Protein AF-A0A418VGQ1-F1 (afdb_monomer_lite)

Radius of gyration: 40.63 Å; chains: 1; bounding box: 97×60×153 Å

Secondary structure (DSSP, 8-state):
------STHHHHHHHHHHHHHHHHHHHHHHHHHHHHHHHHHHHHHHHHHHHHHHHHHHHHHHHHHHHTTTPBPPTT--SHHHHHHHHHHHHTTEEEEETTTEEEEEEEEEE--SSTTSPEEEEEEEEEEETTS--EEEEEEEEEEEEEEEE---S------SSSEEE-S--SEEE----EEE--------------HHHHHTT-EEEEESSSSPEEEEE-SSPPPTT--TT-EE------TT------EEEEEEETTTTEEEEEES-S----EE-TTS-EEEE--S-HHHHHHHHTTS--EEEETT--GGGB-HHHHHHHHHH-EEEE-S-HHHHHHHHHSS-HHHHHHHHHHTT-EE-SSB--TTSSEEEEE-SSSEEE----SS-EEEEEE-TT-S-SEEEEE--SSSEEEEEEEEE--TT-EEEEESS-EEEEEEEEE-TT-EEEE-S----SS--PPEEPTTS-EE--SEEE-HHHHHHHHHHHHHHTS--EEEEEEEEEEEEEEE---

Organism: NCBI:txid2320857

pLDDT: mean 70.97, std 15.16, range [31.3, 93.56]

Structure (mmCIF, N/CA/C/O backbone):
data_AF-A0A418VGQ1-F1
#
_entry.id   AF-A0A418VGQ1-F1
#
loop_
_atom_site.group_PDB
_atom_site.id
_atom_site.type_symbol
_atom_site.label_atom_id
_atom_site.label_alt_id
_atom_site.label_comp_id
_atom_site.label_asym_id
_atom_site.label_entity_id
_atom_site.label_seq_id
_atom_site.pdbx_PDB_ins_code
_atom_site.Cartn_x
_atom_site.Cartn_y
_atom_site.Cartn_z
_atom_site.occupancy
_atom_site.B_iso_or_equiv
_atom_site.auth_seq_id
_atom_site.auth_comp_id
_atom_site.auth_asym_id
_atom_site.auth_atom_id
_atom_site.pdbx_PDB_model_num
ATOM 1 N N . MET A 1 1 ? -66.917 -18.468 120.097 1.00 39.84 1 MET A N 1
ATOM 2 C CA . MET A 1 1 ? -66.584 -19.134 118.819 1.00 39.84 1 MET A CA 1
ATOM 3 C C . MET A 1 1 ? -65.568 -18.274 118.077 1.00 39.84 1 MET A C 1
ATOM 5 O O . MET A 1 1 ? -65.922 -17.199 117.620 1.00 39.84 1 MET A O 1
ATOM 9 N N . LYS A 1 2 ? -64.292 -18.683 118.050 1.00 44.50 2 LYS A N 1
ATOM 10 C CA . LYS A 1 2 ? -63.239 -18.052 117.236 1.00 44.50 2 LYS A CA 1
ATOM 11 C C . LYS A 1 2 ? -63.223 -18.777 115.892 1.00 44.50 2 LYS A C 1
ATOM 13 O O . LYS A 1 2 ? -62.833 -19.938 115.848 1.00 44.50 2 LYS A O 1
ATOM 18 N N . VAL A 1 3 ? -63.689 -18.120 114.834 1.00 47.09 3 VAL A N 1
ATOM 19 C CA . VAL A 1 3 ? -63.573 -18.629 113.462 1.00 47.09 3 VAL A CA 1
ATOM 20 C C . VAL A 1 3 ? -62.210 -18.197 112.930 1.00 47.09 3 VAL A C 1
ATOM 22 O O . VAL A 1 3 ? -61.875 -17.014 112.941 1.00 47.09 3 VAL A O 1
ATOM 25 N N . SER A 1 4 ? -61.399 -19.177 112.544 1.00 47.56 4 SER A N 1
ATOM 26 C CA . SER A 1 4 ? -60.056 -19.014 111.997 1.00 47.56 4 SER A CA 1
ATOM 27 C C . SER A 1 4 ? -60.097 -18.334 110.627 1.00 47.56 4 SER A C 1
ATOM 29 O O . SER A 1 4 ? -60.642 -18.885 109.672 1.00 47.56 4 SER A O 1
ATOM 31 N N . ALA A 1 5 ? -59.461 -17.169 110.509 1.00 52.00 5 ALA A N 1
ATOM 32 C CA . ALA A 1 5 ? -59.126 -16.553 109.231 1.00 52.00 5 ALA A CA 1
ATOM 33 C C . ALA A 1 5 ? -57.908 -17.273 108.627 1.00 52.00 5 ALA A C 1
ATOM 35 O O . ALA A 1 5 ? -56.771 -16.834 108.766 1.00 52.00 5 ALA A O 1
ATOM 36 N N . GLN A 1 6 ? -58.138 -18.422 107.997 1.00 55.06 6 GLN A N 1
ATOM 37 C CA . GLN A 1 6 ? -57.100 -19.170 107.295 1.00 55.06 6 GLN A CA 1
ATOM 38 C C . GLN A 1 6 ? -57.684 -19.658 105.963 1.00 55.06 6 GLN A C 1
ATOM 40 O O . GLN A 1 6 ? -58.451 -20.612 105.951 1.00 55.06 6 GLN A O 1
ATOM 45 N N . SER A 1 7 ? -57.399 -18.941 104.863 1.00 51.97 7 SER A N 1
ATOM 46 C CA . SER A 1 7 ? -57.286 -19.492 103.484 1.00 51.97 7 SER A CA 1
ATOM 47 C C . SER A 1 7 ? -57.290 -18.456 102.340 1.00 51.97 7 SER A C 1
ATOM 49 O O . SER A 1 7 ? -57.097 -18.847 101.194 1.00 51.97 7 SER A O 1
ATOM 51 N N . GLN A 1 8 ? -57.418 -17.142 102.573 1.00 52.12 8 GLN A N 1
ATOM 52 C CA . GLN A 1 8 ? -57.417 -16.167 101.457 1.00 52.12 8 GLN A CA 1
ATOM 53 C C . GLN A 1 8 ? -56.027 -15.812 100.882 1.00 52.12 8 GLN A C 1
ATOM 55 O O . GLN A 1 8 ? -55.946 -15.230 99.804 1.00 52.12 8 GLN A O 1
ATOM 60 N N . GLN A 1 9 ? -54.923 -16.196 101.533 1.00 53.75 9 GLN A N 1
ATOM 61 C CA . GLN A 1 9 ? -53.567 -15.872 101.052 1.00 53.75 9 GLN A CA 1
ATOM 62 C C . GLN A 1 9 ? -53.053 -16.805 99.932 1.00 53.75 9 GLN A C 1
ATOM 64 O O . GLN A 1 9 ? -52.163 -16.415 99.180 1.00 53.75 9 GLN A O 1
ATOM 69 N N . GLY A 1 10 ? -53.631 -18.003 99.760 1.00 57.38 10 GLY A N 1
ATOM 70 C CA . GLY A 1 10 ? -53.183 -18.972 98.744 1.00 57.38 10 GLY A CA 1
ATOM 71 C C . GLY A 1 10 ? -53.600 -18.625 97.308 1.00 57.38 10 GLY A C 1
ATOM 72 O O . GLY A 1 10 ? -52.819 -18.799 96.376 1.00 57.38 10 GLY A O 1
ATOM 73 N N . PHE A 1 11 ? -54.803 -18.070 97.121 1.00 62.16 11 PHE A N 1
ATOM 74 C CA . PHE A 1 11 ? -55.314 -17.699 95.793 1.00 62.16 11 PHE A CA 1
ATOM 75 C C . PHE A 1 11 ? -54.636 -16.453 95.213 1.00 62.16 11 PHE A C 1
ATOM 77 O O . PHE A 1 11 ? -54.399 -16.394 94.008 1.00 62.16 11 PHE A O 1
ATOM 84 N N . ALA A 1 12 ? -54.269 -15.485 96.059 1.00 68.94 12 ALA A N 1
ATOM 85 C CA . ALA A 1 12 ? -53.565 -14.280 95.620 1.00 68.94 12 ALA A CA 1
ATOM 86 C C . ALA A 1 12 ? -52.167 -14.602 95.061 1.00 68.94 12 ALA A C 1
ATOM 88 O O . ALA A 1 12 ? -51.757 -14.023 94.058 1.00 68.94 12 ALA A O 1
ATOM 89 N N . LEU A 1 13 ? -51.462 -15.569 95.660 1.00 72.69 13 LEU A N 1
ATOM 90 C CA . LEU A 1 13 ? -50.142 -16.001 95.200 1.00 72.69 13 LEU A CA 1
ATOM 91 C C . LEU A 1 13 ? -50.218 -16.738 93.853 1.00 72.69 13 LEU A C 1
ATOM 93 O O . LEU A 1 13 ? -49.416 -16.463 92.965 1.00 72.69 13 LEU A O 1
ATOM 97 N N . ILE A 1 14 ? -51.201 -17.629 93.675 1.00 76.19 14 ILE A N 1
ATOM 98 C CA . ILE A 1 14 ? -51.414 -18.355 92.411 1.00 76.19 14 ILE A CA 1
ATOM 99 C C . ILE A 1 14 ? -51.819 -17.386 91.293 1.00 76.19 14 ILE A C 1
ATOM 101 O O . ILE A 1 14 ? -51.289 -17.478 90.188 1.00 76.19 14 ILE A O 1
ATOM 105 N N . ALA A 1 15 ? -52.694 -16.417 91.579 1.00 75.00 15 ALA A N 1
ATOM 106 C CA . ALA A 1 15 ? -53.062 -15.377 90.621 1.00 75.00 15 ALA A CA 1
ATOM 107 C C . ALA A 1 15 ? -51.863 -14.484 90.250 1.00 75.00 15 ALA A C 1
ATOM 109 O O . ALA A 1 15 ? -51.658 -14.198 89.072 1.00 75.00 15 ALA A O 1
ATOM 110 N N . ALA A 1 16 ? -51.027 -14.101 91.221 1.00 77.56 16 ALA A N 1
ATOM 111 C CA . ALA A 1 16 ? -49.815 -13.321 90.973 1.00 77.56 16 ALA A CA 1
ATOM 112 C C . ALA A 1 16 ? -48.774 -14.100 90.147 1.00 77.56 16 ALA A C 1
ATOM 114 O O . ALA A 1 16 ? -48.224 -13.555 89.194 1.00 77.56 16 ALA A O 1
ATOM 115 N N . LEU A 1 17 ? -48.543 -15.383 90.445 1.00 78.81 17 LEU A N 1
ATOM 116 C CA . LEU A 1 17 ? -47.656 -16.256 89.664 1.00 78.81 17 LEU A CA 1
ATOM 117 C C . LEU A 1 17 ? -48.186 -16.511 88.248 1.00 78.81 17 LEU A C 1
ATOM 119 O O . LEU A 1 17 ? -47.407 -16.498 87.294 1.00 78.81 17 LEU A O 1
ATOM 123 N N . GLY A 1 18 ? -49.499 -16.690 88.089 1.00 82.44 18 GLY A N 1
ATOM 124 C CA . GLY A 1 18 ? -50.147 -16.795 86.780 1.00 82.44 18 GLY A CA 1
ATOM 125 C C . GLY A 1 18 ? -49.973 -15.519 85.954 1.00 82.44 18 GLY A C 1
ATOM 126 O O . GLY A 1 18 ? -49.640 -15.572 84.773 1.00 82.44 18 GLY A O 1
ATOM 127 N N . LEU A 1 19 ? -50.104 -14.354 86.588 1.00 82.31 19 LEU A N 1
ATOM 128 C CA . LEU A 1 19 ? -49.935 -13.072 85.911 1.00 82.31 19 LEU A CA 1
ATOM 129 C C . LEU A 1 19 ? -48.466 -12.809 85.545 1.00 82.31 19 LEU A C 1
ATOM 131 O O . LEU A 1 19 ? -48.191 -12.378 84.430 1.00 82.31 19 LEU A O 1
ATOM 135 N N . ILE A 1 20 ? -47.516 -13.148 86.424 1.00 84.50 20 ILE A N 1
ATOM 136 C CA . ILE A 1 20 ? -46.071 -13.047 86.155 1.00 84.50 20 ILE A CA 1
ATOM 137 C C . ILE A 1 20 ? -45.645 -13.985 85.019 1.00 84.50 20 ILE A C 1
ATOM 139 O O . ILE A 1 20 ? -44.871 -13.581 84.153 1.00 84.50 20 ILE A O 1
ATOM 143 N N . THR A 1 21 ? -46.146 -15.222 84.990 1.00 84.19 21 THR A N 1
ATOM 144 C CA . THR A 1 21 ? -45.816 -16.186 83.926 1.00 84.19 21 THR A CA 1
ATOM 145 C C . THR A 1 21 ? -46.377 -15.749 82.577 1.00 84.19 21 THR A C 1
ATOM 147 O O . THR A 1 21 ? -45.641 -15.772 81.593 1.00 84.19 21 THR A O 1
ATOM 150 N N . ILE A 1 22 ? -47.620 -15.256 82.529 1.00 84.94 22 ILE A N 1
ATOM 151 C CA . ILE A 1 22 ? -48.194 -14.656 81.314 1.00 84.94 22 ILE A CA 1
ATOM 152 C C . ILE A 1 22 ? -47.367 -13.443 80.870 1.00 84.94 22 ILE A C 1
ATOM 154 O O . ILE A 1 22 ? -47.045 -13.335 79.688 1.00 84.94 22 ILE A O 1
ATOM 158 N N . LEU A 1 23 ? -46.963 -12.567 81.798 1.00 86.38 23 LEU A N 1
ATOM 159 C CA . LEU A 1 23 ? -46.150 -11.390 81.489 1.00 86.38 23 LEU A CA 1
ATOM 160 C C . LEU A 1 23 ? -44.777 -11.779 80.918 1.00 86.38 23 LEU A C 1
ATOM 162 O O . LEU A 1 23 ? -44.359 -11.222 79.906 1.00 86.38 23 LEU A O 1
ATOM 166 N N . MET A 1 24 ? -44.097 -12.766 81.515 1.00 83.12 24 MET A N 1
ATOM 167 C CA . MET A 1 24 ? -42.823 -13.278 80.999 1.00 83.12 24 MET A CA 1
ATOM 168 C C . MET A 1 24 ? -42.970 -13.885 79.602 1.00 83.12 24 MET A C 1
ATOM 170 O O . MET A 1 24 ? -42.119 -13.651 78.745 1.00 83.12 24 MET A O 1
ATOM 174 N N . LEU A 1 25 ? -44.053 -14.623 79.350 1.00 83.12 25 LEU A N 1
ATOM 175 C CA . LEU A 1 25 ? -44.316 -15.233 78.047 1.00 83.12 25 LEU A CA 1
ATOM 176 C C . LEU A 1 25 ? -44.565 -14.161 76.973 1.00 83.12 25 LEU A C 1
ATOM 178 O O . LEU A 1 25 ? -44.035 -14.246 75.865 1.00 83.12 25 LEU A O 1
ATOM 182 N N . LEU A 1 26 ? -45.288 -13.097 77.331 1.00 82.00 26 LEU A N 1
ATOM 183 C CA . LEU A 1 26 ? -45.531 -11.934 76.473 1.00 82.00 26 LEU A CA 1
ATOM 184 C C . LEU A 1 26 ? -44.235 -11.176 76.152 1.00 82.00 26 LEU A C 1
ATOM 186 O O . LEU A 1 26 ? -44.017 -10.795 74.999 1.00 82.00 26 LEU A O 1
ATOM 190 N N . ILE A 1 27 ? -43.346 -11.014 77.138 1.00 82.31 27 ILE A N 1
ATOM 191 C CA . ILE A 1 27 ? -42.012 -10.422 76.956 1.00 82.31 27 ILE A CA 1
ATOM 192 C C . ILE A 1 27 ? -41.146 -11.304 76.042 1.00 82.31 27 ILE A C 1
ATOM 194 O O . ILE A 1 27 ? -40.477 -10.792 75.147 1.00 82.31 27 ILE A O 1
ATOM 198 N N . MET A 1 28 ? -41.181 -12.632 76.189 1.00 78.75 28 MET A N 1
ATOM 199 C CA . MET A 1 28 ? -40.442 -13.555 75.312 1.00 78.75 28 MET A CA 1
ATOM 200 C C . MET A 1 28 ? -40.919 -13.496 73.853 1.00 78.75 28 MET A C 1
ATOM 202 O O . MET A 1 28 ? -40.105 -13.472 72.926 1.00 78.75 28 MET A O 1
ATOM 206 N N . ILE A 1 29 ? -42.232 -13.433 73.622 1.00 77.62 29 ILE A N 1
ATOM 207 C CA . ILE A 1 29 ? -42.799 -13.337 72.267 1.00 77.62 29 ILE A CA 1
ATOM 208 C C . ILE A 1 29 ? -42.465 -11.979 71.635 1.00 77.62 29 ILE A C 1
ATOM 210 O O . ILE A 1 29 ? -42.020 -11.913 70.491 1.00 77.62 29 ILE A O 1
ATOM 214 N N . THR A 1 30 ? -42.600 -10.880 72.378 1.00 72.44 30 THR A N 1
ATOM 215 C CA . THR A 1 30 ? -42.271 -9.543 71.851 1.00 72.44 30 THR A CA 1
ATOM 216 C C . THR A 1 30 ? -40.773 -9.359 71.594 1.00 72.44 30 THR A C 1
ATOM 218 O O . THR A 1 30 ? -40.392 -8.763 70.583 1.00 72.44 30 THR A O 1
ATOM 221 N N . THR A 1 31 ? -39.901 -9.912 72.441 1.00 73.12 31 THR A N 1
ATOM 222 C CA . THR A 1 31 ? -38.441 -9.875 72.229 1.00 73.12 31 THR A CA 1
ATOM 223 C C . THR A 1 31 ? -38.003 -10.744 71.052 1.00 73.12 31 THR A C 1
ATOM 225 O O . THR A 1 31 ? -37.196 -10.299 70.242 1.00 73.12 31 THR A O 1
ATOM 228 N N . SER A 1 32 ? -38.567 -11.940 70.877 1.00 70.50 32 SER A N 1
ATOM 229 C CA . SER A 1 32 ? -38.243 -12.804 69.731 1.00 70.50 32 SER A CA 1
ATOM 230 C C . SER A 1 32 ? -38.710 -12.217 68.392 1.00 70.50 32 SER A C 1
ATOM 232 O O . SER A 1 32 ? -37.924 -12.176 67.443 1.00 70.50 32 SER A O 1
ATOM 234 N N . VAL A 1 33 ? -39.931 -11.672 68.321 1.00 71.56 33 VAL A N 1
ATOM 235 C CA . VAL A 1 33 ? -40.455 -11.015 67.109 1.00 71.56 33 VAL A CA 1
ATOM 236 C C . VAL A 1 33 ? -39.674 -9.738 66.779 1.00 71.56 33 VAL A C 1
ATOM 238 O O . VAL A 1 33 ? -39.316 -9.517 65.622 1.00 71.56 33 VAL A O 1
ATOM 241 N N . SER A 1 34 ? -39.336 -8.913 67.776 1.00 66.88 34 SER A N 1
ATOM 242 C CA . SER A 1 34 ? -38.537 -7.697 67.551 1.00 66.88 34 SER A CA 1
ATOM 243 C C . SER A 1 34 ? -37.099 -8.005 67.122 1.00 66.88 34 SER A C 1
ATOM 245 O O . SER A 1 34 ? -36.562 -7.308 66.255 1.00 66.88 34 SER A O 1
ATOM 247 N N . LEU A 1 35 ? -36.489 -9.078 67.639 1.00 71.19 35 LEU A N 1
ATOM 248 C CA . LEU A 1 35 ? -35.165 -9.537 67.210 1.00 71.19 35 LEU A CA 1
ATOM 249 C C . LEU A 1 35 ? -35.184 -10.070 65.767 1.00 71.19 35 LEU A C 1
ATOM 251 O O . LEU A 1 35 ? -34.270 -9.798 64.989 1.00 71.19 35 LEU A O 1
ATOM 255 N N . GLN A 1 36 ? -36.230 -10.808 65.385 1.00 70.38 36 GLN A N 1
ATOM 256 C CA . GLN A 1 36 ? -36.410 -11.274 64.007 1.00 70.38 36 GLN A CA 1
ATOM 257 C C . GLN A 1 36 ? -36.651 -10.105 63.046 1.00 70.38 36 GLN A C 1
ATOM 259 O O . GLN A 1 36 ? -36.000 -10.030 62.004 1.00 70.38 36 GLN A O 1
ATOM 264 N N . ALA A 1 37 ? -37.507 -9.150 63.416 1.00 66.88 37 ALA A N 1
ATOM 265 C CA . ALA A 1 37 ? -37.781 -7.967 62.606 1.00 66.88 37 ALA A CA 1
ATOM 266 C C . ALA A 1 37 ? -36.533 -7.086 62.426 1.00 66.88 37 ALA A C 1
ATOM 268 O O . ALA A 1 37 ? -36.251 -6.626 61.320 1.00 66.88 37 ALA A O 1
ATOM 269 N N . THR A 1 38 ? -35.733 -6.886 63.478 1.00 71.62 38 THR A N 1
ATOM 270 C CA . THR A 1 38 ? -34.477 -6.117 63.386 1.00 71.62 38 THR A CA 1
ATOM 271 C C . THR A 1 38 ? -33.420 -6.819 62.541 1.00 71.62 38 THR A C 1
ATOM 273 O O . THR A 1 38 ? -32.774 -6.153 61.733 1.00 71.62 38 THR A O 1
ATOM 276 N N . ARG A 1 39 ? -33.275 -8.147 62.656 1.00 73.25 39 ARG A N 1
ATOM 277 C CA . ARG A 1 39 ? -32.386 -8.942 61.787 1.00 73.25 39 ARG A CA 1
ATOM 278 C C . ARG A 1 39 ? -32.835 -8.930 60.326 1.00 73.25 39 ARG A C 1
ATOM 280 O O . ARG A 1 39 ? -32.000 -8.796 59.438 1.00 73.25 39 ARG A O 1
ATOM 287 N N . SER A 1 40 ? -34.139 -9.021 60.072 1.00 74.94 40 SER A N 1
ATOM 288 C CA . SER A 1 40 ? -34.696 -8.935 58.718 1.00 74.94 40 SER A CA 1
ATOM 289 C C . SER A 1 40 ? -34.453 -7.553 58.106 1.00 74.94 40 SER A C 1
ATOM 291 O O . SER A 1 40 ? -33.941 -7.444 56.996 1.00 74.94 40 SER A O 1
ATOM 293 N N . ASN A 1 41 ? -34.733 -6.482 58.854 1.00 76.75 41 ASN A N 1
ATOM 294 C CA . ASN A 1 41 ? -34.537 -5.107 58.392 1.00 76.75 41 ASN A CA 1
ATOM 295 C C . ASN A 1 41 ? -33.056 -4.754 58.188 1.00 76.75 41 ASN A C 1
ATOM 297 O O . ASN A 1 41 ? -32.725 -4.002 57.270 1.00 76.75 41 ASN A O 1
ATOM 301 N N . SER A 1 42 ? -32.151 -5.271 59.026 1.00 77.44 42 SER A N 1
ATOM 302 C CA . SER A 1 42 ? -30.711 -5.063 58.847 1.00 77.44 42 SER A CA 1
ATOM 303 C C . SER A 1 42 ? -30.178 -5.828 57.636 1.00 77.44 42 SER A C 1
ATOM 305 O O . SER A 1 42 ? -29.439 -5.240 56.847 1.00 77.44 42 SER A O 1
ATOM 307 N N . ALA A 1 43 ? -30.609 -7.076 57.427 1.00 76.00 43 ALA A N 1
ATOM 308 C CA . ALA A 1 43 ? -30.272 -7.854 56.237 1.00 76.00 43 ALA A CA 1
ATOM 309 C C . ALA A 1 43 ? -30.777 -7.175 54.954 1.00 76.00 43 ALA A C 1
ATOM 311 O O . ALA A 1 43 ? -30.032 -7.066 53.983 1.00 76.00 43 ALA A O 1
ATOM 312 N N . GLU A 1 44 ? -32.002 -6.646 54.960 1.00 80.00 44 GLU A N 1
ATOM 313 C CA . GLU A 1 44 ? -32.578 -5.973 53.793 1.00 80.00 44 GLU A CA 1
ATOM 314 C C . GLU A 1 44 ? -31.881 -4.644 53.475 1.00 80.00 44 GLU A C 1
ATOM 316 O O . GLU A 1 44 ? -31.546 -4.368 52.324 1.00 80.00 44 GLU A O 1
ATOM 321 N N . ARG A 1 45 ? -31.526 -3.855 54.499 1.00 79.44 45 ARG A N 1
ATOM 322 C CA . ARG A 1 45 ? -30.699 -2.649 54.316 1.00 79.44 45 ARG A CA 1
ATOM 323 C C . ARG A 1 45 ? -29.307 -2.973 53.776 1.00 79.44 45 ARG A C 1
ATOM 325 O O . ARG A 1 45 ? -28.789 -2.221 52.952 1.00 79.44 45 ARG A O 1
ATOM 332 N N . GLN A 1 46 ? -28.687 -4.059 54.236 1.00 82.56 46 GLN A N 1
ATOM 333 C CA . GLN A 1 46 ? -27.377 -4.487 53.740 1.00 82.56 46 GLN A CA 1
ATOM 334 C C . GLN A 1 46 ? -27.451 -4.932 52.273 1.00 82.56 46 GLN A C 1
ATOM 336 O O . GLN A 1 46 ? -26.603 -4.524 51.481 1.00 82.56 46 GLN A O 1
ATOM 341 N N . LYS A 1 47 ? -28.498 -5.673 51.888 1.00 82.44 47 LYS A N 1
ATOM 342 C CA . LYS A 1 47 ? -28.765 -6.049 50.491 1.00 82.44 47 LYS A CA 1
ATOM 343 C C . LYS A 1 47 ? -28.987 -4.831 49.597 1.00 82.44 47 LYS A C 1
ATOM 345 O O . LYS A 1 47 ? -28.355 -4.741 48.551 1.00 82.44 47 LYS A O 1
ATOM 350 N N . GLY A 1 48 ? -29.814 -3.874 50.023 1.00 82.75 48 GLY A N 1
ATOM 351 C CA . GLY A 1 48 ? -30.058 -2.646 49.259 1.00 82.75 48 GLY A CA 1
ATOM 352 C C . GLY A 1 48 ? -28.777 -1.841 49.024 1.00 82.75 48 GLY A C 1
ATOM 353 O O . GLY A 1 48 ? -28.531 -1.353 47.928 1.00 82.75 48 GLY A O 1
ATOM 354 N N . ARG A 1 49 ? -27.890 -1.760 50.022 1.00 85.25 49 ARG A N 1
ATOM 355 C CA . ARG A 1 49 ? -26.587 -1.100 49.846 1.00 85.25 49 ARG A CA 1
ATOM 356 C C . ARG A 1 49 ? -25.648 -1.871 48.914 1.00 85.25 49 ARG A C 1
ATOM 358 O O . ARG A 1 49 ? -25.014 -1.243 48.072 1.00 85.25 49 ARG A O 1
ATOM 365 N N . ALA A 1 50 ? -25.577 -3.199 49.026 1.00 85.12 50 ALA A N 1
ATOM 366 C CA . ALA A 1 50 ? -24.798 -4.029 48.103 1.00 85.12 50 ALA A CA 1
ATOM 367 C C . ALA A 1 50 ? -25.293 -3.883 46.650 1.00 85.12 50 ALA A C 1
ATOM 369 O O . ALA A 1 50 ? -24.483 -3.814 45.730 1.00 85.12 50 ALA A O 1
ATOM 370 N N . PHE A 1 51 ? -26.609 -3.741 46.452 1.00 88.44 51 PHE A N 1
ATOM 371 C CA . PHE A 1 51 ? -27.210 -3.442 45.151 1.00 88.44 51 PHE A CA 1
ATOM 372 C C . PHE A 1 51 ? -26.715 -2.107 44.576 1.00 88.44 51 PHE A C 1
ATOM 374 O O . PHE A 1 51 ? -26.267 -2.077 43.435 1.00 88.44 51 PHE A O 1
ATOM 381 N N . TYR A 1 52 ? -26.698 -1.018 45.355 1.00 87.94 52 TYR A N 1
ATOM 382 C CA . TYR A 1 52 ? -26.185 0.273 44.866 1.00 87.94 52 TYR A CA 1
ATOM 383 C C . TYR A 1 52 ? -24.686 0.238 44.531 1.00 87.94 52 TYR A C 1
ATOM 385 O O . TYR A 1 52 ? -24.239 0.886 43.579 1.00 87.94 52 TYR A O 1
ATOM 393 N N . VAL A 1 53 ? -23.900 -0.543 45.279 1.00 89.56 53 VAL A N 1
ATOM 394 C CA . VAL A 1 53 ? -22.484 -0.786 44.960 1.00 89.56 53 VAL A CA 1
ATOM 395 C C . VAL A 1 53 ? -22.361 -1.523 43.622 1.00 89.56 53 VAL A C 1
ATOM 397 O O . VAL A 1 53 ? -21.589 -1.103 42.760 1.00 89.56 53 VAL A O 1
ATOM 400 N N . ALA A 1 54 ? -23.170 -2.564 43.409 1.00 88.75 54 ALA A N 1
ATOM 401 C CA . ALA A 1 54 ? -23.224 -3.308 42.154 1.00 88.75 54 ALA A CA 1
ATOM 402 C C . ALA A 1 54 ? -23.653 -2.407 40.977 1.00 88.75 54 ALA A C 1
ATOM 404 O O . ALA A 1 54 ? -22.997 -2.392 39.934 1.00 88.75 54 ALA A O 1
ATOM 405 N N . GLN A 1 55 ? -24.688 -1.583 41.162 1.00 89.38 55 GLN A N 1
ATOM 406 C CA . GLN A 1 55 ? -25.170 -0.619 40.169 1.00 89.38 55 GLN A CA 1
ATOM 407 C C . GLN A 1 55 ? -24.083 0.383 39.762 1.00 89.38 55 GLN A C 1
ATOM 409 O O . GLN A 1 55 ? -23.896 0.628 38.573 1.00 89.38 55 GLN A O 1
ATOM 414 N N . SER A 1 56 ? -23.309 0.895 40.720 1.00 87.00 56 SER A N 1
ATOM 415 C CA . SER A 1 56 ? -22.202 1.820 40.438 1.00 87.00 56 SER A CA 1
ATOM 416 C C . SER A 1 56 ? -21.145 1.197 39.514 1.00 87.00 56 SER A C 1
ATOM 418 O O . SER A 1 56 ? -20.620 1.863 38.619 1.00 87.00 56 SER A O 1
ATOM 420 N N . GLY A 1 57 ? -20.833 -0.090 39.709 1.00 88.44 57 GLY A N 1
ATOM 421 C CA . GLY A 1 57 ? -19.934 -0.830 38.821 1.00 88.44 57 GLY A CA 1
ATOM 422 C C . GLY A 1 57 ? -20.512 -1.005 37.416 1.00 88.44 57 GLY A C 1
ATOM 423 O O . GLY A 1 57 ? -19.814 -0.793 36.423 1.00 88.44 57 GLY A O 1
ATOM 424 N N . LEU A 1 58 ? -21.811 -1.306 37.327 1.00 89.31 58 LEU A N 1
ATOM 425 C CA . LEU A 1 58 ? -22.510 -1.463 36.053 1.00 89.31 58 LEU A CA 1
ATOM 426 C C . LEU A 1 58 ? -22.552 -0.152 35.256 1.00 89.31 58 LEU A C 1
ATOM 428 O O . LEU A 1 58 ? -22.290 -0.156 34.055 1.00 89.31 58 LEU A O 1
ATOM 432 N N . GLU A 1 59 ? -22.817 0.978 35.913 1.00 86.56 59 GLU A N 1
ATOM 433 C CA . GLU A 1 59 ? -22.824 2.301 35.279 1.00 86.56 59 GLU A CA 1
ATOM 434 C C . GLU A 1 59 ? -21.451 2.667 34.700 1.00 86.56 59 GLU A C 1
ATOM 436 O O . GLU A 1 59 ? -21.371 3.136 33.563 1.00 86.56 59 GLU A O 1
ATOM 441 N N . ARG A 1 60 ? -20.357 2.378 35.418 1.00 86.69 60 ARG A N 1
ATOM 442 C CA . ARG A 1 60 ? -18.985 2.589 34.913 1.00 86.69 60 ARG A CA 1
ATOM 443 C C . ARG A 1 60 ? -18.661 1.719 33.700 1.00 86.69 60 ARG A C 1
ATOM 445 O O . ARG A 1 60 ? -17.993 2.175 32.766 1.00 86.69 60 ARG A O 1
ATOM 452 N N . ALA A 1 61 ? -19.138 0.478 33.696 1.00 86.75 61 ALA A N 1
ATOM 453 C CA . ALA A 1 61 ? -18.965 -0.420 32.564 1.00 86.75 61 ALA A CA 1
ATOM 454 C C . ALA A 1 61 ? -19.743 0.077 31.336 1.00 86.75 61 ALA A C 1
ATOM 456 O O . ALA A 1 61 ? -19.174 0.175 30.249 1.00 86.75 61 ALA A O 1
ATOM 457 N N . ILE A 1 62 ? -21.006 0.482 31.514 1.00 84.69 62 ILE A N 1
ATOM 458 C CA . ILE A 1 62 ? -21.832 1.062 30.444 1.00 84.69 62 ILE A CA 1
ATOM 459 C C . ILE A 1 62 ? -21.212 2.358 29.907 1.00 84.69 62 ILE A C 1
ATOM 461 O O . ILE A 1 62 ? -21.183 2.558 28.693 1.00 84.69 62 ILE A O 1
ATOM 465 N N . ASP A 1 63 ? -20.684 3.225 30.771 1.00 82.25 63 ASP A N 1
ATOM 466 C CA . ASP A 1 63 ? -19.991 4.445 30.347 1.00 82.25 63 ASP A CA 1
ATOM 467 C C . ASP A 1 63 ? -18.747 4.138 29.498 1.00 82.25 63 ASP A C 1
ATOM 469 O O . ASP A 1 63 ? -18.516 4.760 28.460 1.00 82.25 63 ASP A O 1
ATOM 473 N N . THR A 1 64 ? -17.980 3.114 29.877 1.00 82.81 64 THR A N 1
ATOM 474 C CA . THR A 1 64 ? -16.824 2.656 29.093 1.00 82.81 64 THR A CA 1
ATOM 475 C C . THR A 1 64 ? -17.246 2.163 27.710 1.00 82.81 64 THR A C 1
ATOM 477 O O . THR A 1 64 ? -16.599 2.501 26.719 1.00 82.81 64 THR A O 1
ATOM 480 N N . VAL A 1 65 ? -18.364 1.435 27.619 1.00 82.56 65 VAL A N 1
ATOM 481 C CA . VAL A 1 65 ? -18.954 1.029 26.335 1.00 82.56 65 VAL A CA 1
ATOM 482 C C . VAL A 1 65 ? -19.372 2.244 25.507 1.00 82.56 65 VAL A C 1
ATOM 484 O O . VAL A 1 65 ? -19.029 2.329 24.330 1.00 82.56 65 VAL A O 1
ATOM 487 N N . ARG A 1 66 ? -20.075 3.210 26.109 1.00 79.38 66 ARG A N 1
ATOM 488 C CA . ARG A 1 66 ? -20.540 4.423 25.417 1.00 79.38 66 ARG A CA 1
ATOM 489 C C . ARG A 1 66 ? -19.388 5.266 24.885 1.00 79.38 66 ARG A C 1
ATOM 491 O O . ARG A 1 66 ? -19.465 5.733 23.756 1.00 79.38 66 ARG A O 1
ATOM 498 N N . ARG A 1 67 ? -18.295 5.407 25.639 1.00 75.94 67 ARG A N 1
ATOM 499 C CA . ARG A 1 67 ? -17.089 6.122 25.184 1.00 75.94 67 ARG A CA 1
ATOM 500 C C . ARG A 1 67 ? -16.410 5.477 23.978 1.00 75.94 67 ARG A C 1
ATOM 502 O O . ARG A 1 67 ? -15.638 6.143 23.295 1.00 75.94 67 ARG A O 1
ATOM 509 N N . LYS A 1 68 ? -16.673 4.196 23.714 1.00 75.25 68 LYS A N 1
ATOM 510 C CA . LYS A 1 68 ? -16.175 3.499 22.526 1.00 75.25 68 LYS A CA 1
ATOM 511 C C . LYS A 1 68 ? -17.119 3.608 21.330 1.00 75.25 68 LYS A C 1
ATOM 513 O O . LYS A 1 68 ? -16.739 3.157 20.253 1.00 75.25 68 LYS A O 1
ATOM 518 N N . ASP A 1 69 ? -18.309 4.201 21.467 1.00 76.69 69 ASP A N 1
ATOM 519 C CA . ASP A 1 69 ? -19.225 4.419 20.338 1.00 76.69 69 ASP A CA 1
ATOM 520 C C . ASP A 1 69 ? -18.561 5.278 19.261 1.00 76.69 69 ASP A C 1
ATOM 522 O O . ASP A 1 69 ? -17.946 6.302 19.548 1.00 76.69 69 ASP A O 1
ATOM 526 N N . GLY A 1 70 ? -18.609 4.815 18.012 1.00 63.69 70 GLY A N 1
ATOM 527 C CA . GLY A 1 70 ? -17.910 5.471 16.910 1.00 63.69 70 GLY A CA 1
ATOM 528 C C . GLY A 1 70 ? -16.392 5.246 16.862 1.00 63.69 70 GLY A C 1
ATOM 529 O O . GLY A 1 70 ? -15.758 5.703 15.914 1.00 63.69 70 GLY A O 1
ATOM 530 N N . SER A 1 71 ? -15.793 4.534 17.825 1.00 66.69 71 SER A N 1
ATOM 531 C CA . SER A 1 71 ? -14.356 4.235 17.795 1.00 66.69 71 SER A CA 1
ATOM 532 C C . SER A 1 71 ? -14.018 3.212 16.713 1.00 66.69 71 SER A C 1
ATOM 534 O O . SER A 1 71 ? -14.743 2.235 16.504 1.00 66.69 71 SER A O 1
ATOM 536 N N . VAL A 1 72 ? -12.875 3.434 16.065 1.00 63.44 72 VAL A N 1
ATOM 537 C CA . VAL A 1 72 ? -12.264 2.509 15.108 1.00 63.44 72 VAL A CA 1
ATOM 538 C C . VAL A 1 72 ? -11.709 1.300 15.862 1.00 63.44 72 VAL A C 1
ATOM 540 O O . VAL A 1 72 ? -10.945 1.457 16.817 1.00 63.44 72 VAL A O 1
ATOM 543 N N . MET A 1 73 ? -12.102 0.097 15.449 1.00 69.12 73 MET A N 1
ATOM 544 C CA . MET A 1 73 ? -11.598 -1.158 16.010 1.00 69.12 73 MET A CA 1
ATOM 545 C C . MET A 1 73 ? -10.364 -1.669 15.254 1.00 69.12 73 MET A C 1
ATOM 547 O O . MET A 1 73 ? -10.182 -1.335 14.081 1.00 69.12 73 MET A O 1
ATOM 551 N N . PRO A 1 74 ? -9.531 -2.516 15.891 1.00 67.38 74 PRO A N 1
ATOM 552 C CA . PRO A 1 74 ? -8.453 -3.226 15.204 1.00 67.38 74 PRO A CA 1
ATOM 553 C C . PRO A 1 74 ? -8.967 -4.064 14.025 1.00 67.38 74 PRO A C 1
ATOM 555 O O . PRO A 1 74 ? -10.066 -4.613 14.090 1.00 67.38 74 PRO A O 1
ATOM 558 N N . ALA A 1 75 ? -8.144 -4.238 12.987 1.00 62.03 75 ALA A N 1
ATOM 559 C CA . ALA A 1 75 ? -8.503 -4.990 11.777 1.00 62.03 75 ALA A CA 1
ATOM 560 C C . ALA A 1 75 ? -8.859 -6.470 12.034 1.00 62.03 75 ALA A C 1
ATOM 562 O O . ALA A 1 75 ? -9.620 -7.068 11.277 1.00 62.03 75 ALA A O 1
ATOM 563 N N . THR A 1 76 ? -8.370 -7.053 13.135 1.00 65.94 76 THR A N 1
ATOM 564 C CA . THR A 1 76 ? -8.719 -8.417 13.573 1.00 65.94 76 THR A CA 1
ATOM 565 C C . THR A 1 76 ? -10.190 -8.566 13.976 1.00 65.94 76 THR A C 1
ATOM 567 O O . THR A 1 76 ? -10.695 -9.684 14.072 1.00 65.94 76 THR A O 1
ATOM 570 N N . VAL A 1 77 ? -10.897 -7.456 14.197 1.00 73.50 77 VAL A N 1
ATOM 571 C CA . VAL A 1 77 ? -12.315 -7.426 14.545 1.00 73.50 77 VAL A CA 1
ATOM 572 C C . VAL A 1 77 ? -13.147 -7.260 13.274 1.00 73.50 77 VAL A C 1
ATOM 574 O O . VAL A 1 77 ? -13.341 -6.153 12.780 1.00 73.50 77 VAL A O 1
ATOM 577 N N . ASN A 1 78 ? -13.657 -8.371 12.740 1.00 76.38 78 ASN A N 1
ATOM 578 C CA . ASN A 1 78 ? -14.312 -8.416 11.425 1.00 76.38 78 ASN A CA 1
ATOM 579 C C . ASN A 1 78 ? -15.790 -8.858 11.455 1.00 76.38 78 ASN A C 1
ATOM 581 O O . ASN A 1 78 ? -16.457 -8.847 10.416 1.00 76.38 78 ASN A O 1
ATOM 585 N N . SER A 1 79 ? -16.312 -9.208 12.633 1.00 80.50 79 SER A N 1
ATOM 586 C CA . SER A 1 79 ? -17.693 -9.649 12.864 1.00 80.50 79 SER A CA 1
ATOM 587 C C . SER A 1 79 ? -18.302 -9.010 14.119 1.00 80.50 79 SER A C 1
ATOM 589 O O . SER A 1 79 ? -17.578 -8.562 15.017 1.00 80.50 79 SER A O 1
ATOM 591 N N . ASN A 1 80 ? -19.639 -9.025 14.218 1.00 82.88 80 ASN A N 1
ATOM 592 C CA . ASN A 1 80 ? -20.365 -8.571 15.411 1.00 82.88 80 ASN A CA 1
ATOM 593 C C . ASN A 1 80 ? -19.880 -9.299 16.680 1.00 82.88 80 ASN A C 1
ATOM 595 O O . ASN A 1 80 ? -19.663 -8.664 17.711 1.00 82.88 80 ASN A O 1
ATOM 599 N N . LEU A 1 81 ? -19.631 -10.614 16.598 1.00 87.56 81 LEU A N 1
ATOM 600 C CA . LEU A 1 81 ? -19.147 -11.412 17.729 1.00 87.56 81 LEU A CA 1
ATOM 601 C C . LEU A 1 81 ? -17.745 -10.984 18.172 1.00 87.56 81 LEU A C 1
ATOM 603 O O . LEU A 1 81 ? -17.537 -10.699 19.349 1.00 87.56 81 LEU A O 1
ATOM 607 N N . THR A 1 82 ? -16.798 -10.888 17.235 1.00 85.31 82 THR A N 1
ATOM 608 C CA . THR A 1 82 ? -15.425 -10.453 17.552 1.00 85.31 82 THR A CA 1
ATOM 609 C C . THR A 1 82 ? -15.392 -9.026 18.105 1.00 85.31 82 THR A C 1
ATOM 611 O O . THR A 1 82 ? -14.537 -8.701 18.924 1.00 85.31 82 THR A O 1
ATOM 614 N N . SER A 1 83 ? -16.355 -8.181 17.717 1.00 83.06 83 SER A N 1
ATOM 615 C CA . SER A 1 83 ? -16.513 -6.827 18.253 1.00 83.06 83 SER A CA 1
ATOM 616 C C . SER A 1 83 ? -16.969 -6.837 19.709 1.00 83.06 83 SER A C 1
ATOM 618 O O . SER A 1 83 ? -16.357 -6.179 20.553 1.00 83.06 83 SER A O 1
ATOM 620 N N . ALA A 1 84 ? -17.984 -7.642 20.030 1.00 86.62 84 ALA A N 1
ATOM 621 C CA . ALA A 1 84 ? -18.424 -7.831 21.406 1.00 86.62 84 ALA A CA 1
ATOM 622 C C . ALA A 1 84 ? -17.320 -8.458 22.279 1.00 86.62 84 ALA A C 1
ATOM 624 O O . ALA A 1 84 ? -17.133 -8.031 23.414 1.00 86.62 84 ALA A O 1
ATOM 625 N N . GLN A 1 85 ? -16.544 -9.411 21.752 1.00 89.06 85 GLN A N 1
ATOM 626 C CA . GLN A 1 85 ? -15.408 -10.022 22.458 1.00 89.06 85 GLN A CA 1
ATOM 627 C C . GLN A 1 85 ? -14.284 -9.020 22.738 1.00 89.06 85 GLN A C 1
ATOM 629 O O . GLN A 1 85 ? -13.768 -8.972 23.855 1.00 89.06 85 GLN A O 1
ATOM 634 N N . TRP A 1 86 ? -13.928 -8.191 21.752 1.00 86.94 86 TRP A N 1
ATOM 635 C CA . TRP A 1 86 ? -12.940 -7.130 21.933 1.00 86.94 86 TRP A CA 1
ATOM 636 C C . TRP A 1 86 ? -13.370 -6.161 23.037 1.00 86.94 86 TRP A C 1
ATOM 638 O O . TRP A 1 86 ? -12.585 -5.852 23.930 1.00 86.94 86 TRP A O 1
ATOM 648 N N . LEU A 1 87 ? -14.637 -5.742 23.028 1.00 85.88 87 LEU A N 1
ATOM 649 C CA . LEU A 1 87 ? -15.182 -4.844 24.041 1.00 85.88 87 LEU A CA 1
ATOM 650 C C . LEU A 1 87 ? -15.262 -5.506 25.426 1.00 85.88 87 LEU A C 1
ATOM 652 O O . LEU A 1 87 ? -14.928 -4.872 26.424 1.00 85.88 87 LEU A O 1
ATOM 656 N N . ALA A 1 88 ? -15.627 -6.790 25.493 1.00 89.69 88 ALA A N 1
ATOM 657 C CA . ALA A 1 88 ? -15.610 -7.563 26.732 1.00 89.69 88 ALA A CA 1
ATOM 658 C C . ALA A 1 88 ? -14.206 -7.603 27.354 1.00 89.69 88 ALA A C 1
ATOM 660 O O . ALA A 1 88 ? -14.064 -7.414 28.560 1.00 89.69 88 ALA A O 1
ATOM 661 N N . ALA A 1 89 ? -13.157 -7.763 26.540 1.00 87.31 89 ALA A N 1
ATOM 662 C CA . ALA A 1 89 ? -11.773 -7.737 27.012 1.00 87.31 89 ALA A CA 1
ATOM 663 C C . ALA A 1 89 ? -11.353 -6.373 27.594 1.00 87.31 89 ALA A C 1
ATOM 665 O O . ALA A 1 89 ? -10.529 -6.336 28.500 1.00 87.31 89 ALA A O 1
ATOM 666 N N . GLN A 1 90 ? -11.934 -5.263 27.121 1.00 84.31 90 GLN A N 1
ATOM 667 C CA . GLN A 1 90 ? -11.665 -3.921 27.663 1.00 84.31 90 GLN A CA 1
ATOM 668 C C . GLN A 1 90 ? -12.350 -3.659 29.015 1.00 84.31 90 GLN A C 1
ATOM 670 O O . GLN A 1 90 ? -11.969 -2.731 29.724 1.00 84.31 90 GLN A O 1
ATOM 675 N N . ILE A 1 91 ? -13.386 -4.432 29.353 1.00 88.62 91 ILE A N 1
ATOM 676 C CA . ILE A 1 91 ? -14.215 -4.235 30.555 1.00 88.62 91 ILE A CA 1
ATOM 677 C C . ILE A 1 91 ? -13.917 -5.288 31.622 1.00 88.62 91 ILE A C 1
ATOM 679 O O . ILE A 1 91 ? -14.075 -5.020 32.814 1.00 88.62 91 ILE A O 1
ATOM 683 N N . ASN A 1 92 ? -13.511 -6.489 31.205 1.00 88.12 92 ASN A N 1
ATOM 684 C CA . ASN A 1 92 ? -13.263 -7.597 32.112 1.00 88.12 92 ASN A CA 1
ATOM 685 C C . ASN A 1 92 ? -12.273 -7.214 33.213 1.00 88.12 92 ASN A C 1
ATOM 687 O O . ASN A 1 92 ? -11.215 -6.646 32.952 1.00 88.12 92 ASN A O 1
ATOM 691 N N . ASN A 1 93 ? -12.625 -7.588 34.446 1.00 78.75 93 ASN A N 1
ATOM 692 C CA . ASN A 1 93 ? -11.873 -7.286 35.664 1.00 78.75 93 ASN A CA 1
ATOM 693 C C . ASN A 1 93 ? -11.855 -5.800 36.055 1.00 78.75 93 ASN A C 1
ATOM 695 O O . ASN A 1 93 ? -10.963 -5.370 36.784 1.00 78.75 93 ASN A O 1
ATOM 699 N N . MET A 1 94 ? -12.849 -5.014 35.630 1.00 86.50 94 MET A N 1
ATOM 700 C CA . MET A 1 94 ? -13.064 -3.692 36.212 1.00 86.50 94 MET A CA 1
ATOM 701 C C . MET A 1 94 ? -13.520 -3.848 37.667 1.00 86.50 94 MET A C 1
ATOM 703 O O . MET A 1 94 ? -14.642 -4.275 37.942 1.00 86.50 94 MET A O 1
ATOM 707 N N . GLU A 1 95 ? -12.637 -3.500 38.595 1.00 90.88 95 GLU A N 1
ATOM 708 C CA . GLU A 1 95 ? -12.857 -3.598 40.035 1.00 90.88 95 GLU A CA 1
ATOM 709 C C . GLU A 1 95 ? -12.497 -2.273 40.706 1.00 90.88 95 GLU A C 1
ATOM 711 O O . GLU A 1 95 ? -11.490 -1.644 40.372 1.00 90.88 95 GLU A O 1
ATOM 716 N N . ALA A 1 96 ? -13.328 -1.823 41.645 1.00 88.56 96 ALA A N 1
ATOM 717 C CA . ALA A 1 96 ? -12.976 -0.693 42.494 1.00 88.56 96 ALA A CA 1
ATOM 718 C C . ALA A 1 96 ? -13.666 -0.758 43.857 1.00 88.56 96 ALA A C 1
ATOM 720 O O . ALA A 1 96 ? -14.761 -1.305 44.011 1.00 88.56 96 ALA A O 1
ATOM 721 N N . ALA A 1 97 ? -13.031 -0.119 44.838 1.00 89.12 97 ALA A N 1
ATOM 722 C CA . ALA A 1 97 ? -13.627 0.170 46.131 1.00 89.12 97 ALA A CA 1
ATOM 723 C C . ALA A 1 97 ? -14.344 1.527 46.099 1.00 89.12 97 ALA A C 1
ATOM 725 O O . ALA A 1 97 ? -13.798 2.531 45.636 1.00 89.12 97 ALA A O 1
ATOM 726 N N . LEU A 1 98 ? -15.564 1.560 46.624 1.00 86.69 98 LEU A N 1
ATOM 727 C CA . LEU A 1 98 ? -16.312 2.767 46.943 1.00 86.69 98 LEU A CA 1
ATOM 728 C C . LEU A 1 98 ? -16.090 3.077 48.432 1.00 86.69 98 LEU A C 1
ATOM 730 O O . LEU A 1 98 ? -16.557 2.304 49.278 1.00 86.69 98 LEU A O 1
ATOM 734 N N . PRO A 1 99 ? -15.379 4.170 48.774 1.00 83.44 99 PRO A N 1
ATOM 735 C CA . PRO A 1 99 ? -15.046 4.499 50.157 1.00 83.44 99 PRO A CA 1
ATOM 736 C C . PRO A 1 99 ? -16.282 4.493 51.063 1.00 83.44 99 PRO A C 1
ATOM 738 O O . PRO A 1 99 ? -17.264 5.181 50.798 1.00 83.44 99 PRO A O 1
ATOM 741 N N . GLY A 1 100 ? -16.243 3.681 52.122 1.00 79.25 100 GLY A N 1
ATOM 742 C CA . GLY A 1 100 ? -17.333 3.563 53.096 1.00 79.25 100 GLY A CA 1
ATOM 743 C C . GLY A 1 100 ? -18.581 2.798 52.629 1.00 79.25 100 GLY A C 1
ATOM 744 O O . GLY A 1 100 ? -19.491 2.617 53.436 1.00 79.25 100 GLY A O 1
ATOM 745 N N . ALA A 1 101 ? -18.636 2.323 51.378 1.00 83.81 101 ALA A N 1
ATOM 746 C CA . ALA A 1 101 ? -19.784 1.595 50.834 1.00 83.81 101 ALA A CA 1
ATOM 747 C C . ALA A 1 101 ? -19.466 0.119 50.550 1.00 83.81 101 ALA A C 1
ATOM 749 O O . ALA A 1 101 ? -20.061 -0.760 51.165 1.00 83.81 101 ALA A O 1
ATOM 750 N N . GLY A 1 102 ? -18.510 -0.190 49.675 1.00 89.88 102 GLY A N 1
ATOM 751 C CA . GLY A 1 102 ? -18.257 -1.576 49.265 1.00 89.88 102 GLY A CA 1
ATOM 752 C C . GLY A 1 102 ? -17.214 -1.702 48.169 1.00 89.88 102 GLY A C 1
ATOM 753 O O . GLY A 1 102 ? -16.590 -0.716 47.790 1.00 89.88 102 GLY A O 1
ATOM 754 N N . THR A 1 103 ? -17.048 -2.902 47.632 1.00 91.56 103 THR A N 1
ATOM 755 C CA . THR A 1 103 ? -16.300 -3.158 46.397 1.00 91.56 103 THR A CA 1
ATOM 756 C C . THR A 1 103 ? -17.250 -3.658 45.321 1.00 91.56 103 THR A C 1
ATOM 758 O O . THR A 1 103 ? -18.239 -4.324 45.625 1.00 91.56 103 THR A O 1
ATOM 761 N N . PHE A 1 104 ? -16.975 -3.334 44.061 1.00 93.25 104 PHE A N 1
ATOM 762 C CA . PHE A 1 104 ? -17.662 -3.955 42.932 1.00 93.25 104 PHE A CA 1
ATOM 763 C C . PHE A 1 104 ? -16.657 -4.626 42.004 1.00 93.25 104 PHE A C 1
ATOM 765 O O . PHE A 1 104 ? -15.534 -4.143 41.868 1.00 93.25 104 PHE A O 1
ATOM 772 N N . LYS A 1 105 ? -17.092 -5.680 41.315 1.00 92.56 105 LYS A N 1
ATOM 773 C CA . LYS A 1 105 ? -16.352 -6.337 40.236 1.00 92.56 105 LYS A CA 1
ATOM 774 C C . LYS A 1 105 ? -17.266 -6.547 39.037 1.00 92.56 105 LYS A C 1
ATOM 776 O O . LYS A 1 105 ? -18.344 -7.118 39.186 1.00 92.56 105 LYS A O 1
ATOM 781 N N . VAL A 1 106 ? -16.820 -6.117 37.861 1.00 93.25 106 VAL A N 1
ATOM 782 C CA . VAL A 1 106 ? -17.551 -6.294 36.602 1.00 93.25 106 VAL A CA 1
ATOM 783 C C . VAL A 1 106 ? -16.934 -7.415 35.775 1.00 93.25 106 VAL A C 1
ATOM 785 O O . VAL A 1 106 ? -15.721 -7.458 35.547 1.00 93.25 106 VAL A O 1
ATOM 788 N N . THR A 1 107 ? -17.791 -8.300 35.281 1.00 92.81 107 THR A N 1
ATOM 789 C CA . THR A 1 107 ? -17.481 -9.284 34.246 1.00 92.81 107 THR A CA 1
ATOM 790 C C . THR A 1 107 ? -18.277 -8.974 32.984 1.00 92.81 107 THR A C 1
ATOM 792 O O . THR A 1 107 ? -19.412 -8.503 33.031 1.00 92.81 107 THR A O 1
ATOM 795 N N . ALA A 1 108 ? -17.657 -9.209 31.834 1.00 93.19 108 ALA A N 1
ATOM 796 C CA . ALA A 1 108 ? -18.243 -8.989 30.526 1.00 93.19 108 ALA A CA 1
ATOM 797 C C . ALA A 1 108 ? -18.128 -10.271 29.696 1.00 93.19 108 ALA A C 1
ATOM 799 O O . ALA A 1 108 ? -17.039 -10.827 29.527 1.00 93.19 108 ALA A O 1
ATOM 800 N N . THR A 1 109 ? -19.255 -10.736 29.165 1.00 92.31 109 THR A N 1
ATOM 801 C CA . THR A 1 109 ? -19.331 -11.923 28.303 1.00 92.31 109 THR A CA 1
ATOM 802 C C . THR A 1 109 ? -19.992 -11.570 26.977 1.00 92.31 109 THR A C 1
ATOM 804 O O . THR A 1 109 ? -20.889 -10.733 26.924 1.00 92.31 109 THR A O 1
ATOM 807 N N . ALA A 1 110 ? -19.520 -12.178 25.890 1.00 92.69 110 ALA A N 1
ATOM 808 C CA . ALA A 1 110 ? -20.005 -11.916 24.540 1.00 92.69 110 ALA A CA 1
ATOM 809 C C . ALA A 1 110 ? -20.671 -13.168 23.963 1.00 92.69 110 ALA A C 1
ATOM 811 O O . ALA A 1 110 ? -20.094 -14.254 24.013 1.00 92.69 110 ALA A O 1
ATOM 812 N N . ALA A 1 111 ? -21.855 -13.002 23.383 1.00 91.56 111 ALA A N 1
ATOM 813 C CA . ALA A 1 111 ? -22.603 -14.048 22.700 1.00 91.56 111 ALA A CA 1
ATOM 814 C C . ALA A 1 111 ? -22.938 -13.624 21.265 1.00 91.56 111 ALA A C 1
ATOM 816 O O . ALA A 1 111 ? -23.188 -12.447 20.989 1.00 91.56 111 ALA A O 1
ATOM 817 N N . ALA A 1 112 ? -22.939 -14.589 20.345 1.00 88.81 112 ALA A N 1
ATOM 818 C CA . ALA A 1 112 ? -23.322 -14.347 18.958 1.00 88.81 112 ALA A CA 1
ATOM 819 C C . ALA A 1 112 ? -24.826 -14.049 18.846 1.00 88.81 112 ALA A C 1
ATOM 821 O O . ALA A 1 112 ? -25.623 -14.532 19.652 1.00 88.81 112 ALA A O 1
ATOM 822 N N . GLY A 1 113 ? -25.204 -13.267 17.832 1.00 84.88 113 GLY A N 1
ATOM 823 C CA . GLY A 1 113 ? -26.598 -13.157 17.406 1.00 84.88 113 GLY A CA 1
ATOM 824 C C . GLY A 1 113 ? -27.104 -14.469 16.793 1.00 84.88 113 GLY A C 1
ATOM 825 O O . GLY A 1 113 ? -26.326 -15.396 16.561 1.00 84.88 113 GLY A O 1
ATOM 826 N N . ALA A 1 114 ? -28.410 -14.556 16.523 1.00 82.00 114 ALA A N 1
ATOM 827 C CA . ALA A 1 114 ? -29.011 -15.755 15.928 1.00 82.00 114 ALA A CA 1
ATOM 828 C C . ALA A 1 114 ? -28.438 -16.061 14.531 1.00 82.00 114 ALA A C 1
ATOM 830 O O . ALA A 1 114 ? -28.270 -17.222 14.161 1.00 82.00 114 ALA A O 1
ATOM 831 N N . THR A 1 115 ? -28.091 -15.018 13.778 1.00 80.06 115 THR A N 1
ATOM 832 C CA . THR A 1 115 ? -27.384 -15.094 12.499 1.00 80.06 115 THR A CA 1
ATOM 833 C C . THR A 1 115 ? -26.133 -14.211 12.503 1.00 80.06 115 THR A C 1
ATOM 835 O O . THR A 1 115 ? -25.956 -13.349 13.363 1.00 80.06 115 THR A O 1
ATOM 838 N N . ALA A 1 116 ? -25.259 -14.380 11.505 1.00 70.00 116 ALA A N 1
ATOM 839 C CA . ALA A 1 116 ? -24.048 -13.566 11.356 1.00 70.00 116 ALA A CA 1
ATOM 840 C C . ALA A 1 116 ? -24.327 -12.065 11.117 1.00 70.00 116 ALA A C 1
ATOM 842 O O . ALA A 1 116 ? -23.449 -11.236 11.359 1.00 70.00 116 ALA A O 1
ATOM 843 N N . ALA A 1 117 ? -25.529 -11.720 10.638 1.00 71.56 117 ALA A N 1
ATOM 844 C CA . ALA A 1 117 ? -25.963 -10.341 10.425 1.00 71.56 117 ALA A CA 1
ATOM 845 C C . ALA A 1 117 ? -26.582 -9.714 11.685 1.00 71.56 117 ALA A C 1
ATOM 847 O O . ALA A 1 117 ? -26.611 -8.487 11.808 1.00 71.56 117 ALA A O 1
ATOM 848 N N . ASP A 1 118 ? -27.055 -10.538 12.623 1.00 81.75 118 ASP A N 1
ATOM 849 C CA . ASP A 1 118 ? -27.682 -10.058 13.847 1.00 81.75 118 ASP A CA 1
ATOM 850 C C . ASP A 1 118 ? -26.649 -9.448 14.804 1.00 81.75 118 ASP A C 1
ATOM 852 O O . ASP A 1 118 ? -25.496 -9.901 14.854 1.00 81.75 118 ASP A O 1
ATOM 856 N N . PRO A 1 119 ? -27.044 -8.437 15.601 1.00 84.12 119 PRO A N 1
ATOM 857 C CA . PRO A 1 119 ? -26.185 -7.883 16.634 1.00 84.12 119 PRO A CA 1
ATOM 858 C C . PRO A 1 119 ? -25.693 -8.963 17.591 1.00 84.12 119 PRO A C 1
ATOM 860 O O . PRO A 1 119 ? -26.472 -9.796 18.058 1.00 84.12 119 PRO A O 1
ATOM 863 N N . ALA A 1 120 ? -24.410 -8.903 17.940 1.00 88.19 120 ALA A N 1
ATOM 864 C CA . ALA A 1 120 ? -23.901 -9.681 19.058 1.00 88.19 120 ALA A CA 1
ATOM 865 C C . ALA A 1 120 ? -24.407 -9.078 20.372 1.00 88.19 120 ALA A C 1
ATOM 867 O O . ALA A 1 120 ? -24.697 -7.881 20.453 1.00 88.19 120 ALA A O 1
ATOM 868 N N . VAL A 1 121 ? -24.503 -9.901 21.410 1.00 89.69 121 VAL A N 1
ATOM 869 C CA . VAL A 1 121 ? -24.946 -9.470 22.736 1.00 89.69 121 VAL A CA 1
ATOM 870 C C . VAL A 1 121 ? -23.751 -9.462 23.676 1.00 89.69 121 VAL A C 1
ATOM 872 O O . VAL A 1 121 ? -23.103 -10.485 23.882 1.00 89.69 121 VAL A O 1
ATOM 875 N N . LEU A 1 122 ? -23.461 -8.295 24.244 1.00 90.62 122 LEU A N 1
ATOM 876 C CA . LEU A 1 122 ? -22.524 -8.118 25.342 1.00 90.62 122 LEU A CA 1
ATOM 877 C C . LEU A 1 122 ? -23.313 -8.086 26.652 1.00 90.62 122 LEU A C 1
ATOM 879 O O . LEU A 1 122 ? -24.107 -7.172 26.874 1.00 90.62 122 LEU A O 1
ATOM 883 N N . THR A 1 123 ? -23.079 -9.064 27.517 1.00 92.12 123 THR A N 1
ATOM 884 C CA . THR A 1 123 ? -23.670 -9.136 28.853 1.00 92.12 123 THR A CA 1
ATOM 885 C C . THR A 1 123 ? -22.656 -8.636 29.870 1.00 92.12 123 THR A C 1
ATOM 887 O O . THR A 1 123 ? -21.574 -9.209 30.011 1.00 92.12 123 THR A O 1
ATOM 890 N N . LEU A 1 124 ? -23.004 -7.554 30.560 1.00 91.50 124 LEU A N 1
ATOM 891 C CA . LEU A 1 124 ? -22.234 -6.966 31.646 1.00 91.50 124 LEU A CA 1
ATOM 892 C C . LEU A 1 124 ? -22.867 -7.373 32.969 1.00 91.50 124 LEU A C 1
ATOM 894 O O . LEU A 1 124 ? -24.022 -7.033 33.210 1.00 91.50 124 LEU A O 1
ATOM 898 N N . THR A 1 125 ? -22.112 -8.032 33.836 1.00 93.00 125 THR A N 1
ATOM 899 C CA . THR A 1 125 ? -22.558 -8.402 35.179 1.00 93.00 125 THR A CA 1
ATOM 900 C C . THR A 1 125 ? -21.667 -7.698 36.189 1.00 93.00 125 THR A C 1
ATOM 902 O O . THR A 1 125 ? -20.452 -7.866 36.176 1.00 93.00 125 THR A O 1
ATOM 905 N N . SER A 1 126 ? -22.257 -6.885 37.059 1.00 93.56 126 SER A N 1
ATOM 906 C CA . SER A 1 126 ? -21.546 -6.216 38.146 1.00 93.56 126 SER A CA 1
ATOM 907 C C . SER A 1 126 ? -21.967 -6.822 39.472 1.00 93.56 126 SER A C 1
ATOM 909 O O . SER A 1 126 ? -23.149 -6.791 39.806 1.00 93.56 126 SER A O 1
ATOM 911 N N . THR A 1 127 ? -21.006 -7.345 40.226 1.00 92.44 127 THR A N 1
ATOM 912 C CA . THR A 1 127 ? -21.211 -7.891 41.569 1.00 92.44 127 THR A CA 1
ATOM 913 C C . THR A 1 127 ? -20.712 -6.887 42.596 1.00 92.44 127 THR A C 1
ATOM 915 O O . THR A 1 127 ? -19.540 -6.520 42.573 1.00 92.44 127 THR A O 1
ATOM 918 N N . GLY A 1 128 ? -21.592 -6.438 43.488 1.00 91.06 128 GLY A N 1
ATOM 919 C CA . GLY A 1 128 ? -21.292 -5.536 44.594 1.00 91.06 128 GLY A CA 1
ATOM 920 C C . GLY A 1 128 ? -21.262 -6.268 45.932 1.00 91.06 128 GLY A C 1
ATOM 921 O O . GLY A 1 128 ? -22.194 -7.002 46.267 1.00 91.06 128 GLY A O 1
ATOM 922 N N . THR A 1 129 ? -20.216 -6.006 46.708 1.00 90.50 129 THR A N 1
ATOM 923 C CA . THR A 1 129 ? -19.996 -6.537 48.055 1.00 90.50 129 THR A CA 1
ATOM 924 C C . THR A 1 129 ? -19.892 -5.376 49.033 1.00 90.50 129 THR A C 1
ATOM 926 O O . THR A 1 129 ? -19.118 -4.442 48.827 1.00 90.50 129 THR A O 1
ATOM 929 N N . LEU A 1 130 ? -20.677 -5.403 50.108 1.00 89.75 130 LEU A N 1
ATOM 930 C CA . LEU A 1 130 ? -20.665 -4.345 51.120 1.00 89.75 130 LEU A CA 1
ATOM 931 C C . LEU A 1 130 ? -19.436 -4.463 52.045 1.00 89.75 130 LEU A C 1
ATOM 933 O O . LEU A 1 130 ? -19.034 -5.564 52.417 1.00 89.75 130 LEU A O 1
ATOM 937 N N . VAL A 1 131 ? -18.865 -3.333 52.483 1.00 82.88 131 VAL A N 1
ATOM 938 C CA . VAL A 1 131 ? -17.791 -3.345 53.498 1.00 82.88 131 VAL A CA 1
ATOM 939 C C . VAL A 1 131 ? -18.311 -3.964 54.803 1.00 82.88 131 VAL A C 1
ATOM 941 O O . VAL A 1 131 ? -19.377 -3.589 55.292 1.00 82.88 131 VAL A O 1
ATOM 944 N N . ASN A 1 132 ? -17.542 -4.886 55.392 1.00 79.56 132 ASN A N 1
ATOM 945 C CA . ASN A 1 132 ? -17.849 -5.550 56.668 1.00 79.56 132 ASN A CA 1
ATOM 946 C C . ASN A 1 132 ? -19.180 -6.336 56.689 1.00 79.56 132 ASN A C 1
ATOM 948 O O . ASN A 1 132 ? -19.788 -6.499 57.748 1.00 79.56 132 ASN A O 1
ATOM 952 N N . SER A 1 133 ? -19.657 -6.825 55.540 1.00 77.12 133 SER A N 1
ATOM 953 C CA . SER A 1 133 ? -20.834 -7.697 55.449 1.00 77.12 133 SER A CA 1
ATOM 954 C C . SER A 1 133 ? -20.646 -8.750 54.357 1.00 77.12 133 SER A C 1
ATOM 956 O O . SER A 1 133 ? -19.952 -8.521 53.374 1.00 77.12 133 SER A O 1
ATOM 958 N N . ALA A 1 134 ? -21.299 -9.902 54.520 1.00 77.19 134 ALA A N 1
ATOM 959 C CA . ALA A 1 134 ? -21.387 -10.940 53.493 1.00 77.19 134 ALA A CA 1
ATOM 960 C C . ALA A 1 134 ? -22.503 -10.666 52.461 1.00 77.19 134 ALA A C 1
ATOM 962 O O . ALA A 1 134 ? -22.811 -11.525 51.640 1.00 77.19 134 ALA A O 1
ATOM 963 N N . ALA A 1 135 ? -23.163 -9.502 52.519 1.00 80.94 135 ALA A N 1
ATOM 964 C CA . ALA A 1 135 ? -24.201 -9.138 51.564 1.00 80.94 135 ALA A CA 1
ATOM 965 C C . ALA A 1 135 ? -23.595 -8.887 50.174 1.00 80.94 135 ALA A C 1
ATOM 967 O O . ALA A 1 135 ? -22.877 -7.907 49.966 1.00 80.94 135 ALA A O 1
ATOM 968 N N . ILE A 1 136 ? -23.940 -9.772 49.236 1.00 86.12 136 ILE A N 1
ATOM 969 C CA . ILE A 1 136 ? -23.536 -9.724 47.831 1.00 86.12 136 ILE A CA 1
ATOM 970 C C . ILE A 1 136 ? -24.786 -9.548 46.961 1.00 86.12 136 ILE A C 1
ATOM 972 O O . ILE A 1 136 ? -25.835 -10.168 47.194 1.00 86.12 136 ILE A O 1
ATOM 976 N N . ARG A 1 137 ? -24.691 -8.673 45.960 1.00 87.88 137 ARG A N 1
ATOM 977 C CA . ARG A 1 137 ? -25.723 -8.471 44.936 1.00 87.88 137 ARG A CA 1
ATOM 978 C C . ARG A 1 137 ? -25.087 -8.363 43.566 1.00 87.88 137 ARG A C 1
ATOM 980 O O . ARG A 1 137 ? -23.996 -7.820 43.450 1.00 87.88 137 ARG A O 1
ATOM 987 N N . ALA A 1 138 ? -25.783 -8.854 42.550 1.00 88.69 138 ALA A N 1
ATOM 988 C CA . ALA A 1 138 ? -25.346 -8.747 41.172 1.00 88.69 138 ALA A CA 1
ATOM 989 C C . ALA A 1 138 ? -26.428 -8.076 40.323 1.00 88.69 138 ALA A C 1
ATOM 991 O O . ALA A 1 138 ? -27.623 -8.302 40.504 1.00 88.69 138 ALA A O 1
ATOM 992 N N . VAL A 1 139 ? -25.999 -7.222 39.403 1.00 89.12 139 VAL A N 1
ATOM 993 C CA . VAL A 1 139 ? -26.871 -6.557 38.432 1.00 89.12 139 VAL A CA 1
ATOM 994 C C . VAL A 1 139 ? -26.325 -6.785 37.036 1.00 89.12 139 VAL A C 1
ATOM 996 O O . VAL A 1 139 ? -25.109 -6.785 36.832 1.00 89.12 139 VAL A O 1
ATOM 999 N N . GLU A 1 140 ? -27.223 -6.984 36.080 1.00 90.69 140 GLU A N 1
ATOM 1000 C CA . GLU A 1 140 ? -26.880 -7.320 34.706 1.00 90.69 140 GLU A CA 1
ATOM 1001 C C . GLU A 1 140 ? -27.421 -6.274 33.723 1.00 90.69 140 GLU A C 1
ATOM 1003 O O . GLU A 1 140 ? -28.551 -5.797 33.850 1.00 90.69 140 GLU A O 1
ATOM 1008 N N . ALA A 1 141 ? -26.623 -5.949 32.705 1.00 88.00 141 ALA A N 1
ATOM 1009 C CA . ALA A 1 141 ? -27.082 -5.244 31.515 1.00 88.00 141 ALA A CA 1
ATOM 1010 C C . ALA A 1 141 ? -26.694 -6.001 30.245 1.00 88.00 141 ALA A C 1
ATOM 1012 O O . ALA A 1 141 ? -25.547 -6.418 30.085 1.00 88.00 141 ALA A O 1
ATOM 1013 N N . LYS A 1 142 ? -27.635 -6.109 29.306 1.00 86.69 142 LYS A N 1
ATOM 1014 C CA . LYS A 1 142 ? -27.394 -6.658 27.967 1.00 86.69 142 LYS A CA 1
ATOM 1015 C C . LYS A 1 142 ? -27.333 -5.528 26.952 1.00 86.69 142 LYS A C 1
ATOM 1017 O O . LYS A 1 142 ? -28.241 -4.702 26.884 1.00 86.69 142 LYS A O 1
ATOM 1022 N N . ILE A 1 143 ? -26.266 -5.498 26.162 1.00 84.75 143 ILE A N 1
ATOM 1023 C CA . ILE A 1 143 ? -25.994 -4.467 25.158 1.00 84.75 143 ILE A CA 1
ATOM 1024 C C . ILE A 1 143 ? -25.870 -5.132 23.791 1.00 84.75 143 ILE A C 1
ATOM 1026 O O . ILE A 1 143 ? -25.097 -6.074 23.620 1.00 84.75 143 ILE A O 1
ATOM 1030 N N . LYS A 1 144 ? -26.603 -4.620 22.800 1.00 83.94 144 LYS A N 1
ATOM 1031 C CA . LYS A 1 144 ? -26.480 -5.069 21.408 1.00 83.94 144 LYS A CA 1
ATOM 1032 C C . LYS A 1 144 ? -25.325 -4.336 20.725 1.00 83.94 144 LYS A C 1
ATOM 1034 O O . LYS A 1 144 ? -25.266 -3.106 20.749 1.00 83.94 144 LYS A O 1
ATOM 1039 N N . VAL A 1 145 ? -24.428 -5.102 20.111 1.00 81.25 145 VAL A N 1
ATOM 1040 C CA . VAL A 1 145 ? -23.184 -4.639 19.489 1.00 81.25 145 VAL A CA 1
ATOM 1041 C C . VAL A 1 145 ? -23.207 -4.936 17.995 1.00 81.25 145 VAL A C 1
ATOM 1043 O O . VAL A 1 145 ? -23.317 -6.095 17.592 1.00 81.25 145 VAL A O 1
ATOM 1046 N N . ASN A 1 146 ? -23.049 -3.882 17.190 1.00 80.56 146 ASN A N 1
ATOM 1047 C CA . ASN A 1 146 ? -22.878 -3.986 15.743 1.00 80.56 146 ASN A CA 1
ATOM 1048 C C . ASN A 1 146 ? -21.523 -3.441 15.300 1.00 80.56 146 ASN A C 1
ATOM 1050 O O . ASN A 1 146 ? -21.060 -2.410 15.799 1.00 80.56 146 ASN A O 1
ATOM 1054 N N . ILE A 1 147 ? -20.950 -4.100 14.295 1.00 75.94 147 ILE A N 1
ATOM 1055 C CA . ILE A 1 147 ? -19.826 -3.589 13.524 1.00 75.94 147 ILE A CA 1
ATOM 1056 C C . ILE A 1 147 ? -20.351 -2.792 12.323 1.00 75.94 147 ILE A C 1
ATOM 1058 O O . ILE A 1 147 ? -20.967 -3.336 11.408 1.00 75.94 147 ILE A O 1
ATOM 1062 N N . ASN A 1 148 ? -20.109 -1.484 12.309 1.00 68.69 148 ASN A N 1
ATOM 1063 C CA . ASN A 1 148 ? -20.317 -0.668 11.120 1.00 68.69 148 ASN A CA 1
ATOM 1064 C C . ASN A 1 148 ? -19.023 -0.614 10.329 1.00 68.69 148 ASN A C 1
ATOM 1066 O O . ASN A 1 148 ? -18.059 0.024 10.724 1.00 68.69 148 ASN A O 1
ATOM 1070 N N . LYS A 1 149 ? -19.016 -1.283 9.193 1.00 59.62 149 LYS A N 1
ATOM 1071 C CA . LYS A 1 149 ? -17.894 -1.312 8.272 1.00 59.62 149 LYS A CA 1
ATOM 1072 C C . LYS A 1 149 ? -17.745 0.054 7.582 1.00 59.62 149 LYS A C 1
ATOM 1074 O O . LYS A 1 149 ? -18.595 0.424 6.779 1.00 59.62 149 LYS A O 1
ATOM 1079 N N . VAL A 1 150 ? -16.703 0.814 7.927 1.00 48.78 150 VAL A N 1
ATOM 1080 C CA . VAL A 1 150 ? -16.377 2.106 7.301 1.00 48.78 150 VAL A CA 1
ATOM 1081 C C . VAL A 1 150 ? -15.116 1.952 6.459 1.00 48.78 150 VAL A C 1
ATOM 1083 O O . VAL A 1 150 ? -14.078 1.521 6.959 1.00 48.78 150 VAL A O 1
ATOM 1086 N N . SER A 1 151 ? -15.209 2.311 5.179 1.00 46.94 151 SER A N 1
ATOM 1087 C CA . SER A 1 151 ? -14.054 2.398 4.285 1.00 46.94 151 SER A CA 1
ATOM 1088 C C . SER A 1 151 ? -13.318 3.703 4.566 1.00 46.94 151 SER A C 1
ATOM 1090 O O . SER A 1 151 ? -13.834 4.780 4.269 1.00 46.94 151 SER A O 1
ATOM 1092 N N . LEU A 1 152 ? -12.126 3.632 5.157 1.00 41.25 152 LEU A N 1
ATOM 1093 C CA . LEU A 1 152 ? -11.263 4.805 5.258 1.00 41.25 152 LEU A CA 1
ATOM 1094 C C . LEU A 1 152 ? -10.493 4.963 3.946 1.00 41.25 152 LEU A C 1
ATOM 1096 O O . LEU A 1 152 ? -9.501 4.282 3.712 1.00 41.25 152 LEU A O 1
ATOM 1100 N N . THR A 1 153 ? -10.918 5.898 3.101 1.00 37.97 153 THR A N 1
ATOM 1101 C CA . THR A 1 153 ? -10.096 6.411 2.000 1.00 37.97 153 THR A CA 1
ATOM 1102 C C . THR A 1 153 ? -8.982 7.290 2.573 1.00 37.97 153 THR A C 1
ATOM 1104 O O . THR A 1 153 ? -9.075 8.515 2.555 1.00 37.97 153 THR A O 1
ATOM 1107 N N . SER A 1 154 ? -7.925 6.691 3.130 1.00 37.97 154 SER A N 1
ATOM 1108 C CA . SER A 1 154 ? -6.635 7.392 3.191 1.00 37.97 154 SER A CA 1
ATOM 1109 C C . SER A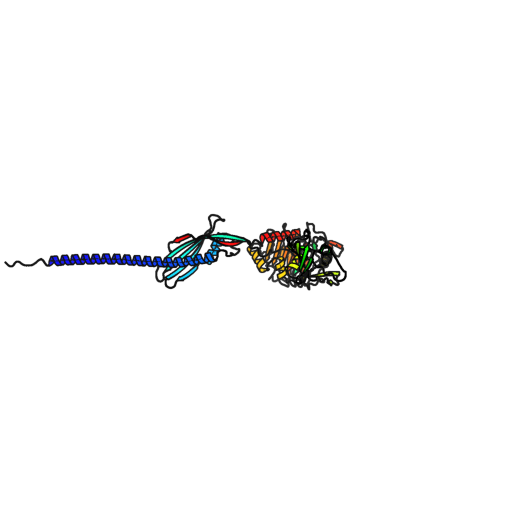 1 154 ? -6.110 7.501 1.760 1.00 37.97 154 SER A C 1
ATOM 1111 O O . SER A 1 154 ? -6.229 6.501 1.056 1.00 37.97 154 SER A O 1
ATOM 1113 N N . ASN A 1 155 ? -5.601 8.680 1.365 1.00 38.31 155 ASN A N 1
ATOM 1114 C CA . ASN A 1 155 ? -5.030 9.046 0.053 1.00 38.31 155 ASN A CA 1
ATOM 1115 C C . ASN A 1 155 ? -4.827 7.862 -0.902 1.00 38.31 155 ASN A C 1
ATOM 1117 O O . ASN A 1 155 ? -4.113 6.935 -0.510 1.00 38.31 155 ASN A O 1
ATOM 1121 N N . PRO A 1 156 ? -5.411 7.879 -2.120 1.00 40.91 156 PRO A N 1
ATOM 1122 C CA . PRO A 1 156 ? -5.373 6.731 -3.014 1.00 40.91 156 PRO A CA 1
ATOM 1123 C C . PRO A 1 156 ? -3.918 6.321 -3.216 1.00 40.91 156 PRO A C 1
ATOM 1125 O O . PRO A 1 156 ? -3.141 7.031 -3.848 1.00 40.91 156 PRO A O 1
ATOM 1128 N N . MET A 1 157 ? -3.538 5.203 -2.602 1.00 48.16 157 MET A N 1
ATOM 1129 C CA . MET A 1 157 ? -2.247 4.597 -2.846 1.00 48.16 157 MET A CA 1
ATOM 1130 C C . MET A 1 157 ? -2.243 4.184 -4.312 1.00 48.16 157 MET A C 1
ATOM 1132 O O . MET A 1 157 ? -3.028 3.327 -4.710 1.00 48.16 157 MET A O 1
ATOM 1136 N N . VAL A 1 158 ? -1.414 4.831 -5.123 1.00 55.94 158 VAL A N 1
ATOM 1137 C CA . VAL A 1 158 ? -1.347 4.549 -6.554 1.00 55.94 158 VAL A CA 1
ATOM 1138 C C . VAL A 1 158 ? -0.198 3.584 -6.755 1.00 55.94 158 VAL A C 1
ATOM 1140 O O . VAL A 1 158 ? 0.935 4.029 -6.674 1.00 55.94 158 VAL A O 1
ATOM 1143 N N . ALA A 1 159 ? -0.457 2.302 -7.033 1.00 52.38 159 ALA A N 1
ATOM 1144 C CA . ALA A 1 159 ? 0.590 1.366 -7.453 1.00 52.38 159 ALA A CA 1
ATOM 1145 C C . ALA A 1 159 ? 1.021 1.701 -8.890 1.00 52.38 159 ALA A C 1
ATOM 1147 O O . ALA A 1 159 ? 0.725 0.976 -9.839 1.00 52.38 159 ALA A O 1
ATOM 1148 N N . LYS A 1 160 ? 1.663 2.861 -9.053 1.00 63.72 160 LYS A N 1
ATOM 1149 C CA . LYS A 1 160 ? 2.154 3.376 -10.326 1.00 63.72 160 LYS A CA 1
ATOM 1150 C C . LYS A 1 160 ? 3.668 3.342 -10.273 1.00 63.72 160 LYS A C 1
ATOM 1152 O O . LYS A 1 160 ? 4.302 4.146 -9.590 1.00 63.72 160 LYS A O 1
ATOM 1157 N N . ALA A 1 161 ? 4.232 2.337 -10.931 1.00 62.91 161 ALA A N 1
ATOM 1158 C CA . ALA A 1 161 ? 5.669 2.275 -11.085 1.00 62.91 161 ALA A CA 1
ATOM 1159 C C . ALA A 1 161 ? 6.116 3.453 -11.951 1.00 62.91 161 ALA A C 1
ATOM 1161 O O . ALA A 1 161 ? 5.524 3.684 -13.011 1.00 62.91 161 ALA A O 1
ATOM 1162 N N . PRO A 1 162 ? 7.165 4.165 -11.527 1.00 61.41 162 PRO A N 1
ATOM 1163 C CA . PRO A 1 162 ? 7.574 5.362 -12.210 1.00 61.41 162 PRO A CA 1
ATOM 1164 C C . PRO A 1 162 ? 8.283 4.980 -13.508 1.00 61.41 162 PRO A C 1
ATOM 1166 O O . PRO A 1 162 ? 8.133 5.688 -14.471 1.00 61.41 162 PRO A O 1
ATOM 1169 N N . ALA A 1 163 ? 8.967 3.843 -13.626 1.00 68.75 163 ALA A N 1
ATOM 1170 C CA . ALA A 1 163 ? 9.582 3.446 -14.894 1.00 68.75 163 ALA A CA 1
ATOM 1171 C C . ALA A 1 163 ? 9.610 1.921 -15.056 1.00 68.75 163 ALA A C 1
ATOM 1173 O O . ALA A 1 163 ? 9.265 1.199 -14.118 1.00 68.75 163 ALA A O 1
ATOM 1174 N N . ALA A 1 164 ? 10.070 1.429 -16.213 1.00 74.88 164 ALA A N 1
ATOM 1175 C CA . ALA A 1 164 ? 10.262 -0.004 -16.448 1.00 74.88 164 ALA A CA 1
ATOM 1176 C C . ALA A 1 164 ? 11.206 -0.604 -15.398 1.00 74.88 164 ALA A C 1
ATOM 1178 O O . ALA A 1 164 ? 10.883 -1.603 -14.755 1.00 74.88 164 ALA A O 1
ATOM 1179 N N . LEU A 1 165 ? 12.344 0.064 -15.181 1.00 78.81 165 LEU A N 1
ATOM 1180 C CA . LEU A 1 165 ? 13.295 -0.245 -14.122 1.00 78.81 165 LEU A CA 1
ATOM 1181 C C . LEU A 1 165 ? 13.552 1.002 -13.280 1.00 78.81 165 LEU A C 1
ATOM 1183 O O . LEU A 1 165 ? 14.004 2.025 -13.786 1.00 78.81 165 LEU A O 1
ATOM 1187 N N . THR A 1 166 ? 13.321 0.897 -11.979 1.00 78.50 166 THR A N 1
ATOM 1188 C CA . THR A 1 166 ? 13.654 1.936 -11.004 1.00 78.50 166 THR A CA 1
ATOM 1189 C C . THR A 1 166 ? 14.625 1.378 -9.987 1.00 78.50 166 THR A C 1
ATOM 1191 O O . THR A 1 166 ? 14.381 0.305 -9.445 1.00 78.50 166 THR A O 1
ATOM 1194 N N . VAL A 1 167 ? 15.705 2.095 -9.687 1.00 78.25 167 VAL A N 1
ATOM 1195 C CA . VAL A 1 167 ? 16.650 1.673 -8.647 1.00 78.25 167 VAL A CA 1
ATOM 1196 C C . VAL A 1 167 ? 16.860 2.787 -7.640 1.00 78.25 167 VAL A C 1
ATOM 1198 O O . VAL A 1 167 ? 17.080 3.927 -8.042 1.00 78.25 167 VAL A O 1
ATOM 1201 N N . THR A 1 168 ? 16.830 2.461 -6.343 1.00 71.06 168 THR A N 1
ATOM 1202 C CA . THR A 1 168 ? 17.016 3.436 -5.269 1.00 71.06 168 THR A CA 1
ATOM 1203 C C . THR A 1 168 ? 18.299 3.276 -4.473 1.00 71.06 168 THR A C 1
ATOM 1205 O O . THR A 1 168 ? 18.340 2.676 -3.402 1.00 71.06 168 THR A O 1
ATOM 1208 N N . GLY A 1 169 ? 19.360 3.898 -4.991 1.00 65.19 169 GLY A N 1
ATOM 1209 C CA . GLY A 1 169 ? 20.576 4.229 -4.253 1.00 65.19 169 GLY A CA 1
ATOM 1210 C C . GLY A 1 169 ? 21.780 4.524 -5.149 1.00 65.19 169 GLY A C 1
ATOM 1211 O O . GLY A 1 169 ? 21.688 4.421 -6.371 1.00 65.19 169 GLY A O 1
ATOM 1212 N N . LEU A 1 170 ? 22.892 4.977 -4.554 1.00 61.78 170 LEU A N 1
ATOM 1213 C CA . LEU A 1 170 ? 24.125 5.321 -5.275 1.00 61.78 170 LEU A CA 1
ATOM 1214 C C . LEU A 1 170 ? 24.808 4.025 -5.719 1.00 61.78 170 LEU A C 1
ATOM 1216 O O . LEU A 1 170 ? 25.734 3.525 -5.082 1.00 61.78 170 LEU A O 1
ATOM 1220 N N . MET A 1 171 ? 24.254 3.442 -6.776 1.00 62.25 171 MET A N 1
ATOM 1221 C CA . MET A 1 171 ? 24.572 2.105 -7.246 1.00 62.25 171 MET A CA 1
ATOM 1222 C C . MET A 1 171 ? 26.061 1.934 -7.525 1.00 62.25 171 MET A C 1
ATOM 1224 O O . MET A 1 171 ? 26.709 2.804 -8.110 1.00 62.25 171 MET A O 1
ATOM 1228 N N . SER A 1 172 ? 26.579 0.751 -7.196 1.00 57.19 172 SER A N 1
ATOM 1229 C CA . SER A 1 172 ? 27.924 0.356 -7.613 1.00 57.19 172 SER A CA 1
ATOM 1230 C C . SER A 1 172 ? 27.975 -0.094 -9.081 1.00 57.19 172 SER A C 1
ATOM 1232 O O . SER A 1 172 ? 28.985 0.164 -9.732 1.00 57.19 172 SER A O 1
ATOM 1234 N N . SER A 1 173 ? 26.918 -0.736 -9.614 1.00 65.38 173 SER A N 1
ATOM 1235 C CA . SER A 1 173 ? 26.763 -1.109 -11.042 1.00 65.38 173 SER A CA 1
ATOM 1236 C C . SER A 1 173 ? 25.366 -1.681 -11.378 1.00 65.38 173 SER A C 1
ATOM 1238 O O . SER A 1 173 ? 24.724 -2.279 -10.508 1.00 65.38 173 SER A O 1
ATOM 1240 N N . ILE A 1 174 ? 24.917 -1.530 -12.638 1.00 68.50 174 ILE A N 1
ATOM 1241 C CA . ILE A 1 174 ? 23.851 -2.350 -13.259 1.00 68.50 174 ILE A CA 1
ATOM 1242 C C . ILE A 1 174 ? 24.536 -3.299 -14.238 1.00 68.50 174 ILE A C 1
ATOM 1244 O O . ILE A 1 174 ? 24.956 -2.893 -15.325 1.00 68.50 174 ILE A O 1
ATOM 1248 N N . ASN A 1 175 ? 24.652 -4.562 -13.851 1.00 66.38 175 ASN A N 1
ATOM 1249 C CA . ASN A 1 175 ? 25.320 -5.580 -14.645 1.00 66.38 175 ASN A CA 1
ATOM 1250 C C . ASN A 1 175 ? 24.314 -6.451 -15.400 1.00 66.38 175 ASN A C 1
ATOM 1252 O O . ASN A 1 175 ? 23.156 -6.604 -15.017 1.00 66.38 175 ASN A O 1
ATOM 1256 N N . GLY A 1 176 ? 24.804 -7.062 -16.472 1.00 58.75 176 GLY A N 1
ATOM 1257 C CA . GLY A 1 176 ? 24.089 -8.094 -17.207 1.00 58.75 176 GLY A CA 1
ATOM 1258 C C . GLY A 1 176 ? 23.517 -7.651 -18.548 1.00 58.75 176 GLY A C 1
ATOM 1259 O O . GLY A 1 176 ? 23.280 -6.475 -18.811 1.00 58.75 176 GLY A O 1
ATOM 1260 N N . SER A 1 177 ? 23.401 -8.615 -19.456 1.00 58.75 177 SER A N 1
ATOM 1261 C CA . SER A 1 177 ? 23.126 -8.412 -20.882 1.00 58.75 177 SER A CA 1
ATOM 1262 C C . SER A 1 177 ? 21.638 -8.463 -21.239 1.00 58.75 177 SER A C 1
ATOM 1264 O O . SER A 1 177 ? 21.301 -8.586 -22.414 1.00 58.75 177 SER A O 1
ATOM 1266 N N . ALA A 1 178 ? 20.736 -8.381 -20.269 1.00 67.44 178 ALA A N 1
ATOM 1267 C CA . ALA A 1 178 ? 19.313 -8.497 -20.539 1.00 67.44 178 ALA A CA 1
ATOM 1268 C C . ALA A 1 178 ? 18.744 -7.233 -21.224 1.00 67.44 178 ALA A C 1
ATOM 1270 O O . ALA A 1 178 ? 18.875 -6.141 -20.667 1.00 67.44 178 ALA A O 1
ATOM 1271 N N . PRO A 1 179 ? 18.115 -7.340 -22.412 1.00 70.62 179 PRO A N 1
ATOM 1272 C CA . PRO A 1 179 ? 17.471 -6.197 -23.062 1.00 70.62 179 PRO A CA 1
ATOM 1273 C C . PRO A 1 179 ? 16.181 -5.779 -22.334 1.00 70.62 179 PRO A C 1
ATOM 1275 O O . PRO A 1 179 ? 15.479 -6.628 -21.778 1.00 70.62 179 PRO A O 1
ATOM 1278 N N . ILE A 1 180 ? 15.852 -4.484 -22.365 1.00 74.25 180 ILE A N 1
ATOM 1279 C CA . ILE A 1 180 ? 14.612 -3.907 -21.810 1.00 74.25 180 ILE A CA 1
ATOM 1280 C C . ILE A 1 180 ? 13.841 -3.233 -22.951 1.00 74.25 180 ILE A C 1
ATOM 1282 O O . ILE A 1 180 ? 14.444 -2.578 -23.801 1.00 74.25 180 ILE A O 1
ATOM 1286 N N . ALA A 1 181 ? 12.521 -3.386 -22.977 1.00 71.25 181 ALA A N 1
ATOM 1287 C CA . ALA A 1 181 ? 11.641 -2.756 -23.957 1.00 71.25 181 ALA A CA 1
ATOM 1288 C C . ALA A 1 181 ? 10.361 -2.230 -23.298 1.00 71.25 181 ALA A C 1
ATOM 1290 O O . ALA A 1 181 ? 10.070 -2.554 -22.147 1.00 71.25 181 ALA A O 1
ATOM 1291 N N . GLY A 1 182 ? 9.579 -1.454 -24.040 1.00 66.50 182 GLY A N 1
ATOM 1292 C CA . GLY A 1 182 ? 8.220 -1.079 -23.666 1.00 66.50 182 GLY A CA 1
ATOM 1293 C C . GLY A 1 182 ? 7.463 -0.499 -24.853 1.00 66.50 182 GLY A C 1
ATOM 1294 O O . GLY A 1 182 ? 8.044 -0.312 -25.929 1.00 66.50 182 GLY A O 1
ATOM 1295 N N . ASP A 1 183 ? 6.179 -0.212 -24.656 1.00 57.81 183 ASP A N 1
ATOM 1296 C CA . ASP A 1 183 ? 5.358 0.431 -25.680 1.00 57.81 183 ASP A CA 1
ATOM 1297 C C . ASP A 1 183 ? 5.914 1.811 -26.032 1.00 57.81 183 ASP A C 1
ATOM 1299 O O . ASP A 1 183 ? 5.845 2.781 -25.281 1.00 57.81 183 ASP A O 1
ATOM 1303 N N . ASN A 1 184 ? 6.519 1.871 -27.215 1.00 48.81 184 ASN A N 1
ATOM 1304 C CA . ASN A 1 184 ? 7.143 3.062 -27.760 1.00 48.81 184 ASN A CA 1
ATOM 1305 C C . ASN A 1 184 ? 6.085 3.875 -28.521 1.00 48.81 184 ASN A C 1
ATOM 1307 O O . ASN A 1 184 ? 6.198 4.091 -29.731 1.00 48.81 184 ASN A O 1
ATOM 1311 N N . GLU A 1 185 ? 5.004 4.278 -27.848 1.00 42.84 185 GLU A N 1
ATOM 1312 C CA . GLU A 1 185 ? 4.154 5.334 -28.397 1.00 42.84 185 GLU A CA 1
ATOM 1313 C C . GLU A 1 185 ? 4.967 6.625 -28.347 1.00 42.84 185 GLU A C 1
ATOM 1315 O O . GLU A 1 185 ? 5.148 7.225 -27.291 1.00 42.84 185 GLU A O 1
ATOM 1320 N N . GLY A 1 186 ? 5.559 6.972 -29.495 1.00 38.38 186 GLY A N 1
ATOM 1321 C CA . GLY A 1 186 ? 6.600 7.981 -29.641 1.00 38.38 186 GLY A CA 1
ATOM 1322 C C . GLY A 1 186 ? 6.389 9.207 -28.763 1.00 38.38 186 GLY A C 1
ATOM 1323 O O . GLY A 1 186 ? 5.655 10.133 -29.114 1.00 38.38 186 GLY A O 1
ATOM 1324 N N . ALA A 1 187 ? 7.113 9.258 -27.647 1.00 38.03 187 ALA A N 1
ATOM 1325 C CA . ALA A 1 187 ? 7.330 10.491 -26.923 1.00 38.03 187 ALA A CA 1
ATOM 1326 C C . ALA A 1 187 ? 8.272 11.344 -27.783 1.00 38.03 187 ALA A C 1
ATOM 1328 O O . ALA A 1 187 ? 9.482 11.368 -27.593 1.00 38.03 187 ALA A O 1
ATOM 1329 N N . GLY A 1 188 ? 7.717 12.005 -28.800 1.00 34.12 188 GLY A N 1
ATOM 1330 C CA . GLY A 1 188 ? 8.392 13.084 -29.505 1.00 34.12 188 GLY A CA 1
ATOM 1331 C C . GLY A 1 188 ? 8.680 14.190 -28.496 1.00 34.12 188 GLY A C 1
ATOM 1332 O O . GLY A 1 188 ? 7.760 14.855 -28.018 1.00 34.12 188 GLY A O 1
ATOM 1333 N N . LEU A 1 189 ? 9.947 14.325 -28.118 1.00 31.62 189 LEU A N 1
ATOM 1334 C CA . LEU A 1 189 ? 10.400 15.242 -27.079 1.00 31.62 189 LEU A CA 1
ATOM 1335 C C . LEU A 1 189 ? 10.962 16.500 -27.728 1.00 31.62 189 LEU A C 1
ATOM 1337 O O . LEU A 1 189 ? 12.006 16.496 -28.384 1.00 31.62 189 LEU A O 1
ATOM 1341 N N . THR A 1 190 ? 10.201 17.583 -27.627 1.00 31.30 190 THR A N 1
ATOM 1342 C CA . THR A 1 190 ? 10.705 18.955 -27.714 1.00 31.30 190 THR A CA 1
ATOM 1343 C C . THR A 1 190 ? 9.650 19.908 -27.135 1.00 31.30 190 THR A C 1
ATOM 1345 O O . THR A 1 190 ? 8.476 19.549 -27.108 1.00 31.30 190 THR A O 1
ATOM 1348 N N . HIS A 1 191 ? 10.076 21.115 -26.718 1.00 36.06 191 HIS A N 1
ATOM 1349 C CA . HIS A 1 191 ? 9.342 22.408 -26.691 1.00 36.06 191 HIS A CA 1
ATOM 1350 C C . HIS A 1 191 ? 9.187 23.122 -25.323 1.00 36.06 191 HIS A C 1
ATOM 1352 O O . HIS A 1 191 ? 8.975 22.511 -24.279 1.00 36.06 191 HIS A O 1
ATOM 1358 N N . LYS A 1 192 ? 9.248 24.467 -25.373 1.00 36.56 192 LYS A N 1
ATOM 1359 C CA . LYS A 1 192 ? 8.950 25.425 -24.284 1.00 36.56 192 LYS A CA 1
ATOM 1360 C C . LYS A 1 192 ? 7.535 25.988 -24.437 1.00 36.56 192 LYS A C 1
ATOM 1362 O O . LYS A 1 192 ? 7.086 26.201 -25.567 1.00 36.56 192 LYS A O 1
ATOM 1367 N N . PHE A 1 193 ? 6.860 26.327 -23.337 1.00 39.59 193 PHE A N 1
ATOM 1368 C CA . PHE A 1 193 ? 5.608 27.089 -23.408 1.00 39.59 193 PHE A CA 1
ATOM 1369 C C . PHE A 1 193 ? 5.869 28.552 -23.687 1.00 39.59 193 PHE A C 1
ATOM 1371 O O . PHE A 1 193 ? 6.639 29.230 -23.013 1.00 39.59 193 PHE A O 1
ATOM 1378 N N . LYS A 1 194 ? 5.124 29.065 -24.651 1.00 50.53 194 LYS A N 1
ATOM 1379 C CA . LYS A 1 194 ? 4.874 30.487 -24.817 1.00 50.53 194 LYS A CA 1
ATOM 1380 C C . LYS A 1 194 ? 3.361 30.616 -24.879 1.00 50.53 194 LYS A C 1
ATOM 1382 O O . LYS A 1 194 ? 2.748 29.855 -25.628 1.00 50.53 194 LYS A O 1
ATOM 1387 N N . CYS A 1 195 ? 2.765 31.527 -24.101 1.00 53.91 195 CYS A N 1
ATOM 1388 C CA . CYS A 1 195 ? 1.319 31.774 -24.156 1.00 53.91 195 CYS A CA 1
ATOM 1389 C C . CYS A 1 195 ? 0.889 31.860 -25.638 1.00 53.91 195 CYS A C 1
ATOM 1391 O O . CYS A 1 195 ? 1.495 32.652 -26.374 1.00 53.91 195 CYS A O 1
ATOM 1393 N N . PRO A 1 196 ? -0.065 31.031 -26.112 1.00 53.16 196 PRO A N 1
ATOM 1394 C CA . PRO A 1 196 ? -0.350 30.925 -27.538 1.00 53.16 196 PRO A CA 1
ATOM 1395 C C . PRO A 1 196 ? -0.728 32.293 -28.109 1.00 53.16 196 PRO A C 1
ATOM 1397 O O . PRO A 1 196 ? -1.663 32.933 -27.627 1.00 53.16 196 PRO A O 1
ATOM 1400 N N . ALA A 1 197 ? -0.011 32.755 -29.137 1.00 50.00 197 ALA A N 1
ATOM 1401 C CA . ALA A 1 197 ? -0.244 34.078 -29.724 1.00 50.00 197 ALA A CA 1
ATOM 1402 C C . ALA A 1 197 ? -1.682 34.233 -30.255 1.00 50.00 197 ALA A C 1
ATOM 1404 O O . ALA A 1 197 ? -2.248 35.318 -30.198 1.00 50.00 197 ALA A O 1
ATOM 1405 N N . THR A 1 198 ? -2.298 33.134 -30.697 1.00 48.66 198 THR A N 1
ATOM 1406 C CA . THR A 1 198 ? -3.704 33.050 -31.120 1.00 48.66 198 THR A CA 1
ATOM 1407 C C . THR A 1 198 ? -4.698 33.307 -29.984 1.00 48.66 198 THR A C 1
ATOM 1409 O O . THR A 1 198 ? -5.749 33.894 -30.216 1.00 48.66 198 THR A O 1
ATOM 1412 N N . LEU A 1 199 ? -4.359 32.917 -28.754 1.00 51.91 199 LEU A N 1
ATOM 1413 C CA . LEU A 1 199 ? -5.198 33.091 -27.565 1.00 51.91 199 LEU A CA 1
ATOM 1414 C C . LEU A 1 199 ? -5.129 34.538 -27.053 1.00 51.91 199 LEU A C 1
ATOM 1416 O O . LEU A 1 199 ? -6.150 35.110 -26.678 1.00 51.91 199 LEU A O 1
ATOM 1420 N N . LEU A 1 200 ? -3.947 35.159 -27.143 1.00 54.16 200 LEU A N 1
ATOM 1421 C CA . LEU A 1 200 ? -3.754 36.592 -26.887 1.00 54.16 200 LEU A CA 1
ATOM 1422 C C . LEU A 1 200 ? -4.416 37.465 -27.971 1.00 54.16 200 LEU A C 1
ATOM 1424 O O . LEU A 1 200 ? -5.013 38.490 -27.655 1.00 54.16 200 LEU A O 1
ATOM 1428 N N . ALA A 1 201 ? -4.363 37.046 -29.240 1.00 47.56 201 ALA A N 1
ATOM 1429 C CA . ALA A 1 201 ? -4.987 37.757 -30.360 1.00 47.56 201 ALA A CA 1
ATOM 1430 C C . ALA A 1 201 ? -6.528 37.739 -30.317 1.00 47.56 201 ALA A C 1
ATOM 1432 O O . ALA A 1 201 ? -7.162 38.656 -30.830 1.00 47.56 201 ALA A O 1
ATOM 1433 N N . ALA A 1 202 ? -7.129 36.730 -29.678 1.00 49.75 202 ALA A N 1
ATOM 1434 C CA . ALA A 1 202 ? -8.572 36.623 -29.455 1.00 49.75 202 ALA A CA 1
ATOM 1435 C C . ALA A 1 202 ? -9.047 37.296 -28.147 1.00 49.75 202 ALA A C 1
ATOM 1437 O O . ALA A 1 202 ? -10.166 37.056 -27.705 1.00 49.75 202 ALA A O 1
ATOM 1438 N N . GLY A 1 203 ? -8.198 38.101 -27.494 1.00 48.00 203 GLY A N 1
ATOM 1439 C CA . GLY A 1 203 ? -8.537 38.823 -26.262 1.00 48.00 203 GLY A CA 1
ATOM 1440 C C . GLY A 1 203 ? -8.581 37.966 -24.988 1.00 48.00 203 GLY A C 1
ATOM 1441 O O . GLY A 1 203 ? -9.082 38.430 -23.961 1.00 48.00 203 GLY A O 1
ATOM 1442 N N . GLY A 1 204 ? -8.089 36.723 -25.029 1.00 60.84 204 GLY A N 1
ATOM 1443 C CA . GLY A 1 204 ? -7.880 35.901 -23.835 1.00 60.84 204 GLY A CA 1
ATOM 1444 C C . GLY A 1 204 ? -6.681 36.381 -23.013 1.00 60.84 204 GLY A C 1
ATOM 1445 O O . GLY A 1 204 ? -5.816 37.106 -23.508 1.00 60.84 204 GLY A O 1
ATOM 1446 N N . THR A 1 205 ? -6.609 35.970 -21.747 1.00 72.12 205 THR A N 1
ATOM 1447 C CA . THR A 1 205 ? -5.502 36.334 -20.846 1.00 72.12 205 THR A CA 1
ATOM 1448 C C . THR A 1 205 ? -4.727 35.102 -20.391 1.00 72.12 205 THR A C 1
ATOM 1450 O O . THR A 1 205 ? -5.284 34.019 -20.218 1.00 72.12 205 THR A O 1
ATOM 1453 N N . CYS A 1 206 ? -3.414 35.275 -20.241 1.00 75.19 206 CYS A N 1
ATOM 1454 C CA . CYS A 1 206 ? -2.474 34.261 -19.779 1.00 75.19 206 CYS A CA 1
ATOM 1455 C C . CYS A 1 206 ? -1.662 34.887 -18.646 1.00 75.19 206 CYS A C 1
ATOM 1457 O O . CYS A 1 206 ? -0.779 35.706 -18.902 1.00 75.19 206 CYS A O 1
ATOM 1459 N N . ASN A 1 207 ? -1.997 34.553 -17.402 1.00 76.00 207 ASN A N 1
ATOM 1460 C CA . ASN A 1 207 ? -1.354 35.135 -16.226 1.00 76.00 207 ASN A CA 1
ATOM 1461 C C . ASN A 1 207 ? -0.460 34.098 -15.555 1.00 76.00 207 ASN A C 1
ATOM 1463 O O . ASN A 1 207 ? -0.948 33.053 -15.129 1.00 76.00 207 ASN A O 1
ATOM 1467 N N . LYS A 1 208 ? 0.833 34.409 -15.437 1.00 69.56 208 LYS A N 1
ATOM 1468 C CA . LYS A 1 208 ? 1.778 33.635 -14.632 1.00 69.56 208 LYS A CA 1
ATOM 1469 C C . LYS A 1 208 ? 1.713 34.119 -13.182 1.00 69.56 208 LYS A C 1
ATOM 1471 O O . LYS A 1 208 ? 1.927 35.300 -12.919 1.00 69.56 208 LYS A O 1
ATOM 1476 N N . SER A 1 209 ? 1.431 33.222 -12.245 1.00 67.25 209 SER A N 1
ATOM 1477 C CA . SER A 1 209 ? 1.602 33.483 -10.815 1.00 67.25 209 SER A CA 1
ATOM 1478 C C . SER A 1 209 ? 3.079 33.339 -10.447 1.00 67.25 209 SER A C 1
ATOM 1480 O O . SER A 1 209 ? 3.746 32.442 -10.953 1.00 67.25 209 SER A O 1
ATOM 1482 N N . SER A 1 210 ? 3.568 34.163 -9.523 1.00 54.62 210 SER A N 1
ATOM 1483 C CA . SER A 1 210 ? 4.939 34.096 -8.999 1.00 54.62 210 SER A CA 1
ATOM 1484 C C . SER A 1 210 ? 5.132 33.067 -7.873 1.00 54.62 210 SER A C 1
ATOM 1486 O O . SER A 1 210 ? 6.135 33.125 -7.165 1.00 54.62 210 SER A O 1
ATOM 1488 N N . SER A 1 211 ? 4.153 32.190 -7.630 1.00 51.44 211 SER A N 1
ATOM 1489 C CA . SER A 1 211 ? 4.284 31.109 -6.645 1.00 51.44 211 SER A CA 1
ATOM 1490 C C . SER A 1 211 ? 5.025 29.921 -7.257 1.00 51.44 211 SER A C 1
ATOM 1492 O O . SER A 1 211 ? 4.837 29.652 -8.435 1.00 51.44 211 SER A O 1
ATOM 1494 N N . ALA A 1 212 ? 5.865 29.241 -6.469 1.00 46.66 212 ALA A N 1
ATOM 1495 C CA . ALA A 1 212 ? 6.542 28.010 -6.873 1.00 46.66 212 ALA A CA 1
ATOM 1496 C C . ALA A 1 212 ? 5.730 26.780 -6.401 1.00 46.66 212 ALA A C 1
ATOM 1498 O O . ALA A 1 212 ? 5.359 26.743 -5.221 1.00 46.66 212 ALA A O 1
ATOM 1499 N N . PRO A 1 213 ? 5.467 25.771 -7.257 1.00 51.44 213 PRO A N 1
ATOM 1500 C CA . PRO A 1 213 ? 5.771 25.742 -8.692 1.00 51.44 213 PRO A CA 1
ATOM 1501 C C . PRO A 1 213 ? 4.949 26.777 -9.469 1.00 51.44 213 PRO A C 1
ATOM 1503 O O . PRO A 1 213 ? 3.807 27.059 -9.101 1.00 51.44 213 PRO A O 1
ATOM 1506 N N . ASP A 1 214 ? 5.542 27.318 -10.538 1.00 57.84 214 ASP A N 1
ATOM 1507 C CA . ASP A 1 214 ? 4.919 28.333 -11.390 1.00 57.84 214 ASP A CA 1
ATOM 1508 C C . ASP A 1 214 ? 3.509 27.899 -11.824 1.00 57.84 214 ASP A C 1
ATOM 1510 O O . ASP A 1 214 ? 3.287 26.777 -12.284 1.00 57.84 214 ASP A O 1
ATOM 1514 N N . LYS A 1 215 ? 2.540 28.808 -11.720 1.00 70.12 215 LYS A N 1
ATOM 1515 C CA . LYS A 1 215 ? 1.154 28.561 -12.145 1.00 70.12 215 LYS A CA 1
ATOM 1516 C C . LYS A 1 215 ? 0.762 29.487 -13.275 1.00 70.12 215 LYS A C 1
ATOM 1518 O O . LYS A 1 215 ? 1.123 30.660 -13.261 1.00 70.12 215 LYS A O 1
ATOM 1523 N N . TYR A 1 216 ? -0.028 28.980 -14.206 1.00 72.75 216 TYR A N 1
ATOM 1524 C CA . TYR A 1 216 ? -0.593 29.726 -15.317 1.00 72.75 216 TYR A CA 1
ATOM 1525 C C . TYR A 1 216 ? -2.112 29.646 -15.268 1.00 72.75 216 TYR A C 1
ATOM 1527 O O . TYR A 1 216 ? -2.683 28.562 -15.224 1.00 72.75 216 TYR A O 1
ATOM 1535 N N . THR A 1 217 ? -2.777 30.792 -15.320 1.00 82.31 217 THR A N 1
ATOM 1536 C CA . THR A 1 217 ? -4.223 30.860 -15.542 1.00 82.31 217 THR A CA 1
ATOM 1537 C C . THR A 1 217 ? -4.476 31.296 -16.976 1.00 82.31 217 THR A C 1
ATOM 1539 O O . THR A 1 217 ? -4.067 32.393 -17.370 1.00 82.31 217 THR A O 1
ATOM 1542 N N . LEU A 1 218 ? -5.140 30.435 -17.747 1.00 78.38 218 LEU A N 1
ATOM 1543 C CA . LEU A 1 218 ? -5.646 30.737 -19.082 1.00 78.38 218 LEU A CA 1
ATOM 1544 C C . LEU A 1 218 ? -7.138 31.040 -18.995 1.00 78.38 218 LEU A C 1
ATOM 1546 O O . LEU A 1 218 ? -7.902 30.197 -18.535 1.00 78.38 218 LEU A O 1
ATOM 1550 N N . THR A 1 219 ? -7.560 32.202 -19.481 1.00 81.44 219 THR A N 1
ATOM 1551 C CA . THR A 1 219 ? -8.984 32.551 -19.577 1.00 81.44 219 THR A CA 1
ATOM 1552 C C . THR A 1 219 ? -9.398 32.599 -21.041 1.00 81.44 219 THR A C 1
ATOM 1554 O O . THR A 1 219 ? -8.895 33.424 -21.810 1.00 81.44 219 THR A O 1
ATOM 1557 N N . PHE A 1 220 ? -10.317 31.714 -21.430 1.00 74.50 220 PHE A N 1
ATOM 1558 C CA . PHE A 1 220 ? -10.846 31.627 -22.789 1.00 74.50 220 PHE A CA 1
ATOM 1559 C C . PHE A 1 220 ? -12.074 32.533 -22.937 1.00 74.50 220 PHE A C 1
ATOM 1561 O O . PHE A 1 220 ? -12.979 32.505 -22.109 1.00 74.50 220 PHE A O 1
ATOM 1568 N N . GLN A 1 221 ? -12.148 33.320 -24.015 1.00 71.00 221 GLN A N 1
ATOM 1569 C CA . GLN A 1 221 ? -13.359 34.102 -24.313 1.00 71.00 221 GLN A CA 1
ATOM 1570 C C . GLN A 1 221 ? -14.524 33.235 -24.837 1.00 71.00 221 GLN A C 1
ATOM 1572 O O . GLN A 1 221 ? -15.670 33.676 -24.828 1.00 71.00 221 GLN A O 1
ATOM 1577 N N . GLY A 1 222 ? -14.243 32.003 -25.276 1.00 71.44 222 GLY A N 1
ATOM 1578 C CA . GLY A 1 222 ? -15.227 31.023 -25.745 1.00 71.44 222 GLY A CA 1
ATOM 1579 C C . GLY A 1 222 ? -15.177 29.717 -24.950 1.00 71.44 222 GLY A C 1
ATOM 1580 O O . GLY A 1 222 ? -14.634 29.666 -23.849 1.00 71.44 222 GLY A O 1
ATOM 1581 N N . SER A 1 223 ? -15.728 28.643 -25.519 1.00 74.06 223 SER A N 1
ATOM 1582 C CA . SER A 1 223 ? -15.669 27.315 -24.902 1.00 74.06 223 SER A CA 1
ATOM 1583 C C . SER A 1 223 ? -14.224 26.853 -24.721 1.00 74.06 223 SER A C 1
ATOM 1585 O O . SER A 1 223 ? -13.424 26.918 -25.657 1.00 74.06 223 SER A O 1
ATOM 1587 N N . ILE A 1 224 ? -13.921 26.328 -23.537 1.00 73.31 224 ILE A N 1
ATOM 1588 C CA . ILE A 1 224 ? -12.643 25.680 -23.248 1.00 73.31 224 ILE A CA 1
ATOM 1589 C C . ILE A 1 224 ? -12.453 24.502 -24.228 1.00 73.31 224 ILE A C 1
ATOM 1591 O O . ILE A 1 224 ? -13.370 23.684 -24.355 1.00 73.31 224 ILE A O 1
ATOM 1595 N N . PRO A 1 225 ? -11.308 24.394 -24.933 1.00 72.69 225 PRO A N 1
ATOM 1596 C CA . PRO A 1 225 ? -11.053 23.276 -25.837 1.00 72.69 225 PRO A CA 1
ATOM 1597 C C . PRO A 1 225 ? -11.116 21.933 -25.102 1.00 72.69 225 PRO A C 1
ATOM 1599 O O . PRO A 1 225 ? -10.654 21.820 -23.969 1.00 72.69 225 PRO A O 1
ATOM 1602 N N . SER A 1 226 ? -11.625 20.891 -25.762 1.00 65.38 226 SER A N 1
ATOM 1603 C CA . SER A 1 226 ? -11.798 19.557 -25.163 1.00 65.38 226 SER A CA 1
ATOM 1604 C C . SER A 1 226 ? -10.490 18.881 -24.738 1.00 65.38 226 SER A C 1
ATOM 1606 O O . SER A 1 226 ? -10.521 17.916 -23.985 1.00 65.38 226 SER A O 1
ATOM 1608 N N . THR A 1 227 ? -9.346 19.383 -25.206 1.00 56.66 227 THR A N 1
ATOM 1609 C CA . THR A 1 227 ? -8.006 18.945 -24.790 1.00 56.66 227 THR A CA 1
ATOM 1610 C C . THR A 1 227 ? -7.666 19.337 -23.352 1.00 56.66 227 THR A C 1
ATOM 1612 O O . THR A 1 227 ? -6.727 18.793 -22.781 1.00 56.66 227 THR A O 1
ATOM 1615 N N . PHE A 1 228 ? -8.402 20.285 -22.766 1.00 62.31 228 PHE A N 1
ATOM 1616 C CA . PHE A 1 228 ? -8.267 20.661 -21.366 1.00 62.31 228 PHE A CA 1
ATOM 1617 C C . PHE A 1 228 ? -9.293 19.886 -20.540 1.00 62.31 228 PHE A C 1
ATOM 1619 O O . PHE A 1 228 ? -10.480 20.215 -20.510 1.00 62.31 228 PHE A O 1
ATOM 1626 N N . THR A 1 229 ? -8.816 18.860 -19.846 1.00 66.94 229 THR A N 1
ATOM 1627 C CA . THR A 1 229 ? -9.531 18.178 -18.762 1.00 66.94 229 THR A CA 1
ATOM 1628 C C . THR A 1 229 ? -8.702 18.278 -17.489 1.00 66.94 229 THR A C 1
ATOM 1630 O O . THR A 1 229 ? -7.486 18.426 -17.554 1.00 66.94 229 THR A O 1
ATOM 1633 N N . GLU A 1 230 ? -9.332 18.221 -16.319 1.00 64.38 230 GLU A N 1
ATOM 1634 C CA . GLU A 1 230 ? -8.588 18.191 -15.056 1.00 64.38 230 GLU A CA 1
ATOM 1635 C C . GLU A 1 230 ? -7.660 16.964 -15.038 1.00 64.38 230 GLU A C 1
ATOM 1637 O O . GLU A 1 230 ? -8.070 15.866 -15.416 1.00 64.38 230 GLU A O 1
ATOM 1642 N N . GLY A 1 231 ? -6.383 17.172 -14.714 1.00 49.56 231 GLY A N 1
ATOM 1643 C CA . GLY A 1 231 ? -5.328 16.160 -14.832 1.00 49.56 231 GLY A CA 1
ATOM 1644 C C . GLY A 1 231 ? -4.722 15.991 -16.233 1.00 49.56 231 GLY A C 1
ATOM 1645 O O . GLY A 1 231 ? -3.787 15.209 -16.385 1.00 49.56 231 GLY A O 1
ATOM 1646 N N . ALA A 1 232 ? -5.192 16.716 -17.258 1.00 53.00 232 ALA A N 1
ATOM 1647 C CA . ALA A 1 232 ? -4.586 16.666 -18.589 1.00 53.00 232 ALA A CA 1
ATOM 1648 C C . ALA A 1 232 ? -3.172 17.254 -18.573 1.00 53.00 232 ALA A C 1
ATOM 1650 O O . ALA A 1 232 ? -2.964 18.383 -18.111 1.00 53.00 232 ALA A O 1
ATOM 1651 N N . ILE A 1 233 ? -2.226 16.499 -19.134 1.00 54.84 233 ILE A N 1
ATOM 1652 C CA . ILE A 1 233 ? -0.842 16.926 -19.337 1.00 54.84 233 ILE A CA 1
ATOM 1653 C C . ILE A 1 233 ? -0.740 17.593 -20.706 1.00 54.84 233 ILE A C 1
ATOM 1655 O O . ILE A 1 233 ? -1.051 16.991 -21.734 1.00 54.84 233 ILE A O 1
ATOM 1659 N N . LEU A 1 234 ? -0.291 18.844 -20.722 1.00 55.50 234 LEU A N 1
ATOM 1660 C CA . LEU A 1 234 ? -0.231 19.670 -21.921 1.00 55.50 234 LEU A CA 1
ATOM 1661 C C . LEU A 1 234 ? 1.213 19.917 -22.350 1.00 55.50 234 LEU A C 1
ATOM 1663 O O . LEU A 1 234 ? 2.092 20.194 -21.531 1.00 55.50 234 LEU A O 1
ATOM 1667 N N . ARG A 1 235 ? 1.426 19.851 -23.669 1.00 55.53 235 ARG A N 1
ATOM 1668 C CA . ARG A 1 235 ? 2.722 20.030 -24.335 1.00 55.53 235 ARG A CA 1
ATOM 1669 C C . ARG A 1 235 ? 2.619 21.168 -25.365 1.00 55.53 235 ARG A C 1
ATOM 1671 O O . ARG A 1 235 ? 1.999 20.980 -26.410 1.00 55.53 235 ARG A O 1
ATOM 1678 N N . PRO A 1 236 ? 3.146 22.367 -25.090 1.00 48.34 236 PRO A N 1
ATOM 1679 C CA . PRO A 1 236 ? 3.132 23.486 -26.041 1.00 48.34 236 PRO A CA 1
ATOM 1680 C C . PRO A 1 236 ? 4.168 23.321 -27.160 1.00 48.34 236 PRO A C 1
ATOM 1682 O O . PRO A 1 236 ? 5.134 22.596 -26.996 1.00 48.34 236 PRO A O 1
ATOM 1685 N N . THR A 1 237 ? 4.013 24.037 -28.279 1.00 41.22 237 THR A N 1
ATOM 1686 C CA . THR A 1 237 ? 4.852 23.903 -29.488 1.00 41.22 237 THR A CA 1
ATOM 1687 C C . THR A 1 237 ? 5.627 25.190 -29.824 1.00 41.22 237 THR A C 1
ATOM 1689 O O . THR A 1 237 ? 5.037 26.119 -30.371 1.00 41.22 237 THR A O 1
ATOM 1692 N N . SER A 1 238 ? 6.937 25.270 -29.527 1.00 41.72 238 SER A N 1
ATOM 1693 C CA . SER A 1 238 ? 7.964 26.035 -30.294 1.00 41.72 238 SER A CA 1
ATOM 1694 C C . SER A 1 238 ? 9.382 25.911 -29.682 1.00 41.72 238 SER A C 1
ATOM 1696 O O . SER A 1 238 ? 9.519 25.589 -28.500 1.00 41.72 238 SER A O 1
ATOM 1698 N N . VAL A 1 239 ? 10.451 26.128 -30.477 1.00 38.16 239 VAL A N 1
ATOM 1699 C CA . VAL A 1 239 ? 11.873 25.941 -30.077 1.00 38.16 239 VAL A CA 1
ATOM 1700 C C . VAL A 1 239 ? 12.784 27.077 -30.574 1.00 38.16 239 VAL A C 1
ATOM 1702 O O . VAL A 1 239 ? 12.637 27.531 -31.706 1.00 38.16 239 VAL A O 1
ATOM 1705 N N . THR A 1 240 ? 13.793 27.447 -29.772 1.00 37.84 240 THR A N 1
ATOM 1706 C CA . THR A 1 240 ? 15.087 28.004 -30.229 1.00 37.84 240 THR A CA 1
ATOM 1707 C C . THR A 1 240 ? 16.258 27.180 -29.661 1.00 37.84 240 THR A C 1
ATOM 1709 O O . THR A 1 240 ? 16.107 26.461 -28.674 1.00 37.84 240 THR A O 1
ATOM 1712 N N . SER A 1 241 ? 17.412 27.216 -30.334 1.00 43.44 241 SER A N 1
ATOM 1713 C CA . SER A 1 241 ? 18.363 26.097 -30.470 1.00 43.44 241 SER A CA 1
ATOM 1714 C C . SER A 1 241 ? 19.441 25.897 -29.391 1.00 43.44 241 SER A C 1
ATOM 1716 O O . SER A 1 241 ? 20.187 24.930 -29.510 1.00 43.44 241 SER A O 1
ATOM 1718 N N . SER A 1 242 ? 19.568 26.730 -28.353 1.00 39.41 242 SER A N 1
ATOM 1719 C CA . SER A 1 242 ? 20.760 26.683 -27.474 1.00 39.41 242 SER A CA 1
ATOM 1720 C C . SER A 1 242 ? 20.536 26.263 -26.016 1.00 39.41 242 SER A C 1
ATOM 1722 O O . SER A 1 242 ? 21.512 26.011 -25.317 1.00 39.41 242 SER A O 1
ATOM 1724 N N . GLN A 1 243 ? 19.292 26.121 -25.550 1.00 40.47 243 GLN A N 1
ATOM 1725 C CA . GLN A 1 243 ? 18.961 25.567 -24.227 1.00 40.47 243 GLN A CA 1
ATOM 1726 C C . GLN A 1 243 ? 17.588 24.889 -24.299 1.00 40.47 243 GLN A C 1
ATOM 1728 O O . GLN A 1 243 ? 16.567 25.579 -24.407 1.00 40.47 243 GLN A O 1
ATOM 1733 N N . ARG A 1 244 ? 17.547 23.553 -24.241 1.00 44.16 244 ARG A N 1
ATOM 1734 C CA . ARG A 1 244 ? 16.296 22.787 -24.166 1.00 44.16 244 ARG A CA 1
ATOM 1735 C C . ARG A 1 244 ? 15.844 22.736 -22.706 1.00 44.16 244 ARG A C 1
ATOM 1737 O O . ARG A 1 244 ? 16.207 21.833 -21.975 1.00 44.16 244 ARG A O 1
ATOM 1744 N N . SER A 1 245 ? 15.102 23.751 -22.266 1.00 44.03 245 SER A N 1
ATOM 1745 C CA . SER A 1 245 ? 14.165 23.536 -21.161 1.00 44.03 245 SER A CA 1
ATOM 1746 C C . SER A 1 245 ? 12.881 23.015 -21.797 1.00 44.03 245 SER A C 1
ATOM 1748 O O . SER A 1 245 ? 12.364 23.643 -22.719 1.00 44.03 245 SER A O 1
ATOM 1750 N N . GLU A 1 246 ? 12.418 21.840 -21.395 1.00 49.00 246 GLU A N 1
ATOM 1751 C CA . GLU A 1 246 ? 11.060 21.394 -21.701 1.00 49.00 246 GLU A CA 1
ATOM 1752 C C . GLU A 1 246 ? 10.209 21.785 -20.500 1.00 49.00 246 GLU A C 1
ATOM 1754 O O . GLU A 1 246 ? 10.481 21.330 -19.395 1.00 49.00 246 GLU A O 1
ATOM 1759 N N . GLU A 1 247 ? 9.249 22.687 -20.697 1.00 49.00 247 GLU A N 1
ATOM 1760 C CA . GLU A 1 247 ? 8.283 23.047 -19.657 1.00 49.00 247 GLU A CA 1
ATOM 1761 C C . GLU A 1 247 ? 6.984 22.294 -19.941 1.00 49.00 247 GLU A C 1
ATOM 1763 O O . GLU A 1 247 ? 6.390 22.459 -21.011 1.00 49.00 247 GLU A O 1
ATOM 1768 N N . ARG A 1 248 ? 6.563 21.435 -19.008 1.00 56.34 248 ARG A N 1
ATOM 1769 C CA . ARG A 1 248 ? 5.292 20.694 -19.074 1.00 56.34 248 ARG A CA 1
ATOM 1770 C C . ARG A 1 248 ? 4.272 21.290 -18.111 1.00 56.34 248 ARG A C 1
ATOM 1772 O O . ARG A 1 248 ? 4.648 21.947 -17.144 1.00 56.34 248 ARG A O 1
ATOM 1779 N N . TYR A 1 249 ? 2.985 21.063 -18.370 1.00 62.75 249 TYR A N 1
ATOM 1780 C CA . TYR A 1 249 ? 1.883 21.632 -17.585 1.00 62.75 249 TYR A CA 1
ATOM 1781 C C . TYR A 1 249 ? 0.851 20.565 -17.267 1.00 62.75 249 TYR A C 1
ATOM 1783 O O . TYR A 1 249 ? 0.479 19.801 -18.155 1.00 62.75 249 TYR A O 1
ATOM 1791 N N . VAL A 1 250 ? 0.333 20.564 -16.040 1.00 64.06 250 VAL A N 1
ATOM 1792 C CA . VAL A 1 250 ? -0.881 19.825 -15.681 1.00 64.06 250 VAL A CA 1
ATOM 1793 C C . VAL A 1 250 ? -2.015 20.806 -15.484 1.00 64.06 250 VAL A C 1
ATOM 1795 O O . VAL A 1 250 ? -1.858 21.815 -14.797 1.00 64.06 250 VAL A O 1
ATOM 1798 N N . THR A 1 251 ? -3.166 20.503 -16.071 1.00 69.50 251 THR A N 1
ATOM 1799 C CA . THR A 1 251 ? -4.401 21.233 -15.785 1.00 69.50 251 THR A CA 1
ATOM 1800 C C . THR A 1 251 ? -4.870 20.868 -14.379 1.00 69.50 251 THR A C 1
ATOM 1802 O O . THR A 1 251 ? -5.335 19.752 -14.154 1.00 69.50 251 THR A O 1
ATOM 1805 N N . THR A 1 252 ? -4.724 21.781 -13.422 1.00 71.62 252 THR A N 1
ATOM 1806 C CA . THR A 1 252 ? -5.073 21.541 -12.015 1.00 71.62 252 THR A CA 1
ATOM 1807 C C . THR A 1 252 ? -6.517 21.862 -11.700 1.00 71.62 252 THR A C 1
ATOM 1809 O O . THR A 1 252 ? -7.078 21.266 -10.791 1.00 71.62 252 THR A O 1
ATOM 1812 N N . SER A 1 253 ? -7.126 22.801 -12.420 1.00 78.81 253 SER A N 1
ATOM 1813 C CA . SER A 1 253 ? -8.540 23.103 -12.244 1.00 78.81 253 SER A CA 1
ATOM 1814 C C . SER A 1 253 ? -9.146 23.689 -13.512 1.00 78.81 253 SER A C 1
ATOM 1816 O O . SER A 1 253 ? -8.481 24.370 -14.298 1.00 78.81 253 SER A O 1
ATOM 1818 N N . ILE A 1 254 ? -10.434 23.412 -13.716 1.00 79.62 254 ILE A N 1
ATOM 1819 C CA . ILE A 1 254 ? -11.218 23.976 -14.813 1.00 79.62 254 ILE A CA 1
ATOM 1820 C C . ILE A 1 254 ? -12.449 24.649 -14.233 1.00 79.62 254 ILE A C 1
ATOM 1822 O O . ILE A 1 254 ? -13.381 23.994 -13.764 1.00 79.62 254 ILE A O 1
ATOM 1826 N N . ASN A 1 255 ? -12.488 25.971 -14.328 1.00 83.94 255 ASN A N 1
ATOM 1827 C CA . ASN A 1 255 ? -13.657 26.744 -13.974 1.00 83.94 255 ASN A CA 1
ATOM 1828 C C . ASN A 1 255 ? -14.493 27.035 -15.225 1.00 83.94 255 ASN A C 1
ATOM 1830 O O . ASN A 1 255 ? -14.232 27.970 -15.984 1.00 83.94 255 ASN A O 1
ATOM 1834 N N . LYS A 1 256 ? -15.540 26.228 -15.420 1.00 81.50 256 LYS A N 1
ATOM 1835 C CA . LYS A 1 256 ? -16.461 26.356 -16.557 1.00 81.50 256 LYS A CA 1
ATOM 1836 C C . LYS A 1 256 ? -17.362 27.594 -16.486 1.00 81.50 256 LYS A C 1
ATOM 1838 O O . LYS A 1 256 ? -17.896 27.981 -17.516 1.00 81.50 256 LYS A O 1
ATOM 1843 N N . SER A 1 257 ? -17.553 28.213 -15.314 1.00 79.62 257 SER A N 1
ATOM 1844 C CA . SER A 1 257 ? -18.369 29.432 -15.200 1.00 79.62 257 SER A CA 1
ATOM 1845 C C . SER A 1 257 ? -17.590 30.697 -15.560 1.00 79.62 257 SER A C 1
ATOM 1847 O O . SER A 1 257 ? -18.192 31.671 -16.004 1.00 79.62 257 SER A O 1
ATOM 1849 N N . THR A 1 258 ? -16.260 30.676 -15.430 1.00 83.19 258 THR A N 1
ATOM 1850 C CA . THR A 1 258 ? -15.371 31.784 -15.822 1.00 83.19 258 THR A CA 1
ATOM 1851 C C . THR A 1 258 ? -14.541 31.491 -17.073 1.00 83.19 258 THR A C 1
ATOM 1853 O O . THR A 1 258 ? -13.711 32.313 -17.453 1.00 83.19 258 THR A O 1
ATOM 1856 N N . ASN A 1 259 ? -14.742 30.328 -17.705 1.00 81.06 259 ASN A N 1
ATOM 1857 C CA . ASN A 1 259 ? -13.916 29.802 -18.798 1.00 81.06 259 ASN A CA 1
ATOM 1858 C C . ASN A 1 259 ? -12.406 29.837 -18.494 1.00 81.06 259 ASN A C 1
ATOM 1860 O O . ASN A 1 259 ? -11.583 30.058 -19.387 1.00 81.06 259 ASN A O 1
ATOM 1864 N N . ALA A 1 260 ? -12.041 29.638 -17.226 1.00 83.44 260 ALA A N 1
ATOM 1865 C CA . ALA A 1 260 ? -10.660 29.667 -16.772 1.00 83.44 260 ALA A CA 1
ATOM 1866 C C . ALA A 1 260 ? -10.111 28.249 -16.598 1.00 83.44 260 ALA A C 1
ATOM 1868 O O . ALA A 1 260 ? -10.780 27.364 -16.064 1.00 83.44 260 ALA A O 1
ATOM 1869 N N . VAL A 1 261 ? -8.870 28.054 -17.021 1.00 79.00 261 VAL A N 1
ATOM 1870 C CA . VAL A 1 261 ? -8.088 26.839 -16.818 1.00 79.00 261 VAL A CA 1
ATOM 1871 C C . VAL A 1 261 ? -6.867 27.221 -15.997 1.00 79.00 261 VAL A C 1
ATOM 1873 O O . VAL A 1 261 ? -6.058 28.046 -16.428 1.00 79.00 261 VAL A O 1
ATOM 1876 N N . GLU A 1 262 ? -6.737 26.632 -14.814 1.00 81.88 262 GLU A N 1
ATOM 1877 C CA . GLU A 1 262 ? -5.510 26.709 -14.032 1.00 81.88 262 GLU A CA 1
ATOM 1878 C C . GLU A 1 262 ? -4.593 25.562 -14.441 1.00 81.88 262 GLU A C 1
ATOM 1880 O O . GLU A 1 262 ? -5.000 24.401 -14.524 1.00 81.88 262 GLU A O 1
ATOM 1885 N N . MET A 1 263 ? -3.345 25.908 -14.711 1.00 72.44 263 MET A N 1
ATOM 1886 C CA . MET A 1 263 ? -2.295 24.970 -15.041 1.00 72.44 263 MET A CA 1
ATOM 1887 C C . MET A 1 263 ? -1.128 25.191 -14.095 1.00 72.44 263 MET A C 1
ATOM 1889 O O . MET A 1 263 ? -0.715 26.326 -13.864 1.00 72.44 263 MET A O 1
ATOM 1893 N N . THR A 1 264 ? -0.550 24.112 -13.599 1.00 67.69 264 THR A N 1
ATOM 1894 C CA . THR A 1 264 ? 0.693 24.166 -12.831 1.00 67.69 264 THR A CA 1
ATOM 1895 C C . THR A 1 264 ? 1.821 23.654 -13.710 1.00 67.69 264 THR A C 1
ATOM 1897 O O . THR A 1 264 ? 1.663 22.633 -14.382 1.00 67.69 264 THR A O 1
ATOM 1900 N N . VAL A 1 265 ? 2.945 24.370 -13.725 1.00 59.25 265 VAL A N 1
ATOM 1901 C CA . VAL A 1 265 ? 4.177 23.906 -14.364 1.00 59.25 265 VAL A CA 1
ATOM 1902 C C . VAL A 1 265 ? 4.633 22.635 -13.655 1.00 59.25 265 VAL A C 1
ATOM 1904 O O . VAL A 1 265 ? 4.856 22.624 -12.448 1.00 59.25 265 VAL A O 1
ATOM 1907 N N . LEU A 1 266 ? 4.756 21.557 -14.422 1.00 55.47 266 LEU A N 1
ATOM 1908 C CA . LEU A 1 266 ? 5.247 20.257 -13.973 1.00 55.47 266 LEU A CA 1
ATOM 1909 C C . LEU A 1 266 ? 6.780 20.215 -13.890 1.00 55.47 266 LEU A C 1
ATOM 1911 O O . LEU A 1 266 ? 7.333 19.350 -13.220 1.00 55.47 266 LEU A O 1
ATOM 1915 N N . SER A 1 267 ? 7.487 21.145 -14.534 1.00 49.00 267 SER A N 1
ATOM 1916 C CA . SER A 1 267 ? 8.951 21.175 -14.517 1.00 49.00 267 SER A CA 1
ATOM 1917 C C . SER A 1 267 ? 9.526 22.581 -14.333 1.00 49.00 267 SER A C 1
ATOM 1919 O O . SER A 1 267 ? 9.516 23.390 -15.263 1.00 49.00 267 SER A O 1
ATOM 1921 N N . ASP A 1 268 ? 10.131 22.822 -13.172 1.00 42.84 268 ASP A N 1
ATOM 1922 C CA . ASP A 1 268 ? 11.203 23.805 -13.049 1.00 42.84 268 ASP A CA 1
ATOM 1923 C C . ASP A 1 268 ? 12.463 23.202 -13.687 1.00 42.84 268 ASP A C 1
ATOM 1925 O O . ASP A 1 268 ? 12.961 22.165 -13.256 1.00 42.84 268 ASP A O 1
ATOM 1929 N N . TYR A 1 269 ? 12.946 23.841 -14.754 1.00 41.91 269 TYR A N 1
ATOM 1930 C CA . TYR A 1 269 ? 14.262 23.640 -15.370 1.00 41.91 269 TYR A CA 1
ATOM 1931 C C . TYR A 1 269 ? 14.731 22.170 -15.505 1.00 41.91 269 TYR A C 1
ATOM 1933 O O . TYR A 1 269 ? 15.571 21.695 -14.739 1.00 41.91 269 TYR A O 1
ATOM 1941 N N . ILE A 1 270 ? 14.271 21.456 -16.541 1.00 44.38 270 ILE A N 1
ATOM 1942 C CA . ILE A 1 270 ? 14.959 20.230 -16.982 1.00 44.38 270 ILE A CA 1
ATOM 1943 C C . ILE A 1 270 ? 16.324 20.651 -17.532 1.00 44.38 270 ILE A C 1
ATOM 1945 O O . ILE A 1 270 ? 16.417 21.263 -18.597 1.00 44.38 270 ILE A O 1
ATOM 1949 N N . GLN A 1 271 ? 17.389 20.369 -16.781 1.00 46.00 271 GLN A N 1
ATOM 1950 C CA . GLN A 1 271 ? 18.751 20.581 -17.254 1.00 46.00 271 GLN A CA 1
ATOM 1951 C C . GLN A 1 271 ? 19.190 19.362 -18.063 1.00 46.00 271 GLN A C 1
ATOM 1953 O O . GLN A 1 271 ? 19.691 18.385 -17.503 1.00 46.00 271 GLN A O 1
ATOM 1958 N N . ASP A 1 272 ? 19.031 19.443 -19.382 1.00 47.59 272 ASP A N 1
ATOM 1959 C CA . ASP A 1 272 ? 19.679 18.512 -20.298 1.00 47.59 272 ASP A CA 1
ATOM 1960 C C . ASP A 1 272 ? 21.191 18.717 -20.213 1.00 47.59 272 ASP A C 1
ATOM 1962 O O . ASP A 1 272 ? 21.731 19.741 -20.636 1.00 47.59 272 ASP A O 1
ATOM 1966 N N . THR A 1 273 ? 21.896 17.740 -19.652 1.00 50.97 273 THR A N 1
ATOM 1967 C CA . THR A 1 273 ? 23.358 17.704 -19.747 1.00 50.97 273 THR A CA 1
ATOM 1968 C C . THR A 1 273 ? 23.717 16.626 -20.754 1.00 50.97 273 THR A C 1
ATOM 1970 O O . THR A 1 273 ? 23.494 15.446 -20.482 1.00 50.97 273 THR A O 1
ATOM 1973 N N . SER A 1 274 ? 24.257 16.998 -21.920 1.00 46.06 274 SER A N 1
ATOM 1974 C CA . SER A 1 274 ? 24.844 15.989 -22.805 1.00 46.06 274 SER A CA 1
ATOM 1975 C C . SER A 1 274 ? 26.032 15.377 -22.074 1.00 46.06 274 SER A C 1
ATOM 1977 O O . SER A 1 274 ? 26.981 16.087 -21.727 1.00 46.06 274 SER A O 1
ATOM 1979 N N . VAL A 1 275 ? 25.982 14.080 -21.806 1.00 49.34 275 VAL A N 1
ATOM 1980 C CA . VAL A 1 275 ? 27.121 13.372 -21.220 1.00 49.34 275 VAL A CA 1
ATOM 1981 C C . VAL A 1 275 ? 28.019 12.908 -22.370 1.00 49.34 275 VAL A C 1
ATOM 1983 O O . VAL A 1 275 ? 27.525 12.619 -23.459 1.00 49.34 275 VAL A O 1
ATOM 1986 N N . ALA A 1 276 ? 29.339 12.847 -22.156 1.00 40.81 276 ALA A N 1
ATOM 1987 C CA . ALA A 1 276 ? 30.350 12.526 -23.182 1.00 40.81 276 ALA A CA 1
ATOM 1988 C C . ALA A 1 276 ? 30.115 11.199 -23.944 1.00 40.81 276 ALA A C 1
ATOM 1990 O O . ALA A 1 276 ? 30.748 10.934 -24.960 1.00 40.81 276 ALA A O 1
ATOM 1991 N N . SER A 1 277 ? 29.202 10.373 -23.451 1.00 44.25 277 SER A N 1
ATOM 1992 C CA . SER A 1 277 ? 28.793 9.057 -23.930 1.00 44.25 277 SER A CA 1
ATOM 1993 C C . SER A 1 277 ? 27.571 9.061 -24.869 1.00 44.25 277 SER A C 1
ATOM 1995 O O . SER A 1 277 ? 27.099 7.987 -25.229 1.00 44.25 277 SER A O 1
ATOM 1997 N N . GLY A 1 278 ? 27.069 10.228 -25.294 1.00 43.84 278 GLY A N 1
ATOM 1998 C CA . GLY A 1 278 ? 26.086 10.336 -26.385 1.00 43.84 278 GLY A CA 1
ATOM 1999 C C . GLY A 1 278 ? 24.608 10.214 -25.992 1.00 43.84 278 GLY A C 1
ATOM 2000 O O . GLY A 1 278 ? 23.764 10.166 -26.879 1.00 43.84 278 GLY A O 1
ATOM 2001 N N . TYR A 1 279 ? 24.281 10.211 -24.696 1.00 47.06 279 TYR A N 1
ATOM 2002 C CA . TYR A 1 279 ? 22.899 10.195 -24.196 1.00 47.06 279 TYR A CA 1
ATOM 2003 C C . TYR A 1 279 ? 22.521 11.487 -23.454 1.00 47.06 279 TYR A C 1
ATOM 2005 O O . TYR A 1 279 ? 23.375 12.194 -22.900 1.00 47.06 279 TYR A O 1
ATOM 2013 N N . THR A 1 280 ? 21.218 11.778 -23.423 1.00 46.62 280 THR A N 1
ATOM 2014 C CA . THR A 1 280 ? 20.634 12.942 -22.743 1.00 46.62 280 THR A CA 1
ATOM 2015 C C . THR A 1 280 ? 20.355 12.608 -21.281 1.00 46.62 280 THR A C 1
ATOM 2017 O O . THR A 1 280 ? 19.606 11.682 -20.980 1.00 46.62 280 THR A O 1
ATOM 2020 N N . ARG A 1 281 ? 20.958 13.357 -20.354 1.00 52.06 281 ARG A N 1
ATOM 2021 C CA . ARG A 1 281 ? 20.665 13.263 -18.919 1.00 52.06 281 ARG A CA 1
ATOM 2022 C C . ARG A 1 281 ? 19.587 14.277 -18.547 1.00 52.06 281 ARG A C 1
ATOM 2024 O O . ARG A 1 281 ? 19.849 15.471 -18.667 1.00 52.06 281 ARG A O 1
ATOM 2031 N N . ARG A 1 282 ? 18.459 13.811 -17.995 1.00 54.44 282 ARG A N 1
ATOM 2032 C CA . ARG A 1 282 ? 17.409 14.662 -17.406 1.00 54.44 282 ARG A CA 1
ATOM 2033 C C . ARG A 1 282 ? 17.420 14.568 -15.882 1.00 54.44 282 ARG A C 1
ATOM 2035 O O . ARG A 1 282 ? 17.448 13.468 -15.331 1.00 54.44 282 ARG A O 1
ATOM 2042 N N . THR A 1 283 ? 17.407 15.714 -15.204 1.00 52.81 283 THR A N 1
ATOM 2043 C CA . THR A 1 283 ? 17.313 15.799 -13.735 1.00 52.81 283 THR A CA 1
ATOM 2044 C C . THR A 1 283 ? 16.040 16.543 -13.356 1.00 52.81 283 THR A C 1
ATOM 2046 O O . THR A 1 283 ? 15.828 17.653 -13.836 1.00 52.81 283 THR A O 1
ATOM 2049 N N . PHE A 1 284 ? 15.221 15.946 -12.488 1.00 52.16 284 PHE A N 1
ATOM 2050 C CA . PHE A 1 284 ? 14.003 16.567 -11.965 1.00 52.16 284 PHE A CA 1
ATOM 2051 C C . PHE A 1 284 ? 14.259 17.144 -10.565 1.00 52.16 284 PHE A C 1
ATOM 2053 O O . PHE A 1 284 ? 14.546 16.405 -9.618 1.00 52.16 284 PHE A O 1
ATOM 2060 N N . ASN A 1 285 ? 14.150 18.467 -10.437 1.00 44.69 285 ASN A N 1
ATOM 2061 C CA . ASN A 1 285 ? 14.160 19.173 -9.157 1.00 44.69 285 ASN A CA 1
ATOM 2062 C C . ASN A 1 285 ? 12.706 19.537 -8.816 1.00 44.69 285 ASN A C 1
ATOM 2064 O O . ASN A 1 285 ? 12.156 20.449 -9.421 1.00 44.69 285 ASN A O 1
ATOM 2068 N N . GLY A 1 286 ? 12.044 18.819 -7.903 1.00 45.16 286 GLY A N 1
ATOM 2069 C CA . GLY A 1 286 ? 10.634 19.096 -7.601 1.00 45.16 286 GLY A CA 1
ATOM 2070 C C . GLY A 1 286 ? 10.037 18.284 -6.449 1.00 45.16 286 GLY A C 1
ATOM 2071 O O . GLY A 1 286 ? 10.639 17.327 -5.968 1.00 45.16 286 GLY A O 1
ATOM 2072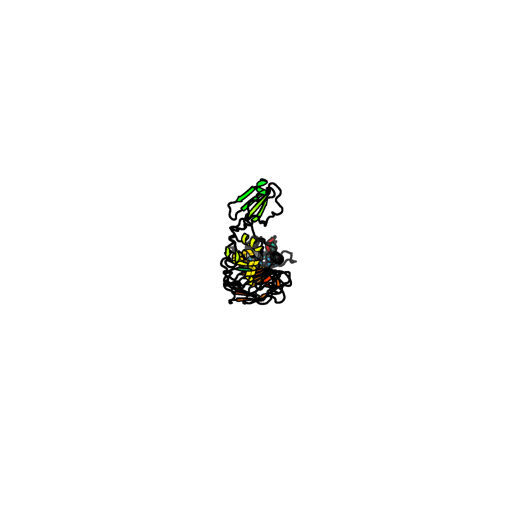 N N . ASN A 1 287 ? 8.843 18.701 -6.009 1.00 44.28 287 ASN A N 1
ATOM 2073 C CA . ASN A 1 287 ? 8.028 18.032 -4.989 1.00 44.28 287 ASN A CA 1
ATOM 2074 C C . ASN A 1 287 ? 7.567 16.634 -5.467 1.00 44.28 287 ASN A C 1
ATOM 2076 O O . ASN A 1 287 ? 7.346 16.423 -6.663 1.00 44.28 287 ASN A O 1
ATOM 2080 N N . THR A 1 288 ? 7.413 15.693 -4.533 1.00 48.91 288 THR A N 1
ATOM 2081 C CA . THR A 1 288 ? 7.264 14.240 -4.755 1.00 48.91 288 THR A CA 1
ATOM 2082 C C . THR A 1 288 ? 6.119 13.850 -5.688 1.00 48.91 288 THR A C 1
ATOM 2084 O O . THR A 1 288 ? 6.242 12.883 -6.435 1.00 48.91 288 THR A O 1
ATOM 2087 N N . ASP A 1 289 ? 5.028 14.613 -5.692 1.00 45.16 289 ASP A N 1
ATOM 2088 C CA . ASP A 1 289 ? 3.827 14.287 -6.471 1.00 45.16 289 ASP A CA 1
ATOM 2089 C C . ASP A 1 289 ? 4.009 14.544 -7.974 1.00 45.16 289 ASP A C 1
ATOM 2091 O O . ASP A 1 289 ? 3.473 13.818 -8.811 1.00 45.16 289 ASP A O 1
ATOM 2095 N N . ILE A 1 290 ? 4.804 15.556 -8.323 1.00 40.97 290 ILE A N 1
ATOM 2096 C CA . ILE A 1 290 ? 4.953 16.050 -9.697 1.00 40.97 290 ILE A CA 1
ATOM 2097 C C . ILE A 1 290 ? 5.984 15.220 -10.464 1.00 40.97 290 ILE A C 1
ATOM 2099 O O . ILE A 1 290 ? 5.706 14.761 -11.570 1.00 40.97 290 ILE A O 1
ATOM 2103 N N . ALA A 1 291 ? 7.140 14.946 -9.845 1.00 46.44 291 ALA A N 1
ATOM 2104 C CA . ALA A 1 291 ? 8.140 14.048 -10.420 1.00 46.44 291 ALA A CA 1
ATOM 2105 C C . ALA A 1 291 ? 7.526 12.670 -10.703 1.00 46.44 291 ALA A C 1
ATOM 2107 O O . ALA A 1 291 ? 7.762 12.078 -11.746 1.00 46.44 291 ALA A O 1
ATOM 2108 N N . MET A 1 292 ? 6.658 12.187 -9.817 1.00 51.06 292 MET A N 1
ATOM 2109 C CA . MET A 1 292 ? 6.020 10.887 -9.979 1.00 51.06 292 MET A CA 1
ATOM 2110 C C . MET A 1 292 ? 4.991 10.868 -11.103 1.00 51.06 292 MET A C 1
ATOM 2112 O O . MET A 1 292 ? 4.997 9.926 -11.887 1.00 51.06 292 MET A O 1
ATOM 2116 N N . GLN A 1 293 ? 4.149 11.896 -11.249 1.00 49.62 293 GLN A N 1
ATOM 2117 C CA . GLN A 1 293 ? 3.232 11.991 -12.395 1.00 49.62 293 GLN A CA 1
ATOM 2118 C C . GLN A 1 293 ? 3.965 11.956 -13.746 1.00 49.62 293 GLN A C 1
ATOM 2120 O O . GLN A 1 293 ? 3.459 11.337 -14.680 1.00 49.62 293 GLN A O 1
ATOM 2125 N N . GLU A 1 294 ? 5.158 12.552 -13.819 1.00 47.59 294 GLU A N 1
ATOM 2126 C CA . GLU A 1 294 ? 6.004 12.582 -15.016 1.00 47.59 294 GLU A CA 1
ATOM 2127 C C . GLU A 1 294 ? 6.661 11.233 -15.325 1.00 47.59 294 GLU A C 1
ATOM 2129 O O . GLU A 1 294 ? 6.596 10.773 -16.468 1.00 47.59 294 GLU A O 1
ATOM 2134 N N . ILE A 1 295 ? 7.266 10.571 -14.329 1.00 52.81 295 ILE A N 1
ATOM 2135 C CA . ILE A 1 295 ? 8.014 9.336 -14.603 1.00 52.81 295 ILE A CA 1
ATOM 2136 C C . ILE A 1 295 ? 7.033 8.233 -15.042 1.00 52.81 295 ILE A C 1
ATOM 2138 O O . ILE A 1 295 ? 7.277 7.578 -16.050 1.00 52.81 295 ILE A O 1
ATOM 2142 N N . ASN A 1 296 ? 5.860 8.154 -14.400 1.00 52.03 296 ASN A N 1
ATOM 2143 C CA . ASN A 1 296 ? 4.782 7.169 -14.587 1.00 52.03 296 ASN A CA 1
ATOM 2144 C C . ASN A 1 296 ? 4.249 6.934 -16.026 1.00 52.03 296 ASN A C 1
ATOM 2146 O O . ASN A 1 296 ? 3.298 6.169 -16.180 1.00 52.03 296 ASN A O 1
ATOM 2150 N N . SER A 1 297 ? 4.765 7.625 -17.043 1.00 48.88 297 SER A N 1
ATOM 2151 C CA . SER A 1 297 ? 4.303 7.574 -18.438 1.00 48.88 297 SER A CA 1
ATOM 2152 C C . SER A 1 297 ? 5.396 7.223 -19.453 1.00 48.88 297 SER A C 1
ATOM 2154 O O . SER A 1 297 ? 5.141 7.269 -20.654 1.00 48.88 297 SER A O 1
ATOM 2156 N N . ILE A 1 298 ? 6.618 6.905 -19.006 1.00 54.69 298 ILE A N 1
ATOM 2157 C CA . ILE A 1 298 ? 7.748 6.659 -19.910 1.00 54.69 298 ILE A CA 1
ATOM 2158 C C . ILE A 1 298 ? 8.343 5.271 -19.629 1.00 54.69 298 ILE A C 1
ATOM 2160 O O . ILE A 1 298 ? 8.716 4.998 -18.483 1.00 54.69 298 ILE A O 1
ATOM 2164 N N . PRO A 1 299 ? 8.502 4.400 -20.646 1.00 55.25 299 PRO A N 1
ATOM 2165 C CA . PRO A 1 299 ? 9.254 3.149 -20.536 1.00 55.25 299 PRO A CA 1
ATOM 2166 C C . PRO A 1 299 ? 10.764 3.428 -20.393 1.00 55.25 299 PRO A C 1
ATOM 2168 O O . PRO A 1 299 ? 11.566 3.112 -21.261 1.00 55.25 299 PRO A O 1
ATOM 2171 N N . ALA A 1 300 ? 11.160 4.058 -19.290 1.00 65.00 300 ALA A N 1
ATOM 2172 C CA . ALA A 1 300 ? 12.516 4.523 -19.023 1.00 65.00 300 ALA A CA 1
ATOM 2173 C C . ALA A 1 300 ? 13.201 3.707 -17.919 1.00 65.00 300 ALA A C 1
ATOM 2175 O O . ALA A 1 300 ? 12.617 2.823 -17.283 1.00 65.00 300 ALA A O 1
ATOM 2176 N N . ILE A 1 301 ? 14.463 4.050 -17.665 1.00 71.62 301 ILE A N 1
ATOM 2177 C CA . ILE A 1 301 ? 15.178 3.652 -16.453 1.00 71.62 301 ILE A CA 1
ATOM 2178 C C . ILE A 1 301 ? 15.285 4.871 -15.549 1.00 71.62 301 ILE A C 1
ATOM 2180 O O . ILE A 1 301 ? 15.720 5.938 -15.990 1.00 71.62 301 ILE A O 1
ATOM 2184 N N . LEU A 1 302 ? 14.912 4.695 -14.284 1.00 73.00 302 LEU A N 1
ATOM 2185 C CA . LEU A 1 302 ? 14.972 5.725 -13.260 1.00 73.00 302 LEU A CA 1
ATOM 2186 C C . LEU A 1 302 ? 16.055 5.401 -12.219 1.00 73.00 302 LEU A C 1
ATOM 2188 O O . LEU A 1 302 ? 16.028 4.346 -11.586 1.00 73.00 302 LEU A O 1
ATOM 2192 N N . MET A 1 303 ? 16.997 6.326 -12.014 1.00 72.62 303 MET A N 1
ATOM 2193 C CA . MET A 1 303 ? 18.119 6.179 -11.067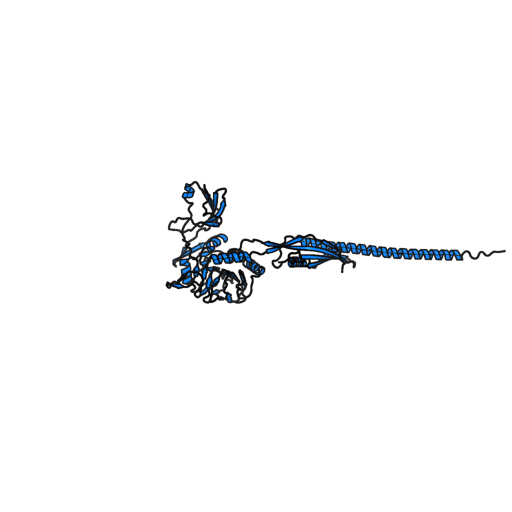 1.00 72.62 303 MET A CA 1
ATOM 2194 C C . MET A 1 303 ? 18.342 7.458 -10.251 1.00 72.62 303 MET A C 1
ATOM 2196 O O . MET A 1 303 ? 17.975 8.538 -10.704 1.00 72.62 303 MET A O 1
ATOM 2200 N N . PRO A 1 304 ? 18.960 7.424 -9.060 1.00 68.00 304 PRO A N 1
ATOM 2201 C CA . PRO A 1 304 ? 19.203 8.652 -8.318 1.00 68.00 304 PRO A CA 1
ATOM 2202 C C . PRO A 1 304 ? 20.283 9.507 -8.987 1.00 68.00 304 PRO A C 1
ATOM 2204 O O . PRO A 1 304 ? 21.129 9.027 -9.753 1.00 68.00 304 PRO A O 1
ATOM 2207 N N . VAL A 1 305 ? 20.288 10.801 -8.680 1.00 62.88 305 VAL A N 1
ATOM 2208 C CA . VAL A 1 305 ? 21.399 11.692 -9.032 1.00 62.88 305 VAL A CA 1
ATOM 2209 C C . VAL A 1 305 ? 22.700 11.167 -8.407 1.00 62.88 305 VAL A C 1
ATOM 2211 O O . VAL A 1 305 ? 22.757 10.898 -7.211 1.00 62.88 305 VAL A O 1
ATOM 2214 N N . GLY A 1 306 ? 23.747 11.018 -9.227 1.00 59.91 306 GLY A N 1
ATOM 2215 C CA . GLY A 1 306 ? 25.036 10.440 -8.817 1.00 59.91 306 GLY A CA 1
ATOM 2216 C C . GLY A 1 306 ? 25.224 8.964 -9.187 1.00 59.91 306 GLY A C 1
ATOM 2217 O O . GLY A 1 306 ? 26.323 8.446 -9.016 1.00 59.91 306 GLY A O 1
ATOM 2218 N N . GLY A 1 307 ? 24.197 8.300 -9.733 1.00 64.19 307 GLY A N 1
ATOM 2219 C CA . GLY A 1 307 ? 24.353 6.989 -10.367 1.00 64.19 307 GLY A CA 1
ATOM 2220 C C . GLY A 1 307 ? 25.303 7.051 -11.570 1.00 64.19 307 GLY A C 1
ATOM 2221 O O . GLY A 1 307 ? 25.191 7.944 -12.414 1.00 64.19 307 GLY A O 1
ATOM 2222 N N . ASP A 1 308 ? 26.244 6.110 -11.642 1.00 65.25 308 ASP A N 1
ATOM 2223 C CA . ASP A 1 308 ? 27.278 6.072 -12.676 1.00 65.25 308 ASP A CA 1
ATOM 2224 C C . ASP A 1 308 ? 26.858 5.194 -13.866 1.00 65.25 308 ASP A C 1
ATOM 2226 O O . ASP A 1 308 ? 27.053 3.977 -13.874 1.00 65.25 308 ASP A O 1
ATOM 2230 N N . LEU A 1 309 ? 26.314 5.835 -14.904 1.00 62.91 309 LEU A N 1
ATOM 2231 C CA . LEU A 1 309 ? 25.922 5.202 -16.170 1.00 62.91 309 LEU A CA 1
ATOM 2232 C C . LEU A 1 309 ? 27.096 4.567 -16.942 1.00 62.91 309 LEU A C 1
ATOM 2234 O O . LEU A 1 309 ? 26.875 3.774 -17.859 1.00 62.91 309 LEU A O 1
ATOM 2238 N N . SER A 1 310 ? 28.353 4.874 -16.599 1.00 62.28 310 SER A N 1
ATOM 2239 C CA . SER A 1 310 ? 29.502 4.191 -17.204 1.00 62.28 310 SER A CA 1
ATOM 2240 C C . SER A 1 310 ? 29.634 2.741 -16.723 1.00 62.28 310 SER A C 1
ATOM 2242 O O . SER A 1 310 ? 30.113 1.895 -17.480 1.00 62.28 310 SER A O 1
ATOM 2244 N N . LYS A 1 311 ? 29.118 2.435 -15.522 1.00 68.19 311 LYS A N 1
ATOM 2245 C CA . LYS A 1 311 ? 29.100 1.106 -14.879 1.00 68.19 311 LYS A CA 1
ATOM 2246 C C . LYS A 1 311 ? 27.818 0.322 -15.155 1.00 68.19 311 LYS A C 1
ATOM 2248 O O . LYS A 1 311 ? 27.402 -0.531 -14.369 1.00 68.19 311 LYS A O 1
ATOM 2253 N N . VAL A 1 312 ? 27.168 0.665 -16.256 1.00 69.50 312 VAL A N 1
ATOM 2254 C CA . VAL A 1 312 ? 25.927 0.068 -16.723 1.00 69.50 312 VAL A CA 1
ATOM 2255 C C . VAL A 1 312 ? 26.220 -0.699 -18.010 1.00 69.50 312 VAL A C 1
ATOM 2257 O O . VAL A 1 312 ? 27.042 -0.268 -18.827 1.00 69.50 312 VAL A O 1
ATOM 2260 N N . SER A 1 313 ? 25.602 -1.867 -18.179 1.00 70.38 313 SER A N 1
ATOM 2261 C CA . SER A 1 313 ? 25.857 -2.730 -19.334 1.00 70.38 313 SER A CA 1
ATOM 2262 C C . SER A 1 313 ? 25.451 -2.086 -20.669 1.00 70.38 313 SER A C 1
ATOM 2264 O O . SER A 1 313 ? 24.590 -1.208 -20.731 1.00 70.38 313 SER A O 1
ATOM 2266 N N . ALA A 1 314 ? 26.062 -2.558 -21.757 1.00 67.25 314 ALA A N 1
ATOM 2267 C CA . ALA A 1 314 ? 25.771 -2.172 -23.143 1.00 67.25 314 ALA A CA 1
ATOM 2268 C C . ALA A 1 314 ? 24.266 -2.147 -23.478 1.00 67.25 314 ALA A C 1
ATOM 2270 O O . ALA A 1 314 ? 23.720 -1.151 -23.947 1.00 67.25 314 ALA A O 1
ATOM 2271 N N . ASN A 1 315 ? 23.546 -3.222 -23.148 1.00 64.94 315 ASN A N 1
ATOM 2272 C CA . ASN A 1 315 ? 22.123 -3.323 -23.481 1.00 64.94 315 ASN A CA 1
ATOM 2273 C C . ASN A 1 315 ? 21.261 -2.338 -22.688 1.00 64.94 315 ASN A C 1
ATOM 2275 O O . ASN A 1 315 ? 20.261 -1.852 -23.205 1.00 64.94 315 ASN A O 1
ATOM 2279 N N . VAL A 1 316 ? 21.675 -1.978 -21.475 1.00 66.19 316 VAL A N 1
ATOM 2280 C CA . VAL A 1 316 ? 20.999 -0.948 -20.686 1.00 66.19 316 VAL A CA 1
ATOM 2281 C C . VAL A 1 316 ? 21.295 0.456 -21.242 1.00 66.19 316 VAL A C 1
ATOM 2283 O O . VAL A 1 316 ? 20.413 1.312 -21.251 1.00 66.19 316 VAL A O 1
ATOM 2286 N N . LYS A 1 317 ? 22.485 0.693 -21.814 1.00 67.56 317 LYS A N 1
ATOM 2287 C CA . LYS A 1 317 ? 22.787 1.940 -22.547 1.00 67.56 317 LYS A CA 1
ATOM 2288 C C . LYS A 1 317 ? 21.920 2.099 -23.800 1.00 67.56 317 LYS A C 1
ATOM 2290 O O . LYS A 1 317 ? 21.417 3.193 -24.045 1.00 67.56 317 LYS A O 1
ATOM 2295 N N . ASN A 1 318 ? 21.662 1.022 -24.544 1.00 65.19 318 ASN A N 1
ATOM 2296 C CA . ASN A 1 318 ? 20.742 1.055 -25.692 1.00 65.19 318 ASN A CA 1
ATOM 2297 C C . ASN A 1 318 ? 19.309 1.438 -25.308 1.00 65.19 318 ASN A C 1
ATOM 2299 O O . ASN A 1 318 ? 18.632 2.137 -26.063 1.00 65.19 318 ASN A O 1
ATOM 2303 N N . VAL A 1 319 ? 18.858 1.025 -24.123 1.00 66.62 319 VAL A N 1
ATOM 2304 C CA . VAL A 1 319 ? 17.557 1.431 -23.572 1.00 66.62 319 VAL A CA 1
ATOM 2305 C C . VAL A 1 319 ? 17.552 2.937 -23.326 1.00 66.62 319 VAL A C 1
ATOM 2307 O O . VAL A 1 319 ? 16.625 3.609 -23.762 1.00 66.62 319 VAL A O 1
ATOM 2310 N N . CYS A 1 320 ? 18.619 3.490 -22.737 1.00 63.47 320 CYS A N 1
ATOM 2311 C CA . CYS A 1 320 ? 18.761 4.939 -22.567 1.00 63.47 320 CYS A CA 1
ATOM 2312 C C . CYS A 1 320 ? 18.785 5.706 -23.898 1.00 63.47 320 CYS A C 1
ATOM 2314 O O . CYS A 1 320 ? 18.300 6.831 -23.949 1.00 63.47 320 CYS A O 1
ATOM 2316 N N . ASN A 1 321 ? 19.318 5.114 -24.970 1.00 63.47 321 ASN A N 1
ATOM 2317 C CA . ASN A 1 321 ? 19.291 5.721 -26.305 1.00 63.47 321 ASN A CA 1
ATOM 2318 C C . ASN A 1 321 ? 17.895 5.675 -26.944 1.00 63.47 321 ASN A C 1
ATOM 2320 O O . ASN A 1 321 ? 17.543 6.568 -27.707 1.00 63.47 321 ASN A O 1
ATOM 2324 N N . THR A 1 322 ? 17.117 4.630 -26.651 1.00 59.97 322 THR A N 1
ATOM 2325 C CA . THR A 1 322 ? 15.805 4.395 -27.275 1.00 59.97 322 THR A CA 1
ATOM 2326 C C . THR A 1 322 ? 14.670 5.107 -26.538 1.00 59.97 322 THR A C 1
ATOM 2328 O O . THR A 1 322 ? 13.767 5.626 -27.186 1.00 59.97 322 THR A O 1
ATOM 2331 N N . TYR A 1 323 ? 14.714 5.136 -25.204 1.00 60.62 323 TYR A N 1
ATOM 2332 C CA . TYR A 1 323 ? 13.602 5.577 -24.353 1.00 60.62 323 TYR A CA 1
ATOM 2333 C C . TYR A 1 323 ? 13.958 6.707 -23.374 1.00 60.62 323 TYR A C 1
ATOM 2335 O O . TYR A 1 323 ? 13.092 7.161 -22.635 1.00 60.62 323 TYR A O 1
ATOM 2343 N N . GLU A 1 324 ? 15.214 7.168 -23.389 1.00 63.31 324 GLU A N 1
ATOM 2344 C CA . GLU A 1 324 ? 15.791 8.143 -22.456 1.00 63.31 324 GLU A CA 1
ATOM 2345 C C . GLU A 1 324 ? 15.845 7.670 -20.988 1.00 63.31 324 GLU A C 1
ATOM 2347 O O . GLU A 1 324 ? 14.901 7.126 -20.421 1.00 63.31 324 GLU A O 1
ATOM 2352 N N . CYS A 1 325 ? 16.988 7.879 -20.332 1.00 66.06 325 CYS A N 1
ATOM 2353 C CA . CYS A 1 325 ? 17.164 7.547 -18.915 1.00 66.06 325 CYS A CA 1
ATOM 2354 C C . CYS A 1 325 ? 17.004 8.792 -18.040 1.00 66.06 325 CYS A C 1
ATOM 2356 O O . CYS A 1 325 ? 17.503 9.873 -18.362 1.00 66.06 325 CYS A O 1
ATOM 2358 N N . MET A 1 326 ? 16.324 8.632 -16.906 1.00 66.06 326 MET A N 1
ATOM 2359 C CA . MET A 1 326 ? 15.962 9.730 -16.015 1.00 66.06 326 MET A CA 1
ATOM 2360 C C . MET A 1 326 ? 16.669 9.619 -14.668 1.00 66.06 326 MET A C 1
ATOM 2362 O O . MET A 1 326 ? 16.864 8.523 -14.136 1.00 66.06 326 MET A O 1
ATOM 2366 N N . HIS A 1 327 ? 17.012 10.777 -14.094 1.00 66.56 327 HIS A N 1
ATOM 2367 C CA . HIS A 1 327 ? 17.500 10.859 -12.724 1.00 66.56 327 HIS A CA 1
ATOM 2368 C C . HIS A 1 327 ? 16.497 11.520 -11.776 1.00 66.56 327 HIS A C 1
ATOM 2370 O O . HIS A 1 327 ? 15.890 12.534 -12.120 1.00 66.56 327 HIS A O 1
ATOM 2376 N N . TYR A 1 328 ? 16.396 11.002 -10.549 1.00 66.44 328 TYR A N 1
ATOM 2377 C CA . TYR A 1 328 ? 15.589 11.587 -9.474 1.00 66.44 328 TYR A CA 1
ATOM 2378 C C . TYR A 1 328 ? 16.430 11.988 -8.253 1.00 66.44 328 TYR A C 1
ATOM 2380 O O . TYR A 1 328 ? 17.542 11.504 -8.039 1.00 66.44 328 TYR A O 1
ATOM 2388 N N . THR A 1 329 ? 15.883 12.890 -7.440 1.00 59.56 329 THR A N 1
ATOM 2389 C CA . THR A 1 329 ? 16.522 13.448 -6.232 1.00 59.56 329 THR A CA 1
ATOM 2390 C C . THR A 1 329 ? 15.835 13.028 -4.923 1.00 59.56 329 THR A C 1
ATOM 2392 O O . THR A 1 329 ? 16.343 13.322 -3.844 1.00 59.56 329 THR A O 1
ATOM 2395 N N . MET A 1 330 ? 14.701 12.324 -5.003 1.00 64.56 330 MET A N 1
ATOM 2396 C CA . MET A 1 330 ? 13.913 11.861 -3.851 1.00 64.56 330 MET A CA 1
ATOM 2397 C C . MET A 1 330 ? 14.660 10.824 -2.997 1.00 64.56 330 MET A C 1
ATOM 2399 O O . MET A 1 330 ? 15.504 10.074 -3.492 1.00 64.56 330 MET A O 1
ATOM 2403 N N . SER A 1 331 ? 14.321 10.728 -1.708 1.00 71.50 331 SER A N 1
ATOM 2404 C CA . SER A 1 331 ? 14.817 9.628 -0.876 1.00 71.50 331 SER A CA 1
ATOM 2405 C C . SER A 1 331 ? 14.121 8.303 -1.244 1.00 71.50 331 SER A C 1
ATOM 2407 O O . SER A 1 331 ? 12.994 8.322 -1.744 1.00 71.50 331 SER A O 1
ATOM 2409 N N . PRO A 1 332 ? 14.726 7.130 -0.965 1.00 77.88 332 PRO A N 1
ATOM 2410 C CA . PRO A 1 332 ? 14.071 5.838 -1.196 1.00 77.88 332 PRO A CA 1
ATOM 2411 C C . PRO A 1 332 ? 12.731 5.679 -0.468 1.00 77.88 332 PRO A C 1
ATOM 2413 O O . PRO A 1 332 ? 11.823 5.019 -0.961 1.00 77.88 332 PRO A O 1
ATOM 2416 N N . ASN A 1 333 ? 12.589 6.290 0.711 1.00 77.50 333 ASN A N 1
ATOM 2417 C CA . ASN A 1 333 ? 11.344 6.230 1.473 1.00 77.50 333 ASN A CA 1
ATOM 2418 C C . ASN A 1 333 ? 10.259 7.116 0.861 1.00 77.50 333 ASN A C 1
ATOM 2420 O O . ASN A 1 333 ? 9.103 6.706 0.853 1.00 77.50 333 ASN A O 1
ATOM 2424 N N . ASP A 1 334 ? 10.625 8.280 0.325 1.00 70.06 334 ASP A N 1
ATOM 2425 C CA . ASP A 1 334 ? 9.677 9.158 -0.366 1.00 70.06 334 ASP A CA 1
ATOM 2426 C C . ASP A 1 334 ? 9.249 8.550 -1.701 1.00 70.06 334 ASP A C 1
ATOM 2428 O O . ASP A 1 334 ? 8.080 8.636 -2.061 1.00 70.06 334 ASP A O 1
ATOM 2432 N N . LEU A 1 335 ? 10.170 7.874 -2.402 1.00 74.81 335 LEU A N 1
ATOM 2433 C CA . LEU A 1 335 ? 9.843 7.131 -3.619 1.00 74.81 335 LEU A CA 1
ATOM 2434 C C . LEU A 1 335 ? 8.943 5.930 -3.322 1.00 74.81 335 LEU A C 1
ATOM 2436 O O . LEU A 1 335 ? 7.970 5.688 -4.028 1.00 74.81 335 LEU A O 1
ATOM 2440 N N . PHE A 1 336 ? 9.219 5.192 -2.246 1.00 80.88 336 PHE A N 1
ATOM 2441 C CA . PHE A 1 336 ? 8.309 4.145 -1.799 1.00 80.88 336 PHE A CA 1
ATOM 2442 C C . PHE A 1 336 ? 6.929 4.733 -1.483 1.00 80.88 336 PHE A C 1
ATOM 2444 O O . PHE A 1 336 ? 5.915 4.210 -1.933 1.00 80.88 336 PHE A O 1
ATOM 2451 N N . ALA A 1 337 ? 6.881 5.832 -0.728 1.00 72.25 337 ALA A N 1
ATOM 2452 C CA . ALA A 1 337 ? 5.631 6.463 -0.332 1.00 72.25 337 ALA A CA 1
ATOM 2453 C C . ALA A 1 337 ? 4.845 7.015 -1.521 1.00 72.25 337 ALA A C 1
ATOM 2455 O O . ALA A 1 337 ? 3.619 6.991 -1.478 1.00 72.25 337 ALA A O 1
ATOM 2456 N N . SER A 1 338 ? 5.504 7.449 -2.590 1.00 69.12 338 SER A N 1
ATOM 2457 C CA . SER A 1 338 ? 4.812 7.884 -3.797 1.00 69.12 338 SER A CA 1
ATOM 2458 C C . SER A 1 338 ? 4.319 6.728 -4.671 1.00 69.12 338 SER A C 1
ATOM 2460 O O . SER A 1 338 ? 3.251 6.845 -5.263 1.00 69.12 338 SER A O 1
ATOM 2462 N N . ILE A 1 339 ? 5.049 5.607 -4.724 1.00 76.44 339 ILE A N 1
ATOM 2463 C CA . ILE A 1 339 ? 4.659 4.389 -5.464 1.00 76.44 339 ILE A CA 1
ATOM 2464 C C . ILE A 1 339 ? 3.602 3.579 -4.714 1.00 76.44 339 ILE A C 1
ATOM 2466 O O . ILE A 1 339 ? 2.826 2.846 -5.310 1.00 76.44 339 ILE A O 1
ATOM 2470 N N . MET A 1 340 ? 3.609 3.631 -3.388 1.00 76.50 340 MET A N 1
ATOM 2471 C CA . MET A 1 340 ? 2.775 2.765 -2.561 1.00 76.50 340 MET A CA 1
ATOM 2472 C C . MET A 1 340 ? 1.779 3.557 -1.728 1.00 76.50 340 MET A C 1
ATOM 2474 O O . MET A 1 340 ? 0.956 2.937 -1.082 1.00 76.50 340 MET A O 1
ATOM 2478 N N . GLY A 1 341 ? 1.811 4.893 -1.722 1.00 70.56 341 GLY A N 1
ATOM 2479 C CA . GLY A 1 341 ? 0.891 5.776 -0.987 1.00 70.56 341 GLY A CA 1
ATOM 2480 C C . GLY A 1 341 ? 0.968 5.703 0.543 1.00 70.56 341 GLY A C 1
ATOM 2481 O O . GLY A 1 341 ? -0.016 5.985 1.230 1.00 70.56 341 GLY A O 1
ATOM 2482 N N . GLY A 1 342 ? 2.105 5.287 1.101 1.00 71.38 342 GLY A N 1
ATOM 2483 C CA . GLY A 1 342 ? 2.320 5.197 2.545 1.00 71.38 342 GLY A CA 1
ATOM 2484 C C . GLY A 1 342 ? 3.749 4.797 2.893 1.00 71.38 342 GLY A C 1
ATOM 2485 O O . GLY A 1 342 ? 4.529 4.426 2.021 1.00 71.38 342 GLY A O 1
ATOM 2486 N N . THR A 1 343 ? 4.121 4.844 4.174 1.00 81.50 343 THR A N 1
ATOM 2487 C CA . THR A 1 343 ? 5.458 4.373 4.574 1.00 81.50 343 THR A CA 1
ATOM 2488 C C . THR A 1 343 ? 5.576 2.854 4.406 1.00 81.50 343 THR A C 1
ATOM 2490 O O . THR A 1 343 ? 4.568 2.141 4.385 1.00 81.50 343 THR A O 1
ATOM 2493 N N . LYS A 1 344 ? 6.808 2.333 4.319 1.00 86.62 344 LYS A N 1
ATOM 2494 C CA . LYS A 1 344 ? 7.074 0.883 4.217 1.00 86.62 344 LYS A CA 1
ATOM 2495 C C . LYS A 1 344 ? 6.389 0.094 5.327 1.00 86.62 344 LYS A C 1
ATOM 2497 O O . LYS A 1 344 ? 5.701 -0.880 5.048 1.00 86.62 344 LYS A O 1
ATOM 2502 N N . ASP A 1 345 ? 6.515 0.549 6.569 1.00 85.44 345 ASP A N 1
ATOM 2503 C CA . ASP A 1 345 ? 5.980 -0.176 7.723 1.00 85.44 345 ASP A CA 1
ATOM 2504 C C . ASP A 1 345 ? 4.448 -0.075 7.807 1.00 85.44 345 ASP A C 1
ATOM 2506 O O . ASP A 1 345 ? 3.783 -1.066 8.105 1.00 85.44 345 ASP A O 1
ATOM 2510 N N . GLN A 1 346 ? 3.869 1.086 7.467 1.00 81.38 346 GLN A N 1
ATOM 2511 C CA . GLN A 1 346 ? 2.412 1.240 7.363 1.00 81.38 346 GLN A CA 1
ATOM 2512 C C . GLN A 1 346 ? 1.834 0.343 6.268 1.00 81.38 346 GLN A C 1
ATOM 2514 O O . GLN A 1 346 ? 0.814 -0.311 6.472 1.00 81.38 346 GLN A O 1
ATOM 2519 N N . THR A 1 347 ? 2.493 0.299 5.112 1.00 83.81 347 THR A N 1
ATOM 2520 C CA . THR A 1 347 ? 2.062 -0.515 3.975 1.00 83.81 347 THR A CA 1
ATOM 2521 C C . THR A 1 347 ? 2.187 -1.996 4.310 1.00 83.81 347 THR A C 1
ATOM 2523 O O . THR A 1 347 ? 1.213 -2.724 4.163 1.00 83.81 347 THR A O 1
ATOM 2526 N N . MET A 1 348 ? 3.310 -2.437 4.883 1.00 88.00 348 MET A N 1
ATOM 2527 C CA . MET A 1 348 ? 3.475 -3.809 5.372 1.00 88.00 348 MET A CA 1
ATOM 2528 C C . MET A 1 348 ? 2.352 -4.208 6.335 1.00 88.00 348 MET A C 1
ATOM 2530 O O . MET A 1 348 ? 1.783 -5.291 6.204 1.00 88.00 348 MET A O 1
ATOM 2534 N N . GLN A 1 349 ? 2.012 -3.340 7.293 1.00 81.75 349 GLN A N 1
ATOM 2535 C CA . GLN A 1 349 ? 0.931 -3.623 8.232 1.00 81.75 349 GLN A CA 1
ATOM 2536 C C . GLN A 1 349 ? -0.417 -3.773 7.515 1.00 81.75 349 GLN A C 1
ATOM 2538 O O . GLN A 1 349 ? -1.165 -4.690 7.834 1.00 81.75 349 GLN A O 1
ATOM 2543 N N . ARG A 1 350 ? -0.701 -2.964 6.486 1.00 79.50 350 ARG A N 1
ATOM 2544 C CA . ARG A 1 350 ? -1.921 -3.114 5.669 1.00 79.50 350 ARG A CA 1
ATOM 2545 C C . ARG A 1 350 ? -1.972 -4.457 4.941 1.00 79.50 350 ARG A C 1
ATOM 2547 O O . ARG A 1 350 ? -3.019 -5.094 4.934 1.00 79.50 350 ARG A O 1
ATOM 2554 N N . PHE A 1 351 ? -0.850 -4.920 4.387 1.00 85.12 351 PHE A N 1
ATOM 2555 C CA . PHE A 1 351 ? -0.769 -6.251 3.775 1.00 85.12 351 PHE A CA 1
ATOM 2556 C C . PHE A 1 351 ? -0.977 -7.374 4.802 1.00 85.12 351 PHE A C 1
ATOM 2558 O O . PHE A 1 351 ? -1.659 -8.352 4.495 1.00 85.12 351 PHE A O 1
ATOM 2565 N N . LYS A 1 352 ? -0.453 -7.227 6.030 1.00 83.94 352 LYS A N 1
ATOM 2566 C CA . LYS A 1 352 ? -0.728 -8.156 7.143 1.00 83.94 352 LYS A CA 1
ATOM 2567 C C . LYS A 1 352 ? -2.212 -8.197 7.482 1.00 83.94 352 LYS A C 1
ATOM 2569 O O . LYS A 1 352 ? -2.797 -9.275 7.525 1.00 83.94 352 LYS A O 1
ATOM 2574 N N . ASP A 1 353 ? -2.819 -7.030 7.666 1.00 77.00 353 ASP A N 1
ATOM 2575 C CA . ASP A 1 353 ? -4.233 -6.892 8.019 1.00 77.00 353 ASP A CA 1
ATOM 2576 C C . ASP A 1 353 ? -5.158 -7.459 6.929 1.00 77.00 353 ASP A C 1
ATOM 2578 O O . ASP A 1 353 ? -6.222 -7.994 7.235 1.00 77.00 353 ASP A O 1
ATOM 2582 N N . ALA A 1 354 ? -4.743 -7.381 5.662 1.00 74.75 354 ALA A N 1
ATOM 2583 C CA . ALA A 1 354 ? -5.492 -7.897 4.521 1.00 74.75 354 ALA A CA 1
ATOM 2584 C C . ALA A 1 354 ? -5.234 -9.390 4.215 1.00 74.75 354 ALA A C 1
ATOM 2586 O O . ALA A 1 354 ? -5.769 -9.913 3.238 1.00 74.75 354 ALA A O 1
ATOM 2587 N N . GLY A 1 355 ? -4.416 -10.092 5.013 1.00 81.12 355 GLY A N 1
ATOM 2588 C CA . GLY A 1 355 ? -4.079 -11.505 4.776 1.00 81.12 355 GLY A CA 1
ATOM 2589 C C . GLY A 1 355 ? -3.221 -11.744 3.525 1.00 81.12 355 GLY A C 1
ATOM 2590 O O . GLY A 1 355 ? -3.191 -12.853 2.992 1.00 81.12 355 GLY A O 1
ATOM 2591 N N . MET A 1 356 ? -2.527 -10.705 3.057 1.00 85.75 356 MET A N 1
ATOM 2592 C CA . MET A 1 356 ? -1.650 -10.712 1.879 1.00 85.75 356 MET A CA 1
ATOM 2593 C C . MET A 1 356 ? -0.166 -10.645 2.259 1.00 85.75 356 MET A C 1
ATOM 2595 O O . MET A 1 356 ? 0.684 -10.247 1.468 1.00 85.75 356 MET A O 1
ATOM 2599 N N . TYR A 1 357 ? 0.156 -11.001 3.498 1.00 89.00 357 TYR A N 1
ATOM 2600 C CA . TYR A 1 357 ? 1.519 -11.068 4.005 1.00 89.00 357 TYR A CA 1
ATOM 2601 C C . TYR A 1 357 ? 1.967 -12.524 4.113 1.00 89.00 357 TYR A C 1
ATOM 2603 O O . TYR A 1 357 ? 1.229 -13.370 4.619 1.00 89.00 357 TYR A O 1
ATOM 2611 N N . THR A 1 358 ? 3.192 -12.809 3.684 1.00 88.25 358 THR A N 1
ATOM 2612 C CA . THR A 1 358 ? 3.801 -14.132 3.811 1.00 88.25 358 THR A CA 1
ATOM 2613 C C . THR A 1 358 ? 5.266 -14.035 4.218 1.00 88.25 358 THR A C 1
ATOM 2615 O O . THR A 1 358 ? 5.954 -13.071 3.892 1.00 88.25 358 THR A O 1
ATOM 2618 N N . GLU A 1 359 ? 5.738 -15.055 4.929 1.00 88.81 359 GLU A N 1
ATOM 2619 C CA . GLU A 1 359 ? 7.153 -15.238 5.291 1.00 88.81 359 GLU A CA 1
ATOM 2620 C C . GLU A 1 359 ? 7.779 -16.423 4.541 1.00 88.81 359 GLU A C 1
ATOM 2622 O O . GLU A 1 359 ? 8.892 -16.859 4.828 1.00 88.81 359 GLU A O 1
ATOM 2627 N N . ASN A 1 360 ? 7.044 -16.970 3.570 1.00 80.06 360 ASN A N 1
ATOM 2628 C CA . ASN A 1 360 ? 7.543 -18.014 2.694 1.00 80.06 360 ASN A CA 1
ATOM 2629 C C . ASN A 1 360 ? 8.429 -17.394 1.614 1.00 80.06 360 ASN A C 1
ATOM 2631 O O . ASN A 1 360 ? 8.135 -16.317 1.113 1.00 80.06 360 ASN A O 1
ATOM 2635 N N . ASN A 1 361 ? 9.452 -18.121 1.165 1.00 75.88 361 ASN A N 1
ATOM 2636 C CA . ASN A 1 361 ? 10.345 -17.671 0.085 1.00 75.88 361 ASN A CA 1
ATOM 2637 C C . ASN A 1 361 ? 9.775 -17.947 -1.325 1.00 75.88 361 ASN A C 1
ATOM 2639 O O . ASN A 1 361 ? 10.514 -18.014 -2.311 1.00 75.88 361 ASN A O 1
ATOM 2643 N N . PHE A 1 362 ? 8.463 -18.178 -1.403 1.00 77.00 362 PHE A N 1
ATOM 2644 C CA . PHE A 1 362 ? 7.733 -18.518 -2.615 1.00 77.00 362 PHE A CA 1
ATOM 2645 C C . PHE A 1 362 ? 6.502 -17.630 -2.719 1.00 77.00 362 PHE A C 1
ATOM 2647 O O . PHE A 1 362 ? 5.672 -17.597 -1.806 1.00 77.00 362 PHE A O 1
ATOM 2654 N N . ALA A 1 363 ? 6.376 -16.942 -3.847 1.00 68.44 363 ALA A N 1
ATOM 2655 C CA . ALA A 1 363 ? 5.245 -16.070 -4.083 1.00 68.44 363 ALA A CA 1
ATOM 2656 C C . ALA A 1 363 ? 4.030 -16.855 -4.611 1.00 68.44 363 ALA A C 1
ATOM 2658 O O . ALA A 1 363 ? 4.152 -17.537 -5.631 1.00 68.44 363 ALA A O 1
ATOM 2659 N N . PRO A 1 364 ? 2.853 -16.773 -3.966 1.00 70.62 364 PRO A N 1
ATOM 2660 C CA . PRO A 1 364 ? 1.643 -17.414 -4.465 1.00 70.62 364 PRO A CA 1
ATOM 2661 C C . PRO A 1 364 ? 0.957 -16.566 -5.550 1.00 70.62 364 PRO A C 1
ATOM 2663 O O . PRO A 1 364 ? 0.535 -15.443 -5.284 1.00 70.62 364 PRO A O 1
ATOM 2666 N N . CYS A 1 365 ? 0.714 -17.132 -6.739 1.00 74.38 365 CYS A N 1
ATOM 2667 C CA . CYS A 1 365 ? -0.063 -16.446 -7.784 1.00 74.38 365 CYS A CA 1
ATOM 2668 C C . CYS A 1 365 ? -1.576 -16.337 -7.491 1.00 74.38 365 CYS A C 1
ATOM 2670 O O . CYS A 1 365 ? -2.338 -15.817 -8.302 1.00 74.38 365 CYS A O 1
ATOM 2672 N N . SER A 1 366 ? -2.046 -16.826 -6.342 1.00 75.38 366 SER A N 1
ATOM 2673 C CA . SER A 1 366 ? -3.464 -16.775 -5.971 1.00 75.38 366 SER A CA 1
ATOM 2674 C C . SER A 1 366 ? -3.915 -15.410 -5.448 1.00 75.38 366 SER A C 1
ATOM 2676 O O . SER A 1 366 ? -5.114 -15.202 -5.280 1.00 75.38 366 SER A O 1
ATOM 2678 N N . GLN A 1 367 ? -2.984 -14.501 -5.135 1.00 80.44 367 GLN A N 1
ATOM 2679 C CA . GLN A 1 367 ? -3.301 -13.194 -4.562 1.00 80.44 367 GLN A CA 1
ATOM 2680 C C . GLN A 1 367 ? -2.944 -12.054 -5.527 1.00 80.44 367 GLN A C 1
ATOM 2682 O O . GLN A 1 367 ? -1.859 -12.061 -6.096 1.00 80.44 367 GLN A O 1
ATOM 2687 N N . PRO A 1 368 ? -3.820 -11.049 -5.702 1.00 82.81 368 PRO A N 1
ATOM 2688 C CA . PRO A 1 368 ? -3.564 -9.914 -6.595 1.00 82.81 368 PRO A CA 1
ATOM 2689 C C . PRO A 1 368 ? -2.445 -8.987 -6.097 1.00 82.81 368 PRO A C 1
ATOM 2691 O O . PRO A 1 368 ? -1.853 -8.249 -6.884 1.00 82.81 368 PRO A O 1
ATOM 2694 N N . ALA A 1 369 ? -2.171 -9.010 -4.793 1.00 87.31 369 ALA A N 1
ATOM 2695 C CA . ALA A 1 369 ? -1.052 -8.323 -4.180 1.00 87.31 369 ALA A CA 1
ATOM 2696 C C . ALA A 1 369 ? -0.463 -9.201 -3.068 1.00 87.31 369 ALA A C 1
ATOM 2698 O O . ALA A 1 369 ? -1.212 -9.879 -2.368 1.00 87.31 369 ALA A O 1
ATOM 2699 N N . VAL A 1 370 ? 0.857 -9.187 -2.885 1.00 89.19 370 VAL A N 1
ATOM 2700 C CA . VAL A 1 370 ? 1.520 -9.901 -1.787 1.00 89.19 370 VAL A CA 1
ATOM 2701 C C . VAL A 1 370 ? 2.719 -9.120 -1.246 1.00 89.19 370 VAL A C 1
ATOM 2703 O O . VAL A 1 370 ? 3.509 -8.559 -2.005 1.00 89.19 370 VAL A O 1
ATOM 2706 N N . TRP A 1 371 ? 2.861 -9.101 0.079 1.00 91.81 371 TRP A N 1
ATOM 2707 C CA . TRP A 1 371 ? 4.064 -8.665 0.782 1.00 91.81 371 TRP A CA 1
ATOM 2708 C C . TRP A 1 371 ? 4.785 -9.892 1.326 1.00 91.81 371 TRP A C 1
ATOM 2710 O O . TRP A 1 371 ? 4.304 -10.553 2.246 1.00 91.81 371 TRP A O 1
ATOM 2720 N N . MET A 1 372 ? 5.951 -10.189 0.772 1.00 92.31 372 MET A N 1
ATOM 2721 C CA . MET A 1 372 ? 6.769 -11.338 1.125 1.00 92.31 372 MET A CA 1
ATOM 2722 C C . MET A 1 372 ? 7.984 -10.879 1.925 1.00 92.31 372 MET A C 1
ATOM 2724 O O . MET A 1 372 ? 8.846 -10.181 1.398 1.00 92.31 372 MET A O 1
ATOM 2728 N N . ARG A 1 373 ? 8.072 -11.276 3.194 1.00 92.69 373 ARG A N 1
ATOM 2729 C CA . ARG A 1 373 ? 9.262 -11.053 4.019 1.00 92.69 373 ARG A CA 1
ATOM 2730 C C . ARG A 1 373 ? 10.161 -12.279 3.956 1.00 92.69 373 ARG A C 1
ATOM 2732 O O . ARG A 1 373 ? 9.739 -13.373 4.310 1.00 92.69 373 ARG A O 1
ATOM 2739 N N . LEU A 1 374 ? 11.394 -12.098 3.498 1.00 89.56 374 LEU A N 1
ATOM 2740 C CA . LEU A 1 374 ? 12.312 -13.212 3.292 1.00 89.56 374 LEU A CA 1
ATOM 2741 C C . LEU A 1 374 ? 13.051 -13.584 4.578 1.00 89.56 374 LEU A C 1
ATOM 2743 O O . LEU A 1 374 ? 13.525 -12.717 5.312 1.00 89.56 374 LEU A O 1
ATOM 2747 N N . GLY A 1 375 ? 13.196 -14.892 4.803 1.00 85.38 375 GLY A N 1
ATOM 2748 C CA . GLY A 1 375 ? 14.093 -15.454 5.820 1.00 85.38 375 GLY A CA 1
ATOM 2749 C C . GLY A 1 375 ? 15.438 -15.930 5.261 1.00 85.38 375 GLY A C 1
ATOM 2750 O O . GLY A 1 375 ? 16.339 -16.261 6.028 1.00 85.38 375 GLY A O 1
ATOM 2751 N N . VAL A 1 376 ? 15.586 -15.984 3.932 1.00 86.25 376 VAL A N 1
ATOM 2752 C CA . VAL A 1 376 ? 16.796 -16.452 3.234 1.00 86.25 376 VAL A CA 1
ATOM 2753 C C . VAL A 1 376 ? 17.120 -15.558 2.036 1.00 86.25 376 VAL A C 1
ATOM 2755 O O . VAL A 1 376 ? 16.276 -14.809 1.555 1.00 86.25 376 VAL A O 1
ATOM 2758 N N . SER A 1 377 ? 18.338 -15.673 1.509 1.00 87.06 377 SER A N 1
ATOM 2759 C CA . SER A 1 377 ? 18.854 -14.889 0.376 1.00 87.06 377 SER A CA 1
ATOM 2760 C C . SER A 1 377 ? 18.393 -15.367 -1.008 1.00 87.06 377 SER A C 1
ATOM 2762 O O . SER A 1 377 ? 19.037 -15.069 -2.010 1.00 87.06 377 SER A O 1
ATOM 2764 N N . THR A 1 378 ? 17.304 -16.130 -1.081 1.00 86.69 378 THR A N 1
ATOM 2765 C CA . THR A 1 378 ? 16.740 -16.626 -2.342 1.00 86.69 378 THR A CA 1
ATOM 2766 C C . THR A 1 378 ? 15.227 -16.471 -2.319 1.00 86.69 378 THR A C 1
ATOM 2768 O O . THR A 1 378 ? 14.590 -16.745 -1.302 1.00 86.69 378 THR A O 1
ATOM 2771 N N . ALA A 1 379 ? 14.650 -16.042 -3.437 1.00 86.06 379 ALA A N 1
ATOM 2772 C CA . ALA A 1 379 ? 13.206 -16.008 -3.626 1.00 86.06 379 ALA A CA 1
ATOM 2773 C C . ALA A 1 379 ? 12.852 -16.558 -5.005 1.00 86.06 379 ALA A C 1
ATOM 2775 O O . ALA A 1 379 ? 13.523 -16.260 -5.994 1.00 86.06 379 ALA A O 1
ATOM 2776 N N . SER A 1 380 ? 11.797 -17.367 -5.066 1.00 84.50 380 SER A N 1
ATOM 2777 C CA . SER A 1 380 ? 11.296 -17.910 -6.330 1.00 84.50 380 SER A CA 1
ATOM 2778 C C . SER A 1 380 ? 9.949 -17.292 -6.675 1.00 84.50 380 SER A C 1
ATOM 2780 O O . SER A 1 380 ? 9.015 -17.308 -5.869 1.00 84.50 380 SER A O 1
ATOM 2782 N N . LEU A 1 381 ? 9.877 -16.744 -7.884 1.00 81.69 381 LEU A N 1
ATOM 2783 C CA . LEU A 1 381 ? 8.679 -16.168 -8.472 1.00 81.69 381 LEU A CA 1
ATOM 2784 C C . LEU A 1 381 ? 7.958 -17.246 -9.281 1.00 81.69 381 LEU A C 1
ATOM 2786 O O . LEU A 1 381 ? 8.592 -18.049 -9.965 1.00 81.69 381 LEU A O 1
ATOM 2790 N N . SER A 1 382 ? 6.634 -17.280 -9.179 1.00 77.56 382 SER A N 1
ATOM 2791 C CA . SER A 1 382 ? 5.788 -18.223 -9.908 1.00 77.56 382 SER A CA 1
ATOM 2792 C C . SER A 1 382 ? 5.152 -17.570 -11.139 1.00 77.56 382 SER A C 1
ATOM 2794 O O . SER A 1 382 ? 5.115 -16.345 -11.270 1.00 77.56 382 SER A O 1
ATOM 2796 N N . GLU A 1 383 ? 4.695 -18.404 -12.074 1.00 74.62 383 GLU A N 1
ATOM 2797 C CA . GLU A 1 383 ? 4.000 -17.968 -13.289 1.00 74.62 383 GLU A CA 1
ATOM 2798 C C . GLU A 1 383 ? 2.592 -17.496 -12.943 1.00 74.62 383 GLU A C 1
ATOM 2800 O O . GLU A 1 383 ? 1.740 -18.295 -12.548 1.00 74.62 383 GLU A O 1
ATOM 2805 N N . CYS A 1 384 ? 2.347 -16.194 -13.090 1.00 71.81 384 CYS A N 1
ATOM 2806 C CA . CYS A 1 384 ? 1.055 -15.600 -12.779 1.00 71.81 384 CYS A CA 1
ATOM 2807 C C . CYS A 1 384 ? 0.343 -15.179 -14.062 1.00 71.81 384 CYS A C 1
ATOM 2809 O O . CYS A 1 384 ? 0.806 -14.309 -14.799 1.00 71.81 384 CYS A O 1
ATOM 2811 N N . THR A 1 385 ? -0.832 -15.761 -14.301 1.00 72.94 385 THR A N 1
ATOM 2812 C CA . THR A 1 385 ? -1.678 -15.428 -15.458 1.00 72.94 385 THR A CA 1
ATOM 2813 C C . THR A 1 385 ? -2.380 -14.077 -15.309 1.00 72.94 385 THR A C 1
ATOM 2815 O O . THR A 1 385 ? -2.851 -13.514 -16.292 1.00 72.94 385 THR A O 1
ATOM 2818 N N . THR A 1 386 ? -2.463 -13.547 -14.087 1.00 78.12 386 THR A N 1
ATOM 2819 C CA . THR A 1 386 ? -3.061 -12.243 -13.772 1.00 78.12 386 THR A CA 1
ATOM 2820 C C . THR A 1 386 ? -1.997 -11.269 -13.276 1.00 78.12 386 THR A C 1
ATOM 2822 O O . THR A 1 386 ? -1.175 -11.693 -12.461 1.00 78.12 386 THR A O 1
ATOM 2825 N N . PRO A 1 387 ? -2.035 -9.979 -13.660 1.00 79.81 387 PRO A N 1
ATOM 2826 C CA . PRO A 1 387 ? -1.106 -8.981 -13.140 1.00 79.81 387 PRO A CA 1
ATOM 2827 C C . PRO A 1 387 ? -1.138 -8.846 -11.617 1.00 79.81 387 PRO A C 1
ATOM 2829 O O . PRO A 1 387 ? -2.212 -8.690 -11.025 1.00 79.81 387 PRO A O 1
ATOM 2832 N N . GLN A 1 388 ? 0.042 -8.873 -10.997 1.00 86.69 388 GLN A N 1
ATOM 2833 C CA . GLN A 1 388 ? 0.201 -8.844 -9.544 1.00 86.69 388 GLN A CA 1
ATOM 2834 C C . GLN A 1 388 ? 1.079 -7.700 -9.055 1.00 86.69 388 GLN A C 1
ATOM 2836 O O . GLN A 1 388 ? 2.032 -7.295 -9.715 1.00 86.69 388 GLN A O 1
ATOM 2841 N N . LEU A 1 389 ? 0.801 -7.237 -7.840 1.00 88.62 389 LEU A N 1
ATOM 2842 C CA . LEU A 1 389 ? 1.747 -6.451 -7.058 1.00 88.62 389 LEU A CA 1
ATOM 2843 C C . LEU A 1 389 ? 2.521 -7.361 -6.106 1.00 88.62 389 LEU A C 1
ATOM 2845 O O . LEU A 1 389 ? 1.934 -7.980 -5.224 1.00 88.62 389 LEU A O 1
ATOM 2849 N N . MET A 1 390 ? 3.841 -7.383 -6.214 1.00 90.06 390 MET A N 1
ATOM 2850 C CA . MET A 1 390 ? 4.692 -8.110 -5.286 1.00 90.06 390 MET A CA 1
ATOM 2851 C C . MET A 1 390 ? 5.695 -7.192 -4.613 1.00 90.06 390 MET A C 1
ATOM 2853 O O . MET A 1 390 ? 6.501 -6.554 -5.284 1.00 90.06 390 MET A O 1
ATOM 2857 N N . VAL A 1 391 ? 5.682 -7.178 -3.283 1.00 92.31 391 VAL A N 1
ATOM 2858 C CA . VAL A 1 391 ? 6.714 -6.534 -2.472 1.00 92.31 391 VAL A CA 1
ATOM 2859 C C . VAL A 1 391 ? 7.575 -7.612 -1.826 1.00 92.31 391 VAL A C 1
ATOM 2861 O O . VAL A 1 391 ? 7.070 -8.411 -1.043 1.00 92.31 391 VAL A O 1
ATOM 2864 N N . ILE A 1 392 ? 8.868 -7.638 -2.134 1.00 92.56 392 ILE A N 1
ATOM 2865 C CA . ILE A 1 392 ? 9.857 -8.508 -1.495 1.00 92.56 392 ILE A CA 1
ATOM 2866 C C . ILE A 1 392 ? 10.624 -7.683 -0.467 1.00 92.56 392 ILE A C 1
ATOM 2868 O O . ILE A 1 392 ? 11.353 -6.765 -0.825 1.00 92.56 392 ILE A O 1
ATOM 2872 N N . ASP A 1 393 ? 10.485 -8.015 0.810 1.00 93.44 393 ASP A N 1
ATOM 2873 C CA . ASP A 1 393 ? 11.192 -7.377 1.916 1.00 93.44 393 ASP A CA 1
ATOM 2874 C C . ASP A 1 393 ? 12.333 -8.275 2.407 1.00 93.44 393 ASP A C 1
ATOM 2876 O O . ASP A 1 393 ? 12.130 -9.243 3.142 1.00 93.44 393 ASP A O 1
ATOM 2880 N N . ALA A 1 394 ? 13.541 -7.929 1.975 1.00 91.00 394 ALA A N 1
ATOM 2881 C CA . ALA A 1 394 ? 14.809 -8.580 2.280 1.00 91.00 394 ALA A CA 1
ATOM 2882 C C . ALA A 1 394 ? 15.604 -7.860 3.391 1.00 91.00 394 ALA A C 1
ATOM 2884 O O . ALA A 1 394 ? 16.773 -8.176 3.624 1.00 91.00 394 ALA A O 1
ATOM 2885 N N . ARG A 1 395 ? 15.009 -6.870 4.077 1.00 88.81 395 ARG A N 1
ATOM 2886 C CA . ARG A 1 395 ? 15.675 -6.143 5.175 1.00 88.81 395 ARG A CA 1
ATOM 2887 C C . ARG A 1 395 ? 16.014 -7.089 6.328 1.00 88.81 395 ARG A C 1
ATOM 2889 O O . ARG A 1 395 ? 15.117 -7.737 6.873 1.00 88.81 395 ARG A O 1
ATOM 2896 N N . GLY A 1 396 ? 17.267 -7.089 6.775 1.00 84.50 396 GLY A N 1
ATOM 2897 C CA . GLY A 1 396 ? 17.753 -7.904 7.889 1.00 84.50 396 GLY A CA 1
ATOM 2898 C C . GLY A 1 396 ? 18.261 -9.297 7.507 1.00 84.50 396 GLY A C 1
ATOM 2899 O O . GLY A 1 396 ? 18.581 -10.078 8.403 1.00 84.50 396 GLY A O 1
ATOM 2900 N N . LEU A 1 397 ? 18.353 -9.629 6.214 1.00 85.69 397 LEU A N 1
ATOM 2901 C CA . LEU A 1 397 ? 19.022 -10.856 5.771 1.00 85.69 397 LEU A CA 1
ATOM 2902 C C . LEU A 1 397 ? 20.543 -10.753 5.967 1.00 85.69 397 LEU A C 1
ATOM 2904 O O . LEU A 1 397 ? 21.155 -9.724 5.693 1.00 85.69 397 LEU A O 1
ATOM 2908 N N . SER A 1 398 ? 21.179 -11.853 6.369 1.00 73.62 398 SER A N 1
ATOM 2909 C CA . SER A 1 398 ? 22.620 -11.929 6.662 1.00 73.62 398 SER A CA 1
ATOM 2910 C C . SER A 1 398 ? 23.525 -12.140 5.431 1.00 73.62 398 SER A C 1
ATOM 2912 O O . SER A 1 398 ? 24.672 -12.562 5.573 1.00 73.62 398 SER A O 1
ATOM 2914 N N . GLY A 1 399 ? 23.043 -11.845 4.219 1.00 74.25 399 GLY A N 1
ATOM 2915 C CA . GLY A 1 399 ? 23.750 -12.081 2.953 1.00 74.25 399 GLY A CA 1
ATOM 2916 C C . GLY A 1 399 ? 24.142 -10.802 2.208 1.00 74.25 399 GLY A C 1
ATOM 2917 O O . GLY A 1 399 ? 23.550 -9.743 2.395 1.00 74.25 399 GLY A O 1
ATOM 2918 N N . SER A 1 400 ? 25.133 -10.909 1.317 1.00 82.19 400 SER A N 1
ATOM 2919 C CA . SER A 1 400 ? 25.538 -9.815 0.420 1.00 82.19 400 SER A CA 1
ATOM 2920 C C . SER A 1 400 ? 24.759 -9.788 -0.895 1.00 82.19 400 SER A C 1
ATOM 2922 O O . SER A 1 400 ? 24.807 -8.782 -1.602 1.00 82.19 400 SER A O 1
ATOM 2924 N N . THR A 1 401 ? 24.063 -10.878 -1.234 1.00 87.75 401 THR A N 1
ATOM 2925 C CA . THR A 1 401 ? 23.317 -11.037 -2.488 1.00 87.75 401 THR A CA 1
ATOM 2926 C C . THR A 1 401 ? 21.955 -11.673 -2.224 1.00 87.75 401 THR A C 1
ATOM 2928 O O . THR A 1 401 ? 21.865 -12.578 -1.400 1.00 87.75 401 THR A O 1
ATOM 2931 N N . LEU A 1 402 ? 20.922 -11.208 -2.923 1.00 89.50 402 LEU A N 1
ATOM 2932 C CA . LEU A 1 402 ? 19.601 -11.813 -3.035 1.00 89.50 402 LEU A CA 1
ATOM 2933 C C . LEU A 1 402 ? 19.428 -12.354 -4.458 1.00 89.50 402 LEU A C 1
ATOM 2935 O O . LEU A 1 402 ? 19.435 -11.578 -5.416 1.00 89.50 402 LEU A O 1
ATOM 2939 N N . ASP A 1 403 ? 19.248 -13.666 -4.593 1.00 89.31 403 ASP A N 1
ATOM 2940 C CA . ASP A 1 403 ? 18.948 -14.302 -5.875 1.00 89.31 403 ASP A CA 1
ATOM 2941 C C . ASP A 1 403 ? 17.430 -14.408 -6.082 1.00 89.31 403 ASP A C 1
ATOM 2943 O O . ASP A 1 403 ? 16.704 -15.008 -5.284 1.00 89.31 403 ASP A O 1
ATOM 2947 N N . LEU A 1 404 ? 16.952 -13.825 -7.179 1.00 88.12 404 LEU A N 1
ATOM 2948 C CA . LEU A 1 404 ? 15.566 -13.887 -7.624 1.00 88.12 404 LEU A CA 1
ATOM 2949 C C . LEU A 1 404 ? 15.461 -14.859 -8.799 1.00 88.12 404 LEU A C 1
ATOM 2951 O O . LEU A 1 404 ? 15.942 -14.582 -9.902 1.00 88.12 404 LEU A O 1
ATOM 2955 N N . ASN A 1 405 ? 14.805 -15.992 -8.560 1.00 86.25 405 ASN A N 1
ATOM 2956 C CA . ASN A 1 405 ? 14.533 -16.992 -9.583 1.00 86.25 405 ASN A CA 1
ATOM 2957 C C . ASN A 1 405 ? 13.217 -16.656 -10.280 1.00 86.25 405 ASN A C 1
ATOM 2959 O O . ASN A 1 405 ? 12.152 -16.678 -9.661 1.00 86.25 405 ASN A O 1
ATOM 2963 N N . LEU A 1 406 ? 13.307 -16.341 -11.569 1.00 79.00 406 LEU A N 1
ATOM 2964 C CA . LEU A 1 406 ? 12.148 -16.104 -12.422 1.00 79.00 406 LEU A CA 1
ATOM 2965 C C . LEU A 1 406 ? 11.612 -17.427 -12.986 1.00 79.00 406 LEU A C 1
ATOM 2967 O O . LEU A 1 406 ? 12.396 -18.362 -13.185 1.00 79.00 406 LEU A O 1
ATOM 2971 N N . PRO A 1 407 ? 10.307 -17.502 -13.289 1.00 73.75 407 PRO A N 1
ATOM 2972 C CA . PRO A 1 407 ? 9.740 -18.660 -13.963 1.00 73.75 407 PRO A CA 1
ATOM 2973 C C . PRO A 1 407 ? 10.405 -18.890 -15.323 1.00 73.75 407 PRO A C 1
ATOM 2975 O O . PRO A 1 407 ? 10.693 -17.946 -16.050 1.00 73.75 407 PRO A O 1
ATOM 2978 N N . SER A 1 408 ? 10.713 -20.144 -15.651 1.00 69.25 408 SER A N 1
ATOM 2979 C CA . SER A 1 408 ? 11.558 -20.478 -16.801 1.00 69.25 408 SER A CA 1
ATOM 2980 C C . SER A 1 408 ? 10.814 -20.559 -18.133 1.00 69.25 408 SER A C 1
ATOM 2982 O O . SER A 1 408 ? 11.480 -20.553 -19.170 1.00 69.25 408 SER A O 1
ATOM 2984 N N . GLN A 1 409 ? 9.480 -20.663 -18.127 1.00 67.44 409 GLN A N 1
ATOM 2985 C CA . GLN A 1 409 ? 8.690 -20.867 -19.345 1.00 67.44 409 GLN A CA 1
ATOM 2986 C C . GLN A 1 409 ? 7.821 -19.665 -19.723 1.00 67.44 409 GLN A C 1
ATOM 2988 O O . GLN A 1 409 ? 7.593 -19.472 -20.916 1.00 67.44 409 GLN A O 1
ATOM 2993 N N . ASP A 1 410 ? 7.413 -18.836 -18.760 1.00 70.00 410 ASP A N 1
ATOM 2994 C CA . ASP A 1 410 ? 6.587 -17.645 -19.000 1.00 70.00 410 ASP A CA 1
ATOM 2995 C C . ASP A 1 410 ? 7.134 -16.379 -18.299 1.00 70.00 410 ASP A C 1
ATOM 2997 O O . ASP A 1 410 ? 8.189 -16.379 -17.656 1.00 70.00 410 ASP A O 1
ATOM 3001 N N . ALA A 1 411 ? 6.417 -15.265 -18.444 1.00 75.50 411 ALA A N 1
ATOM 3002 C CA . ALA A 1 411 ? 6.713 -13.992 -17.810 1.00 75.50 411 ALA A CA 1
ATOM 3003 C C . ALA A 1 411 ? 5.946 -13.809 -16.495 1.00 75.50 411 ALA A C 1
ATOM 3005 O O . ALA A 1 411 ? 4.739 -14.045 -16.416 1.00 75.50 411 ALA A O 1
ATOM 3006 N N . PHE A 1 412 ? 6.617 -13.269 -15.476 1.00 82.25 412 PHE A N 1
ATOM 3007 C CA . PHE A 1 412 ? 5.902 -12.635 -14.373 1.00 82.25 412 PHE A CA 1
ATOM 3008 C C . PHE A 1 412 ? 5.187 -11.382 -14.894 1.00 82.25 412 PHE A C 1
ATOM 3010 O O . PHE A 1 412 ? 5.806 -10.570 -15.580 1.00 82.25 412 PHE A O 1
ATOM 3017 N N . ARG A 1 413 ? 3.907 -11.201 -14.554 1.00 84.44 413 ARG A N 1
ATOM 3018 C CA . ARG A 1 413 ? 3.092 -10.056 -14.987 1.00 84.44 413 ARG A CA 1
ATOM 3019 C C . ARG A 1 413 ? 2.771 -9.158 -13.795 1.00 84.44 413 ARG A C 1
ATOM 3021 O O . ARG A 1 413 ? 2.119 -9.606 -12.855 1.00 84.44 413 ARG A O 1
ATOM 3028 N N . GLY A 1 414 ? 3.171 -7.891 -13.843 1.00 86.69 414 GLY A N 1
ATOM 3029 C CA . GLY A 1 414 ? 2.765 -6.863 -12.886 1.00 86.69 414 GLY A CA 1
ATOM 3030 C C . GLY A 1 414 ? 3.907 -5.994 -12.359 1.00 86.69 414 GLY A C 1
ATOM 3031 O O . GLY A 1 414 ? 4.804 -5.622 -13.106 1.00 86.69 414 GLY A O 1
ATOM 3032 N N . MET A 1 415 ? 3.861 -5.628 -11.076 1.00 88.00 415 MET A N 1
ATOM 3033 C CA . MET A 1 415 ? 4.875 -4.795 -10.424 1.00 88.00 415 MET A CA 1
ATOM 3034 C C . MET A 1 415 ? 5.643 -5.595 -9.376 1.00 88.00 415 MET A C 1
ATOM 3036 O O . MET A 1 415 ? 5.040 -6.163 -8.467 1.00 88.00 415 MET A O 1
ATOM 3040 N N . LEU A 1 416 ? 6.971 -5.582 -9.465 1.00 89.69 416 LEU A N 1
ATOM 3041 C CA . LEU A 1 416 ? 7.868 -6.145 -8.461 1.00 89.69 416 LEU A CA 1
ATOM 3042 C C . LEU A 1 416 ? 8.602 -5.011 -7.758 1.00 89.69 416 LEU A C 1
ATOM 3044 O O . LEU A 1 416 ? 9.342 -4.267 -8.391 1.00 89.69 416 LEU A O 1
ATOM 3048 N N . TYR A 1 417 ? 8.428 -4.909 -6.447 1.00 91.38 417 TYR A N 1
ATOM 3049 C C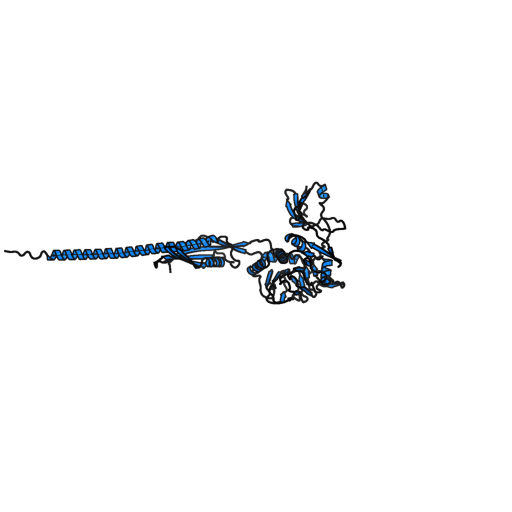A . TYR A 1 417 ? 9.141 -3.976 -5.591 1.00 91.38 417 TYR A CA 1
ATOM 3050 C C . TYR A 1 417 ? 10.024 -4.765 -4.627 1.00 91.38 417 TYR A C 1
ATOM 3052 O O . TYR A 1 417 ? 9.515 -5.481 -3.772 1.00 91.38 417 TYR A O 1
ATOM 3060 N N . VAL A 1 418 ? 11.342 -4.621 -4.709 1.00 91.69 418 VAL A N 1
ATOM 3061 C CA . VAL A 1 418 ? 12.273 -5.247 -3.765 1.00 91.69 418 VAL A CA 1
ATOM 3062 C C . VAL A 1 418 ? 12.815 -4.199 -2.808 1.00 91.69 418 VAL A C 1
ATOM 3064 O O . VAL A 1 418 ? 13.291 -3.155 -3.236 1.00 91.69 418 VAL A O 1
ATOM 3067 N N . ILE A 1 419 ? 12.746 -4.478 -1.511 1.00 92.25 419 ILE A N 1
ATOM 3068 C CA . ILE A 1 419 ? 13.287 -3.658 -0.430 1.00 92.25 419 ILE A CA 1
ATOM 3069 C C . ILE A 1 419 ? 14.416 -4.449 0.215 1.00 92.25 419 ILE A C 1
ATOM 3071 O O . ILE A 1 419 ? 14.172 -5.519 0.768 1.00 92.25 419 ILE A O 1
ATOM 3075 N N . SER A 1 420 ? 15.635 -3.926 0.207 1.00 88.94 420 SER A N 1
ATOM 3076 C CA . SER A 1 420 ? 16.759 -4.532 0.917 1.00 88.94 420 SER A CA 1
ATOM 3077 C C . SER A 1 420 ? 17.502 -3.517 1.778 1.00 88.94 420 SER A C 1
ATOM 3079 O O . SER A 1 420 ? 17.239 -2.313 1.756 1.00 88.94 420 SER A O 1
ATOM 3081 N N . ASP A 1 421 ? 18.468 -4.011 2.550 1.00 79.00 421 ASP A N 1
ATOM 3082 C CA . ASP A 1 421 ? 19.431 -3.140 3.215 1.00 79.00 421 ASP A CA 1
ATOM 3083 C C . ASP A 1 421 ? 20.367 -2.486 2.189 1.00 79.00 421 ASP A C 1
ATOM 3085 O O . ASP A 1 421 ? 20.553 -2.990 1.077 1.00 79.00 421 ASP A O 1
ATOM 3089 N N . LYS A 1 422 ? 20.976 -1.357 2.579 1.00 70.12 422 LYS A N 1
ATOM 3090 C CA . LYS A 1 422 ? 21.695 -0.412 1.701 1.00 70.12 422 LYS A CA 1
ATOM 3091 C C . LYS A 1 422 ? 22.949 -0.962 0.995 1.00 70.12 422 LYS A C 1
ATOM 3093 O O . LYS A 1 422 ? 23.698 -0.178 0.422 1.00 70.12 422 LYS A O 1
ATOM 3098 N N . SER A 1 423 ? 23.236 -2.254 1.065 1.00 78.12 423 SER A N 1
ATOM 3099 C CA . SER A 1 423 ? 24.442 -2.867 0.491 1.00 78.12 423 SER A CA 1
ATOM 3100 C C . SER A 1 423 ? 24.203 -4.246 -0.121 1.00 78.12 423 SER A C 1
ATOM 3102 O O . SER A 1 423 ? 25.164 -4.918 -0.490 1.00 78.12 423 SER A O 1
ATOM 3104 N N . MET A 1 424 ? 22.950 -4.693 -0.210 1.00 85.00 424 MET A N 1
ATOM 3105 C CA . MET A 1 424 ? 22.635 -5.99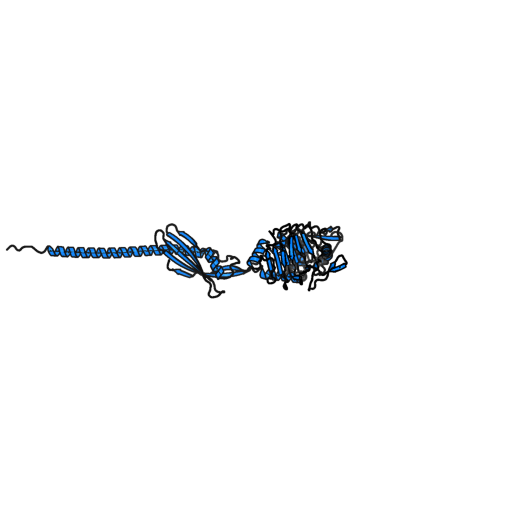8 -0.779 1.00 85.00 424 MET A CA 1
ATOM 3106 C C . MET A 1 424 ? 22.613 -5.915 -2.301 1.00 85.00 424 MET A C 1
ATOM 3108 O O . MET A 1 424 ? 21.989 -5.026 -2.872 1.00 85.00 424 MET A O 1
ATOM 3112 N N . SER A 1 425 ? 23.290 -6.843 -2.965 1.00 87.38 425 SER A N 1
ATOM 3113 C CA . SER A 1 425 ? 23.185 -6.994 -4.412 1.00 87.38 425 SER A CA 1
ATOM 3114 C C . SER A 1 425 ? 21.976 -7.850 -4.769 1.00 87.38 425 SER A C 1
ATOM 3116 O O . SER A 1 425 ? 21.681 -8.813 -4.073 1.00 87.38 425 SER A O 1
ATOM 3118 N N . ILE A 1 426 ? 21.276 -7.534 -5.850 1.00 87.75 426 ILE A N 1
ATOM 3119 C CA . ILE A 1 426 ? 20.165 -8.346 -6.354 1.00 87.75 426 ILE A CA 1
ATOM 3120 C C . ILE A 1 426 ? 20.585 -8.972 -7.678 1.00 87.75 426 ILE A C 1
ATOM 3122 O O . ILE A 1 426 ? 21.053 -8.272 -8.577 1.00 87.75 426 ILE A O 1
ATOM 3126 N N . SER A 1 427 ? 20.390 -10.281 -7.810 1.00 88.12 427 SER A N 1
ATOM 3127 C CA . SER A 1 427 ? 20.693 -11.044 -9.018 1.00 88.12 427 SER A CA 1
ATOM 3128 C C . SER A 1 427 ? 19.430 -11.717 -9.548 1.00 88.12 427 SER A C 1
ATOM 3130 O O . SER A 1 427 ? 18.815 -12.531 -8.867 1.00 88.12 427 SER A O 1
ATOM 3132 N N . MET A 1 428 ? 19.035 -11.380 -10.775 1.00 85.06 428 MET A N 1
ATOM 3133 C CA . MET A 1 428 ? 17.936 -12.019 -11.503 1.00 85.06 428 MET A CA 1
ATOM 3134 C C . MET A 1 428 ? 18.517 -12.978 -12.542 1.00 85.06 428 MET A C 1
ATOM 3136 O O . MET A 1 428 ? 18.889 -12.577 -13.653 1.00 85.06 428 MET A O 1
ATOM 3140 N N . GLN A 1 429 ? 18.606 -14.254 -12.171 1.00 73.12 429 GLN A N 1
ATOM 3141 C CA . GLN A 1 429 ? 19.211 -15.302 -12.995 1.00 73.12 429 GLN A CA 1
ATOM 3142 C C . GLN A 1 429 ? 18.169 -16.021 -13.876 1.00 73.12 429 GLN A C 1
ATOM 3144 O O . GLN A 1 429 ? 16.962 -15.870 -13.691 1.00 73.12 429 GLN A O 1
ATOM 3149 N N . GLY A 1 430 ? 18.637 -16.781 -14.873 1.00 73.50 430 GLY A N 1
ATOM 3150 C CA . GLY A 1 430 ? 17.790 -17.575 -15.777 1.00 73.50 430 GLY A CA 1
ATOM 3151 C C . GLY A 1 430 ? 17.156 -16.798 -16.941 1.00 73.50 430 GLY A C 1
ATOM 3152 O O . GLY A 1 430 ? 17.378 -15.599 -17.103 1.00 73.50 430 GLY A O 1
ATOM 3153 N N . ASN A 1 431 ? 16.355 -17.495 -17.752 1.00 72.25 431 ASN A N 1
ATOM 3154 C CA . ASN A 1 431 ? 15.712 -16.963 -18.971 1.00 72.25 431 ASN A CA 1
ATOM 3155 C C . ASN A 1 431 ? 14.255 -16.518 -18.758 1.00 72.25 431 ASN A C 1
ATOM 3157 O O . ASN A 1 431 ? 13.524 -16.293 -19.720 1.00 72.25 431 ASN A O 1
ATOM 3161 N N . GLY A 1 432 ? 13.818 -16.432 -17.502 1.00 75.12 432 GLY A N 1
ATOM 3162 C CA . GLY A 1 432 ? 12.482 -15.947 -17.188 1.00 75.12 432 GLY A CA 1
ATOM 3163 C C . GLY A 1 432 ? 12.307 -14.472 -17.523 1.00 75.12 432 GLY A C 1
ATOM 3164 O O . GLY A 1 432 ? 13.269 -13.699 -17.483 1.00 75.12 432 GLY A O 1
ATOM 3165 N N . SER A 1 433 ? 11.069 -14.098 -17.827 1.00 79.69 433 SER A N 1
ATOM 3166 C CA . SER A 1 433 ? 10.691 -12.766 -18.302 1.00 79.69 433 SER A CA 1
ATOM 3167 C C . SER A 1 433 ? 9.884 -11.975 -17.277 1.00 79.69 433 SER A C 1
ATOM 3169 O O . SER A 1 433 ? 9.283 -12.539 -16.362 1.00 79.69 433 SER A O 1
ATOM 3171 N N . PHE A 1 434 ? 9.819 -10.659 -17.465 1.00 82.75 434 PHE A N 1
ATOM 3172 C CA . PHE A 1 434 ? 9.022 -9.749 -16.654 1.00 82.75 434 PHE A CA 1
ATOM 3173 C C . PHE A 1 434 ? 8.226 -8.782 -17.534 1.00 82.75 434 PHE A C 1
ATOM 3175 O O . PHE A 1 434 ? 8.804 -8.045 -18.327 1.00 82.75 434 PHE A O 1
ATOM 3182 N N . ALA A 1 435 ? 6.908 -8.766 -17.381 1.00 82.19 435 ALA A N 1
ATOM 3183 C CA . ALA A 1 435 ? 5.995 -7.861 -18.063 1.00 82.19 435 ALA A CA 1
ATOM 3184 C C . ALA A 1 435 ? 5.359 -6.900 -17.047 1.00 82.19 435 ALA A C 1
ATOM 3186 O O . ALA A 1 435 ? 4.626 -7.334 -16.163 1.00 82.19 435 ALA A O 1
ATOM 3187 N N . GLY A 1 436 ? 5.650 -5.608 -17.158 1.00 81.56 436 GLY A N 1
ATOM 3188 C CA . GLY A 1 436 ? 5.253 -4.551 -16.233 1.00 81.56 436 GLY A CA 1
ATOM 3189 C C . GLY A 1 436 ? 6.468 -3.761 -15.747 1.00 81.56 436 GLY A C 1
ATOM 3190 O O . GLY A 1 436 ? 7.287 -3.325 -16.553 1.00 81.56 436 GLY A O 1
ATOM 3191 N N . ALA A 1 437 ? 6.599 -3.565 -14.435 1.00 82.75 437 ALA A N 1
ATOM 3192 C CA . ALA A 1 437 ? 7.666 -2.745 -13.865 1.00 82.75 437 ALA A CA 1
ATOM 3193 C C . ALA A 1 437 ? 8.398 -3.371 -12.674 1.00 82.75 437 ALA A C 1
ATOM 3195 O O . ALA A 1 437 ? 7.824 -4.090 -11.853 1.00 82.75 437 ALA A O 1
ATOM 3196 N N . VAL A 1 438 ? 9.678 -3.024 -12.552 1.00 87.12 438 VAL A N 1
ATOM 3197 C CA . VAL A 1 438 ? 10.574 -3.500 -11.500 1.00 87.12 438 VAL A CA 1
ATOM 3198 C C . VAL A 1 438 ? 11.173 -2.315 -10.745 1.00 87.12 438 VAL A C 1
ATOM 3200 O O . VAL A 1 438 ? 11.765 -1.413 -11.337 1.00 87.12 438 VAL A O 1
ATOM 3203 N N . VAL A 1 439 ? 11.055 -2.335 -9.420 1.00 87.38 439 VAL A N 1
ATOM 3204 C CA . VAL A 1 439 ? 11.594 -1.326 -8.505 1.00 87.38 439 VAL A CA 1
ATOM 3205 C C . VAL A 1 439 ? 12.537 -2.004 -7.515 1.00 87.38 439 VAL A C 1
ATOM 3207 O O . VAL A 1 439 ? 12.140 -2.914 -6.793 1.00 87.38 439 VAL A O 1
ATOM 3210 N N . MET A 1 440 ? 13.790 -1.561 -7.476 1.00 88.19 440 MET A N 1
ATOM 3211 C CA . MET A 1 440 ? 14.860 -2.142 -6.666 1.00 88.19 440 MET A CA 1
ATOM 3212 C C . MET A 1 440 ? 15.367 -1.123 -5.647 1.00 88.19 440 MET A C 1
ATOM 3214 O O . MET A 1 440 ? 16.127 -0.221 -5.988 1.00 88.19 440 MET A O 1
ATOM 3218 N N . ASP A 1 441 ? 14.988 -1.275 -4.384 1.00 87.88 441 ASP A N 1
ATOM 3219 C CA . ASP A 1 441 ? 15.442 -0.423 -3.288 1.00 87.88 441 ASP A CA 1
ATOM 3220 C C . ASP A 1 441 ? 16.599 -1.057 -2.518 1.00 87.88 441 ASP A C 1
ATOM 3222 O O . ASP A 1 441 ? 16.392 -1.765 -1.534 1.00 87.88 441 ASP A O 1
ATOM 3226 N N . ILE A 1 442 ? 17.820 -0.823 -3.024 1.00 82.38 442 ILE A N 1
ATOM 3227 C CA . ILE A 1 442 ? 19.044 -1.542 -2.621 1.00 82.38 442 ILE A CA 1
ATOM 3228 C C . ILE A 1 442 ? 20.179 -0.666 -2.079 1.00 82.38 442 ILE A C 1
ATOM 3230 O O . ILE A 1 442 ? 21.253 -1.167 -1.734 1.00 82.38 442 ILE A O 1
ATOM 3234 N N . GLY A 1 443 ? 19.998 0.654 -2.008 1.00 77.81 443 GLY A N 1
ATOM 3235 C CA . GLY A 1 443 ? 21.071 1.566 -1.615 1.00 77.81 443 GLY A CA 1
ATOM 3236 C C . GLY A 1 443 ? 22.300 1.456 -2.534 1.00 77.81 443 GLY A C 1
ATOM 3237 O O . GLY A 1 443 ? 22.211 1.631 -3.745 1.00 77.81 443 GLY A O 1
ATOM 3238 N N . ASN A 1 444 ? 23.463 1.167 -1.957 1.00 77.69 444 ASN A N 1
ATOM 3239 C CA . ASN A 1 444 ? 24.750 1.065 -2.654 1.00 77.69 444 ASN A CA 1
ATOM 3240 C C . ASN A 1 444 ? 25.042 -0.350 -3.196 1.00 77.69 444 ASN A C 1
ATOM 3242 O O . ASN A 1 444 ? 26.160 -0.626 -3.642 1.00 77.69 444 ASN A O 1
ATOM 3246 N N . GLY A 1 445 ? 24.064 -1.259 -3.139 1.00 80.12 445 GLY A N 1
ATOM 3247 C CA . GLY A 1 445 ? 24.149 -2.583 -3.751 1.00 80.12 445 GLY A CA 1
ATOM 3248 C C . GLY A 1 445 ? 24.345 -2.548 -5.272 1.00 80.12 445 GLY A C 1
ATOM 3249 O O . GLY A 1 445 ? 24.371 -1.486 -5.906 1.00 80.12 445 GLY A O 1
ATOM 3250 N N . SER A 1 446 ? 24.503 -3.729 -5.870 1.00 81.75 446 SER A N 1
ATOM 3251 C CA . SER A 1 446 ? 24.515 -3.899 -7.329 1.00 81.75 446 SER A CA 1
ATOM 3252 C C . SER A 1 446 ? 23.250 -4.610 -7.802 1.00 81.75 446 SER A C 1
ATOM 3254 O O . SER A 1 446 ? 22.679 -5.418 -7.074 1.00 81.75 446 SER A O 1
ATOM 3256 N N . PHE A 1 447 ? 22.804 -4.315 -9.018 1.00 84.50 447 PHE A N 1
ATOM 3257 C CA . PHE A 1 447 ? 21.710 -5.045 -9.654 1.00 84.50 447 PHE A CA 1
ATOM 3258 C C . PHE A 1 447 ? 22.251 -5.786 -10.874 1.00 84.50 447 PHE A C 1
ATOM 3260 O O . PHE A 1 447 ? 22.946 -5.189 -11.694 1.00 84.50 447 PHE A O 1
ATOM 3267 N N . SER A 1 448 ? 21.963 -7.080 -10.987 1.00 83.88 448 SER A N 1
ATOM 3268 C CA . SER A 1 448 ? 22.390 -7.921 -12.104 1.00 83.88 448 SER A CA 1
ATOM 3269 C C . SER A 1 448 ? 21.188 -8.594 -12.757 1.00 83.88 448 SER A C 1
ATOM 3271 O O . SER A 1 448 ? 20.442 -9.308 -12.088 1.00 83.88 448 SER A O 1
ATOM 3273 N N . MET A 1 449 ? 21.017 -8.404 -14.066 1.00 81.62 449 MET A N 1
ATOM 3274 C CA . MET A 1 449 ? 19.972 -9.057 -14.855 1.00 81.62 449 MET A CA 1
ATOM 3275 C C . MET A 1 449 ? 20.581 -9.688 -16.110 1.00 81.62 449 MET A C 1
ATOM 3277 O O . MET A 1 449 ? 20.981 -8.999 -17.048 1.00 81.62 449 MET A O 1
ATOM 3281 N N . ASN A 1 450 ? 20.659 -11.019 -16.123 1.00 75.94 450 ASN A N 1
ATOM 3282 C CA . ASN A 1 450 ? 21.295 -11.794 -17.195 1.00 75.94 450 ASN A CA 1
ATOM 3283 C C . ASN A 1 450 ? 20.274 -12.599 -18.003 1.00 75.94 450 ASN A C 1
ATOM 3285 O O . ASN A 1 450 ? 19.228 -12.953 -17.470 1.00 75.94 450 ASN A O 1
ATOM 3289 N N . GLY A 1 451 ? 20.605 -12.939 -19.252 1.00 74.12 451 GLY A N 1
ATOM 3290 C CA . GLY A 1 451 ? 19.764 -13.763 -20.132 1.00 74.12 451 GLY A CA 1
ATOM 3291 C C . GLY A 1 451 ? 18.836 -12.953 -21.041 1.00 74.12 451 GLY A C 1
ATOM 3292 O O . GLY A 1 451 ? 18.811 -11.725 -20.993 1.00 74.12 451 GLY A O 1
ATOM 3293 N N . THR A 1 452 ? 18.089 -13.650 -21.891 1.00 71.12 452 THR A N 1
ATOM 3294 C CA . THR A 1 452 ? 17.012 -13.088 -22.723 1.00 71.12 452 THR A CA 1
ATOM 3295 C C . THR A 1 452 ? 15.669 -13.524 -22.162 1.00 71.12 452 THR A C 1
ATOM 3297 O O . THR A 1 452 ? 15.599 -14.557 -21.494 1.00 71.12 452 THR A O 1
ATOM 3300 N N . GLY A 1 453 ? 14.614 -12.756 -22.421 1.00 68.94 453 GLY A N 1
ATOM 3301 C CA . GLY A 1 453 ? 13.280 -13.198 -22.045 1.00 68.94 453 GLY A CA 1
ATOM 3302 C C . GLY A 1 453 ? 12.701 -14.202 -23.033 1.00 68.94 453 GLY A C 1
ATOM 3303 O O . GLY A 1 453 ? 13.105 -14.277 -24.192 1.00 68.94 453 GLY A O 1
ATOM 3304 N N . ASN A 1 454 ? 11.726 -14.954 -22.547 1.00 68.81 454 ASN A N 1
ATOM 3305 C CA . ASN A 1 454 ? 10.755 -15.699 -23.325 1.00 68.81 454 ASN A CA 1
ATOM 3306 C C . ASN A 1 454 ? 9.382 -15.039 -23.106 1.00 68.81 454 ASN A C 1
ATOM 3308 O O . ASN A 1 454 ? 8.770 -15.218 -22.055 1.00 68.81 454 ASN A O 1
ATOM 3312 N N . PHE A 1 455 ? 8.950 -14.164 -24.017 1.00 66.00 455 PHE A N 1
ATOM 3313 C CA . PHE A 1 455 ? 7.629 -13.532 -23.944 1.00 66.00 455 PHE A CA 1
ATOM 3314 C C . PHE A 1 455 ? 6.666 -14.241 -24.891 1.00 66.00 455 PHE A C 1
ATOM 3316 O O . PHE A 1 455 ? 6.945 -14.355 -26.079 1.00 66.00 455 PHE A O 1
ATOM 3323 N N . ASN A 1 456 ? 5.498 -14.634 -24.384 1.00 57.81 456 ASN A N 1
ATOM 3324 C CA . ASN A 1 456 ? 4.354 -15.033 -25.207 1.00 57.81 456 ASN A CA 1
ATOM 3325 C C . ASN A 1 456 ? 3.331 -13.879 -25.314 1.00 57.81 456 ASN A C 1
ATOM 3327 O O . ASN A 1 456 ? 2.125 -14.070 -25.173 1.00 57.81 456 ASN A O 1
ATOM 3331 N N . MET A 1 457 ? 3.831 -12.645 -25.433 1.00 58.47 457 MET A N 1
ATOM 3332 C CA . MET A 1 457 ? 3.050 -11.405 -25.526 1.00 58.47 457 MET A CA 1
ATOM 3333 C C . MET A 1 457 ? 3.752 -10.398 -26.446 1.00 58.47 457 MET A C 1
ATOM 3335 O O . MET A 1 457 ? 4.960 -10.516 -26.651 1.00 58.47 457 MET A O 1
ATOM 3339 N N . ASP A 1 458 ? 3.002 -9.425 -26.977 1.00 53.91 458 ASP A N 1
ATOM 3340 C CA . ASP A 1 458 ? 3.461 -8.402 -27.934 1.00 53.91 458 ASP A CA 1
ATOM 3341 C C . ASP A 1 458 ? 4.433 -7.394 -27.295 1.00 53.91 458 ASP A C 1
ATOM 3343 O O . ASP A 1 458 ? 4.148 -6.211 -27.151 1.00 53.91 458 ASP A O 1
ATOM 3347 N N . CYS A 1 459 ? 5.625 -7.852 -26.923 1.00 63.31 459 CYS A N 1
ATOM 3348 C CA . CYS A 1 459 ? 6.743 -6.968 -26.647 1.00 63.31 459 CYS A CA 1
ATOM 3349 C C . CYS A 1 459 ? 7.684 -6.979 -27.847 1.00 63.31 459 CYS A C 1
ATOM 3351 O O . CYS A 1 459 ? 8.295 -8.003 -28.154 1.00 63.31 459 CYS A O 1
ATOM 3353 N N . LYS A 1 460 ? 7.779 -5.854 -28.562 1.00 59.28 460 LYS A N 1
ATOM 3354 C CA . LYS A 1 460 ? 8.599 -5.769 -29.779 1.00 59.28 460 LYS A CA 1
ATOM 3355 C C . LYS A 1 460 ? 10.062 -6.083 -29.451 1.00 59.28 460 LYS A C 1
ATOM 3357 O O . LYS A 1 460 ? 10.633 -5.503 -28.527 1.00 59.28 460 LYS A O 1
ATOM 3362 N N . ASP A 1 461 ? 10.668 -6.976 -30.237 1.00 56.31 461 ASP A N 1
ATOM 3363 C CA . ASP A 1 461 ? 12.099 -7.280 -30.146 1.00 56.31 461 ASP A CA 1
ATOM 3364 C C . ASP A 1 461 ? 12.934 -5.996 -30.178 1.00 56.31 461 ASP A C 1
ATOM 3366 O O . ASP A 1 461 ? 12.683 -5.089 -30.979 1.00 56.31 461 ASP A O 1
ATOM 3370 N N . THR A 1 462 ? 13.981 -5.951 -29.357 1.00 57.06 462 THR A N 1
ATOM 3371 C CA . THR A 1 462 ? 14.936 -4.837 -29.352 1.00 57.06 462 THR A CA 1
ATOM 3372 C C . THR A 1 462 ? 16.184 -5.211 -30.138 1.00 57.06 462 THR A C 1
ATOM 3374 O O . THR A 1 462 ? 16.612 -6.368 -30.140 1.00 57.06 462 THR A O 1
ATOM 3377 N N . GLN A 1 463 ? 16.775 -4.237 -30.835 1.00 52.81 463 GLN A N 1
ATOM 3378 C CA . GLN A 1 463 ? 18.097 -4.421 -31.430 1.00 52.81 463 GLN A CA 1
ATOM 3379 C C . GLN A 1 463 ? 19.169 -4.266 -30.346 1.00 52.81 463 GLN A C 1
ATOM 3381 O O . GLN A 1 463 ? 19.249 -3.241 -29.668 1.00 52.81 463 GLN A O 1
ATOM 3386 N N . ALA A 1 464 ? 19.995 -5.293 -30.181 1.00 57.22 464 ALA A N 1
ATOM 3387 C CA . ALA A 1 464 ? 21.202 -5.226 -29.370 1.00 57.22 464 ALA A CA 1
ATOM 3388 C C . ALA A 1 464 ? 22.315 -4.438 -30.093 1.00 57.22 464 ALA A C 1
ATOM 3390 O O . ALA A 1 464 ? 22.232 -4.198 -31.296 1.00 57.22 464 ALA A O 1
ATOM 3391 N N . GLU A 1 465 ? 23.372 -4.042 -29.367 1.00 53.38 465 GLU A N 1
ATOM 3392 C CA . GLU A 1 465 ? 24.517 -3.294 -29.937 1.00 53.38 465 GLU A CA 1
ATOM 3393 C C . GLU A 1 465 ? 25.217 -4.041 -31.087 1.00 53.38 465 GLU A C 1
ATOM 3395 O O . GLU A 1 465 ? 25.791 -3.420 -31.976 1.00 53.38 465 GLU A O 1
ATOM 3400 N N . ASP A 1 466 ? 25.138 -5.372 -31.094 1.00 58.16 466 ASP A N 1
ATOM 3401 C CA . ASP A 1 466 ? 25.672 -6.248 -32.143 1.00 58.16 466 ASP A CA 1
ATOM 3402 C C . ASP A 1 466 ? 24.762 -6.343 -33.391 1.00 58.16 466 ASP A C 1
ATOM 3404 O O . ASP A 1 466 ? 25.057 -7.094 -34.319 1.00 58.16 466 ASP A O 1
ATOM 3408 N N . GLY A 1 467 ? 23.647 -5.602 -33.422 1.00 55.59 467 GLY A N 1
ATOM 3409 C CA . GLY A 1 467 ? 22.663 -5.605 -34.507 1.00 55.59 467 GLY A CA 1
ATOM 3410 C C . GLY A 1 467 ? 21.689 -6.788 -34.479 1.00 55.59 467 GLY A C 1
ATOM 3411 O O . GLY A 1 467 ? 20.796 -6.864 -35.328 1.00 55.59 467 GLY A O 1
ATOM 3412 N N . THR A 1 468 ? 21.812 -7.707 -33.517 1.00 61.28 468 THR A N 1
ATOM 3413 C CA . THR A 1 468 ? 20.896 -8.848 -33.387 1.00 61.28 468 THR A CA 1
ATOM 3414 C C . THR A 1 468 ? 19.599 -8.446 -32.688 1.00 61.28 468 THR A C 1
ATOM 3416 O O . THR A 1 468 ? 19.590 -7.620 -31.774 1.00 61.28 468 THR A O 1
ATOM 3419 N N . LYS A 1 469 ? 18.474 -9.035 -33.111 1.00 64.69 469 LYS A N 1
ATOM 3420 C CA . LYS A 1 469 ? 17.204 -8.907 -32.389 1.00 64.69 469 LYS A CA 1
ATOM 3421 C C . LYS A 1 469 ? 17.240 -9.815 -31.168 1.00 64.69 469 LYS A C 1
ATOM 3423 O O . LYS A 1 469 ? 17.452 -11.017 -31.312 1.00 64.69 469 LYS A O 1
ATOM 3428 N N . LYS A 1 470 ? 17.041 -9.245 -29.983 1.00 67.75 470 LYS A N 1
ATOM 3429 C CA . LYS A 1 470 ? 16.917 -10.002 -28.737 1.00 67.75 470 LYS A CA 1
ATOM 3430 C C . LYS A 1 470 ? 15.543 -9.745 -28.142 1.00 67.75 470 LYS A C 1
ATOM 3432 O O . LYS A 1 470 ? 15.121 -8.594 -27.999 1.00 67.75 470 LYS A O 1
ATOM 3437 N N . THR A 1 471 ? 14.882 -10.831 -27.761 1.00 72.56 471 THR A N 1
ATOM 3438 C CA . THR A 1 471 ? 13.657 -10.757 -26.976 1.00 72.56 471 THR A CA 1
ATOM 3439 C C . THR A 1 471 ? 14.006 -10.120 -25.630 1.00 72.56 471 THR A C 1
ATOM 3441 O O . THR A 1 471 ? 14.939 -10.588 -24.954 1.00 72.56 471 THR A O 1
ATOM 3444 N N . PRO A 1 472 ? 13.338 -9.014 -25.258 1.00 74.56 472 PRO A N 1
ATOM 3445 C CA . PRO A 1 472 ? 13.619 -8.338 -24.001 1.00 74.56 472 PRO A CA 1
ATOM 3446 C C . PRO A 1 472 ? 13.413 -9.300 -22.830 1.00 74.56 472 PRO A C 1
ATOM 3448 O O . PRO A 1 472 ? 12.683 -10.274 -22.952 1.00 74.56 472 PRO A O 1
ATOM 3451 N N . LYS A 1 473 ? 14.071 -9.064 -21.697 1.00 80.25 473 LYS A N 1
ATOM 3452 C CA . LYS A 1 473 ? 13.780 -9.766 -20.435 1.00 80.25 473 LYS A CA 1
ATOM 3453 C C . LYS A 1 473 ? 12.776 -8.992 -19.585 1.00 80.25 473 LYS A C 1
ATOM 3455 O O . LYS A 1 473 ? 12.031 -9.592 -18.819 1.00 80.25 473 LYS A O 1
ATOM 3460 N N . LEU A 1 474 ? 12.755 -7.669 -19.736 1.00 81.81 474 LEU A N 1
ATOM 3461 C CA . LEU A 1 474 ? 11.815 -6.762 -19.090 1.00 81.81 474 LEU A CA 1
ATOM 3462 C C . LEU A 1 474 ? 11.046 -5.990 -20.163 1.00 81.81 474 LEU A C 1
ATOM 3464 O O . LEU A 1 474 ? 11.658 -5.357 -21.023 1.00 81.81 474 LEU A O 1
ATOM 3468 N N . CYS A 1 475 ? 9.724 -6.057 -20.098 1.00 80.62 475 CYS A N 1
ATOM 3469 C CA . CYS A 1 475 ? 8.800 -5.405 -21.009 1.00 80.62 475 CYS A CA 1
ATOM 3470 C C . CYS A 1 475 ? 7.851 -4.511 -20.217 1.00 80.62 475 CYS A C 1
ATOM 3472 O O . CYS A 1 475 ? 7.056 -5.035 -19.443 1.00 80.62 475 CYS A O 1
ATOM 3474 N N . TYR A 1 476 ? 7.912 -3.195 -20.389 1.00 79.50 476 TYR A N 1
ATOM 3475 C CA . TYR A 1 476 ? 6.927 -2.302 -19.783 1.00 79.50 476 TYR A CA 1
ATOM 3476 C C . TYR A 1 476 ? 5.636 -2.267 -20.601 1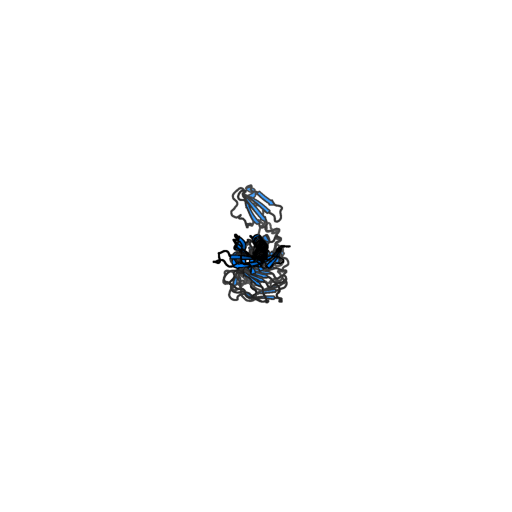.00 79.50 476 TYR A C 1
ATOM 3478 O O . TYR A 1 476 ? 5.675 -2.033 -21.806 1.00 79.50 476 TYR A O 1
ATOM 3486 N N . ASP A 1 477 ? 4.511 -2.451 -19.914 1.00 76.69 477 ASP A N 1
ATOM 3487 C CA . ASP A 1 477 ? 3.162 -2.481 -20.478 1.00 76.69 477 ASP A CA 1
ATOM 3488 C C . ASP A 1 477 ? 2.235 -1.665 -19.562 1.00 76.69 477 ASP A C 1
ATOM 3490 O O . ASP A 1 477 ? 2.068 -1.975 -18.373 1.00 76.69 477 ASP A O 1
ATOM 3494 N N . GLU A 1 478 ? 1.660 -0.588 -20.102 1.00 73.69 478 GLU A N 1
ATOM 3495 C CA . GLU A 1 478 ? 0.806 0.327 -19.340 1.00 73.69 478 GLU A CA 1
ATOM 3496 C C . GLU A 1 478 ? -0.516 -0.335 -18.920 1.00 73.69 478 GLU A C 1
ATOM 3498 O O . GLU A 1 478 ? -1.002 -0.089 -17.813 1.00 73.69 478 GLU A O 1
ATOM 3503 N N . ALA A 1 479 ? -1.083 -1.217 -19.747 1.00 76.44 479 ALA A N 1
ATOM 3504 C CA . ALA A 1 479 ? -2.336 -1.903 -19.444 1.00 76.44 479 ALA A CA 1
ATOM 3505 C C . ALA A 1 479 ? -2.164 -2.887 -18.276 1.00 76.44 479 ALA A C 1
ATOM 3507 O O . ALA A 1 479 ? -3.006 -2.934 -17.372 1.00 76.44 479 ALA A O 1
ATOM 3508 N N . ILE A 1 480 ? -1.041 -3.613 -18.239 1.00 80.06 480 ILE A N 1
ATOM 3509 C CA . ILE A 1 480 ? -0.658 -4.454 -17.099 1.00 80.06 480 ILE A CA 1
ATOM 3510 C C . ILE A 1 480 ? -0.539 -3.599 -15.834 1.00 80.06 480 ILE A C 1
ATOM 3512 O O . ILE A 1 480 ? -1.109 -3.955 -14.800 1.00 80.06 480 ILE A O 1
ATOM 3516 N N . MET A 1 481 ? 0.149 -2.456 -15.900 1.00 80.38 481 MET A N 1
ATOM 3517 C CA . MET A 1 481 ? 0.323 -1.570 -14.743 1.00 80.38 481 MET A CA 1
ATOM 3518 C C . MET A 1 481 ? -0.994 -0.942 -14.265 1.00 80.38 481 MET A C 1
ATOM 3520 O O . MET A 1 481 ? -1.233 -0.854 -13.057 1.00 80.38 481 MET A O 1
ATOM 3524 N N . ALA A 1 482 ? -1.892 -0.572 -15.181 1.00 76.69 482 ALA A N 1
ATOM 3525 C CA . ALA A 1 482 ? -3.233 -0.105 -14.845 1.00 76.69 482 ALA A CA 1
ATOM 3526 C C . ALA A 1 482 ? -4.030 -1.189 -14.103 1.00 76.69 482 ALA A C 1
ATOM 3528 O O . ALA A 1 482 ? -4.658 -0.903 -13.079 1.00 76.69 482 ALA A O 1
ATOM 3529 N N . GLN A 1 483 ? -3.943 -2.444 -14.559 1.00 80.69 483 GLN A N 1
ATOM 3530 C CA . GLN A 1 483 ? -4.599 -3.571 -13.904 1.00 80.69 483 GLN A CA 1
ATOM 3531 C C . GLN A 1 483 ? -4.009 -3.862 -12.517 1.00 80.69 483 GLN A C 1
ATOM 3533 O O . GLN A 1 483 ? -4.773 -4.106 -11.582 1.00 80.69 483 GLN A O 1
ATOM 3538 N N . VAL A 1 484 ? -2.683 -3.783 -12.341 1.00 83.19 484 VAL A N 1
ATOM 3539 C CA . VAL A 1 484 ? -2.037 -3.885 -11.017 1.00 83.19 484 VAL A CA 1
ATOM 3540 C C . VAL A 1 484 ? -2.589 -2.826 -10.067 1.00 83.19 484 VAL A C 1
ATOM 3542 O O . VAL A 1 484 ? -2.955 -3.149 -8.937 1.00 83.19 484 VAL A O 1
ATOM 3545 N N . ASN A 1 485 ? -2.706 -1.577 -10.524 1.00 77.56 485 ASN A N 1
ATOM 3546 C CA . ASN A 1 485 ? -3.245 -0.495 -9.708 1.00 77.56 485 ASN A CA 1
ATOM 3547 C C . ASN A 1 485 ? -4.708 -0.748 -9.315 1.00 77.56 485 ASN A C 1
ATOM 3549 O O . ASN A 1 485 ? -5.053 -0.649 -8.141 1.00 77.56 485 ASN A O 1
ATOM 3553 N N . THR A 1 486 ? -5.565 -1.153 -10.258 1.00 76.81 486 THR A N 1
ATOM 3554 C CA . THR A 1 486 ? -6.954 -1.536 -9.952 1.00 76.81 486 THR A CA 1
ATOM 3555 C C . THR A 1 486 ? -7.020 -2.680 -8.939 1.00 76.81 486 THR A C 1
ATOM 3557 O O . THR A 1 486 ? -7.776 -2.609 -7.970 1.00 76.81 486 THR A O 1
ATOM 3560 N N . ASN A 1 487 ? -6.207 -3.719 -9.130 1.00 78.50 487 ASN A N 1
ATOM 3561 C CA . ASN A 1 487 ? -6.137 -4.874 -8.242 1.00 78.50 487 ASN A CA 1
ATOM 3562 C C . ASN A 1 487 ? -5.714 -4.474 -6.823 1.00 78.50 487 ASN A C 1
ATOM 3564 O O . ASN A 1 487 ? -6.332 -4.910 -5.856 1.00 78.50 487 ASN A O 1
ATOM 3568 N N . TYR A 1 488 ? -4.709 -3.610 -6.702 1.00 76.62 488 TYR A N 1
ATOM 3569 C CA . TYR A 1 488 ? -4.207 -3.103 -5.430 1.00 76.62 488 TYR A CA 1
ATOM 3570 C C . TYR A 1 488 ? -5.226 -2.227 -4.685 1.00 76.62 488 TYR A C 1
ATOM 3572 O O . TYR A 1 488 ? -5.466 -2.438 -3.492 1.00 76.62 488 TYR A O 1
ATOM 3580 N N . LEU A 1 489 ? -5.876 -1.293 -5.393 1.00 71.19 489 LEU A N 1
ATOM 3581 C CA . LEU A 1 489 ? -6.943 -0.446 -4.844 1.00 71.19 489 LEU A CA 1
ATOM 3582 C C . LEU A 1 489 ? -8.103 -1.289 -4.284 1.00 71.19 489 LEU A C 1
ATOM 3584 O O . LEU A 1 489 ? -8.663 -0.962 -3.238 1.00 71.19 489 LEU A O 1
ATOM 3588 N N . ASN A 1 490 ? -8.445 -2.391 -4.954 1.00 69.19 490 ASN A N 1
ATOM 3589 C CA . ASN A 1 490 ? -9.560 -3.253 -4.567 1.00 69.19 490 ASN A CA 1
ATOM 3590 C C . ASN A 1 490 ? -9.256 -4.194 -3.390 1.00 69.19 490 ASN A C 1
ATOM 3592 O O . ASN A 1 490 ? -10.205 -4.712 -2.797 1.00 69.19 490 ASN A O 1
ATOM 3596 N N . THR A 1 491 ? -7.984 -4.439 -3.053 1.00 68.00 491 THR A N 1
ATOM 3597 C CA . THR A 1 491 ? -7.601 -5.455 -2.054 1.00 68.00 491 THR A CA 1
ATOM 3598 C C . THR A 1 491 ? -6.869 -4.913 -0.833 1.00 68.00 491 THR A C 1
ATOM 3600 O O . THR A 1 491 ? -7.195 -5.309 0.283 1.00 68.00 491 THR A O 1
ATOM 3603 N N . VAL A 1 492 ? -5.883 -4.028 -1.005 1.00 59.31 492 VAL A N 1
ATOM 3604 C CA . VAL A 1 492 ? -5.046 -3.530 0.106 1.00 59.31 492 VAL A CA 1
ATOM 3605 C C . VAL A 1 492 ? -5.651 -2.276 0.744 1.00 59.31 492 VAL A C 1
ATOM 3607 O O . VAL A 1 492 ? -5.459 -2.021 1.934 1.00 59.31 492 VAL A O 1
ATOM 3610 N N . LEU A 1 493 ? -6.402 -1.491 -0.034 1.00 55.03 493 LEU A N 1
ATOM 3611 C CA . LEU A 1 493 ? -6.959 -0.202 0.390 1.00 55.03 493 LEU A CA 1
ATOM 3612 C C . LEU A 1 493 ? -8.377 -0.268 0.952 1.00 55.03 493 LEU A C 1
ATOM 3614 O O . LEU A 1 493 ? -8.793 0.626 1.687 1.00 55.03 493 LEU A O 1
ATOM 3618 N N . THR A 1 494 ? -9.113 -1.338 0.682 1.00 50.16 494 THR A N 1
ATOM 3619 C CA . THR A 1 494 ? -10.402 -1.633 1.314 1.00 50.16 494 THR A CA 1
ATOM 3620 C C . THR A 1 494 ? -10.192 -2.218 2.714 1.00 50.16 494 THR A C 1
ATOM 3622 O O . THR A 1 494 ? -10.738 -3.264 3.065 1.00 50.16 494 THR A O 1
ATOM 3625 N N . GLN A 1 495 ? -9.454 -1.508 3.582 1.00 45.16 495 GLN A N 1
ATOM 3626 C CA . GLN A 1 495 ? -9.592 -1.729 5.020 1.00 45.16 495 GLN A CA 1
ATOM 3627 C C . GLN A 1 495 ? -10.981 -1.259 5.425 1.00 45.16 495 GLN A C 1
ATOM 3629 O O . GLN A 1 495 ? -11.256 -0.073 5.617 1.00 45.16 495 GLN A O 1
ATOM 3634 N N . THR A 1 496 ? -11.883 -2.226 5.523 1.00 45.91 496 THR A N 1
ATOM 3635 C CA . THR A 1 496 ? -13.198 -1.977 6.075 1.00 45.91 496 THR A CA 1
ATOM 3636 C C . THR A 1 496 ? -13.064 -2.027 7.587 1.00 45.91 496 THR A C 1
ATOM 3638 O O . THR A 1 496 ? -13.170 -3.095 8.189 1.00 45.91 496 THR A O 1
ATOM 3641 N N . LEU A 1 497 ? -12.759 -0.890 8.208 1.00 48.94 497 LEU A N 1
ATOM 3642 C CA . LEU A 1 497 ? -12.612 -0.857 9.654 1.00 48.94 497 LEU A CA 1
ATOM 3643 C C . LEU A 1 497 ? -13.985 -0.934 10.306 1.00 48.94 497 LEU A C 1
ATOM 3645 O O . LEU A 1 497 ? -14.931 -0.243 9.924 1.00 48.94 497 LEU A O 1
ATOM 3649 N N . GLY A 1 498 ? -14.086 -1.808 11.301 1.00 49.34 498 GLY A N 1
ATOM 3650 C CA . GLY A 1 498 ? -15.253 -1.880 12.151 1.00 49.34 498 GLY A CA 1
ATOM 3651 C C . GLY A 1 498 ? -15.349 -0.652 13.038 1.00 49.34 498 GLY A C 1
ATOM 3652 O O . GLY A 1 498 ? -14.466 -0.395 13.850 1.00 49.34 498 GLY A O 1
ATOM 3653 N N . VAL A 1 499 ? -16.438 0.088 12.916 1.00 51.75 499 VAL A N 1
ATOM 3654 C CA . VAL A 1 499 ? -16.829 1.145 13.838 1.00 51.75 499 VAL A CA 1
ATOM 3655 C C . VAL A 1 499 ? -17.855 0.580 14.801 1.00 51.75 499 VAL A C 1
ATOM 3657 O O . VAL A 1 499 ? -18.856 -0.010 14.387 1.00 51.75 499 VAL A O 1
ATOM 3660 N N . PHE A 1 500 ? -17.605 0.753 16.095 1.00 63.44 500 PHE A N 1
ATOM 3661 C CA . PHE A 1 500 ? -18.519 0.272 17.124 1.00 63.44 500 PHE A CA 1
ATOM 3662 C C . PHE A 1 500 ? -19.807 1.079 17.073 1.00 63.44 500 PHE A C 1
ATOM 3664 O O . PHE A 1 500 ? -19.760 2.310 16.993 1.00 63.44 500 PHE A O 1
ATOM 3671 N N . LYS A 1 501 ? -20.946 0.387 17.139 1.00 66.25 501 LYS A N 1
ATOM 3672 C CA . LYS A 1 501 ? -22.239 1.021 17.368 1.00 66.25 501 LYS A CA 1
ATOM 3673 C C . LYS A 1 501 ? -22.915 0.465 18.603 1.00 66.25 501 LYS A C 1
ATOM 3675 O O . LYS A 1 501 ? -23.295 -0.706 18.643 1.00 66.25 501 LYS A O 1
ATOM 3680 N N . TYR A 1 502 ? -23.116 1.349 19.572 1.00 62.72 502 TYR A N 1
ATOM 3681 C CA . TYR A 1 502 ? -23.932 1.085 20.746 1.00 62.72 502 TYR A CA 1
ATOM 3682 C C . TYR A 1 502 ? -25.422 1.083 20.377 1.00 62.72 502 TYR A C 1
ATOM 3684 O O . TYR A 1 502 ? -25.936 2.038 19.791 1.00 62.72 502 TYR A O 1
ATOM 3692 N N . ARG A 1 503 ? -26.143 0.020 20.749 1.00 60.16 503 ARG A N 1
ATOM 3693 C CA . ARG A 1 503 ? -27.612 -0.028 20.715 1.00 60.16 503 ARG A CA 1
ATOM 3694 C C . ARG A 1 503 ? -28.126 -0.318 22.127 1.00 60.16 503 ARG A C 1
ATOM 3696 O O . ARG A 1 503 ? -27.519 -1.106 22.844 1.00 60.16 503 ARG A O 1
ATOM 3703 N N . GLN A 1 504 ? -29.212 0.372 22.486 1.00 56.62 504 GLN A N 1
ATOM 3704 C CA . GLN A 1 504 ? -29.960 0.368 23.755 1.00 56.62 504 GLN A CA 1
ATOM 3705 C C . GLN A 1 504 ? -29.673 -0.808 24.712 1.00 56.62 504 GLN A C 1
ATOM 3707 O O . GLN A 1 504 ? -29.706 -1.968 24.307 1.00 56.62 504 GLN A O 1
ATOM 3712 N N . ALA A 1 505 ? -29.444 -0.495 25.991 1.00 62.31 505 ALA A N 1
ATOM 3713 C CA . ALA A 1 505 ? -29.244 -1.490 27.042 1.00 62.31 505 ALA A CA 1
ATOM 3714 C C . ALA A 1 505 ? -30.574 -1.927 27.679 1.00 62.31 505 ALA A C 1
ATOM 3716 O O . ALA A 1 505 ? -31.416 -1.081 27.987 1.00 62.31 505 ALA A O 1
ATOM 3717 N N . GLU A 1 506 ? -30.724 -3.227 27.923 1.00 69.19 506 GLU A N 1
ATOM 3718 C CA . GLU A 1 506 ? -31.774 -3.802 28.774 1.00 69.19 506 GLU A CA 1
ATOM 3719 C C . GLU A 1 506 ? -31.164 -4.180 30.130 1.00 69.19 506 GLU A C 1
ATOM 3721 O O . GLU A 1 506 ? -30.068 -4.744 30.174 1.00 69.19 506 GLU A O 1
ATOM 3726 N N . TRP A 1 507 ? -31.850 -3.848 31.226 1.00 64.69 507 TRP A N 1
ATOM 3727 C CA . TRP A 1 507 ? -31.356 -4.017 32.597 1.00 64.69 507 TRP A CA 1
ATOM 3728 C C . TRP A 1 507 ? -32.180 -5.055 33.361 1.00 64.69 507 TRP A C 1
ATOM 3730 O O . TRP A 1 507 ? -33.406 -5.013 33.286 1.00 64.69 507 TRP A O 1
ATOM 3740 N N . ASN A 1 508 ? -31.513 -5.933 34.119 1.00 71.12 508 ASN A N 1
ATOM 3741 C CA . ASN A 1 508 ? -32.146 -6.897 35.024 1.00 71.12 508 ASN A CA 1
ATOM 3742 C C . ASN A 1 508 ? -31.327 -7.080 36.317 1.00 71.12 508 ASN A C 1
ATOM 3744 O O . ASN A 1 508 ? -30.095 -7.098 36.292 1.00 71.12 508 ASN A O 1
ATOM 3748 N N . GLU A 1 509 ? -32.001 -7.287 37.451 1.00 62.88 509 GLU A N 1
ATOM 3749 C CA . GLU A 1 509 ? -31.357 -7.790 38.673 1.00 62.88 509 GLU A CA 1
ATOM 3750 C C . GLU A 1 509 ? -31.163 -9.311 38.569 1.00 62.88 509 GLU A C 1
ATOM 3752 O O . GLU A 1 509 ? -32.053 -10.023 38.099 1.00 62.88 509 GLU A O 1
ATOM 3757 N N . VAL A 1 510 ? -30.005 -9.819 39.003 1.00 76.69 510 VAL A N 1
ATOM 3758 C CA . VAL A 1 510 ? -29.667 -11.250 38.949 1.00 76.69 510 VAL A CA 1
ATOM 3759 C C . VAL A 1 510 ? -29.176 -11.746 40.309 1.00 76.69 510 VAL A C 1
ATOM 3761 O O . VAL A 1 510 ? -28.723 -10.975 41.156 1.00 76.69 510 VAL A O 1
ATOM 3764 N N . ALA A 1 511 ? -29.280 -13.054 40.553 1.00 61.88 511 ALA A N 1
ATOM 3765 C CA . ALA A 1 511 ? -28.798 -13.638 41.800 1.00 61.88 511 ALA A CA 1
ATOM 3766 C C . ALA A 1 511 ? -27.279 -13.425 41.939 1.00 61.88 511 ALA A C 1
ATOM 3768 O O . ALA A 1 511 ? -26.514 -13.778 41.043 1.00 61.88 511 ALA A O 1
ATOM 3769 N N . GLY A 1 512 ? -26.845 -12.846 43.063 1.00 52.84 512 GLY A N 1
ATOM 3770 C CA . GLY A 1 512 ? -25.428 -12.809 43.424 1.00 52.84 512 GLY A CA 1
ATOM 3771 C C . GLY A 1 512 ? -24.973 -14.211 43.817 1.00 52.84 512 GLY A C 1
ATOM 3772 O O . GLY A 1 512 ? -25.604 -14.818 44.682 1.00 52.84 512 GLY A O 1
ATOM 3773 N N . SER A 1 513 ? -23.935 -14.719 43.151 1.00 47.31 513 SER A N 1
ATOM 3774 C CA . SER A 1 513 ? -23.290 -16.004 43.454 1.00 47.31 513 SER A CA 1
ATOM 3775 C C . SER A 1 513 ? -22.543 -15.976 44.778 1.00 47.31 513 SER A C 1
ATOM 3777 O O . SER A 1 513 ? -21.779 -14.995 44.957 1.00 47.31 513 SER A O 1
#

Foldseek 3Di:
DDDDPPDPVPVVVVVVVVVVVVVVVVVVVVVVVVVVVVVVVVLVVQQVLLVVQQVVLVVVLVVLQVVQFQPFDPLVQDFLQSQQVVSQVVSAQPWDDDVQRWIKGKHWDWADDPDRQFFIKIKIKMWGDGPPDRRIFIKIKIWTKGWDFDFDPDDQFFLQDLAQAEEAAQAPAAAADFAAFEPCPPPPDADDDDPPVVQVVQVWDWDWDPDPVIKIKTFHPDAQDPCDDQQRKDFDDDDDDDFTDGWIWGFHDADRVRSMTMIGTLADGQGFDQDPVGFTETEGDDDLQSSSSNSSPFNEYEYAPNHDPVRYDQSNVVRCVRTNHYYYHDHPQSSCCNNGVDGPVVLQVLCVSLVQEEQDLEDDLPAQEHEYEYPELEHEYDDHPAAHHYEYEAEPHPDQEREYEADAAEEHFYEYAYAYPQRHEYADDHQYAYEAHYYHHHHHYYYYYYHAHDYPDPGAFDQGPVRDTTHGRGYHDSVSHVRSRVSCCVRSSRSRTTRIHIDDMDIDIDDGD

Sequence (513 aa):
MKVSAQSQQGFALIAALGLITILMLLIMITTSVSLQATRSNSAERQKGRAFYVAQSGLERAIDTVRRKDGSVMPATVNSNLTSAQWLAAQINNMEAALPGAGTFKVTATAAAGATAADPAVLTLTSTGTLVNSAAIRAVEAKIKVNINKVSLTSNPMVAKAPAALTVTGLMSSINGSAPIAGDNEGAGLTHKFKCPATLLAAGGTCNKSSSAPDKYTLTFQGSIPSTFTEGAILRPTSVTSSQRSEERYVTTSINKSTNAVEMTVLSDYIQDTSVASGYTRRTFNGNTDIAMQEINSIPAILMPVGGDLSKVSANVKNVCNTYECMHYTMSPNDLFASIMGGTKDQTMQRFKDAGMYTENNFAPCSQPAVWMRLGVSTASLSECTTPQLMVIDARGLSGSTLDLNLPSQDAFRGMLYVISDKSMSISMQGNGSFAGAVVMDIGNGSFSMNGTGNFNMDCKDTQAEDGTKKTPKLCYDEAIMAQVNTNYLNTVLTQTLGVFKYRQAEWNEVAGS